Protein AF-0000000085017633 (afdb_homodimer)

Solvent-accessible surface area (backbone atoms only — not comparable to full-atom values): 39260 Å² total; per-residue (Å²): 130,52,75,50,58,73,38,46,30,72,51,22,43,39,25,53,91,34,29,35,33,37,29,42,36,69,41,77,59,49,56,48,44,28,59,41,40,38,52,44,19,19,23,19,27,44,42,40,43,37,30,37,69,65,25,47,45,35,34,9,66,56,34,47,24,55,19,36,48,38,76,70,41,53,63,70,55,96,77,41,50,50,57,54,48,52,73,64,31,59,32,42,39,29,46,28,28,65,68,53,42,46,28,54,56,66,70,44,58,87,47,48,54,40,42,32,51,69,64,48,72,92,42,59,57,42,34,35,59,38,43,45,48,69,54,50,63,70,43,42,74,35,52,70,70,47,56,61,52,84,63,50,76,53,96,64,26,32,43,81,50,54,70,59,54,49,50,52,51,40,74,71,70,31,59,82,52,87,49,28,36,36,35,36,20,9,10,16,40,29,51,44,33,85,55,39,28,37,29,35,77,36,39,29,58,55,44,50,27,35,45,45,41,40,22,50,70,51,34,36,52,39,34,41,31,28,46,50,61,84,74,61,89,92,50,52,68,42,82,37,48,30,53,66,52,43,39,54,50,45,58,61,54,52,74,76,36,51,32,38,36,41,60,38,39,60,43,53,50,34,46,63,69,50,89,57,77,78,68,75,80,51,65,66,48,77,45,48,28,32,58,37,79,57,54,67,46,54,47,33,72,73,42,76,85,48,48,33,33,39,54,43,77,42,69,78,59,57,70,69,58,46,52,50,53,40,51,51,49,30,62,73,44,66,35,48,32,31,37,29,32,46,44,68,81,35,57,83,69,52,64,49,46,56,36,34,42,37,39,64,96,54,65,76,41,79,48,69,42,41,34,56,58,49,22,45,52,51,49,56,58,58,71,72,106,130,53,74,52,58,75,39,48,30,72,50,20,45,40,26,53,92,36,30,36,32,36,29,41,37,69,41,76,56,50,56,48,44,30,60,42,40,39,52,44,18,20,23,20,27,44,42,40,43,35,31,39,68,66,25,46,44,35,34,9,66,56,34,46,26,55,18,38,48,39,77,69,41,53,62,72,55,96,76,41,50,52,57,54,47,52,73,65,32,60,33,42,39,30,43,27,28,68,69,52,42,46,28,54,55,67,71,43,59,88,46,46,54,39,43,32,52,70,63,47,72,92,41,57,57,42,33,35,59,38,42,45,48,70,56,50,64,70,42,42,74,35,52,70,70,47,58,61,52,85,63,48,76,54,96,65,26,32,42,80,52,53,70,59,53,51,49,51,50,41,73,72,70,33,59,82,53,86,49,26,35,37,33,35,19,10,9,18,39,31,52,46,31,87,54,39,30,39,29,34,75,37,39,30,61,57,42,50,26,35,46,44,41,40,23,49,70,51,34,36,51,38,34,43,32,30,46,50,62,84,74,59,88,91,50,52,67,43,81,39,48,31,55,66,53,45,40,55,50,45,59,61,54,52,72,75,36,50,33,39,33,42,60,38,37,60,44,54,50,33,46,62,67,49,89,57,76,78,67,74,81,50,63,66,46,78,46,47,28,32,58,37,77,56,55,68,47,55,47,35,72,73,42,75,86,47,48,33,35,41,54,42,77,42,69,78,60,57,68,68,58,45,50,50,53,40,50,50,48,31,61,72,44,66,36,48,32,32,38,29,30,45,45,69,81,35,56,81,70,52,64,50,45,54,37,34,43,36,37,65,97,54,66,76,43,79,50,70,42,41,36,56,58,48,22,45,52,51,50,55,57,60,71,72,106

Nearest PDB structures (foldseek):
  1u7z-assembly2_C  TM=9.027E-01  e=1.485E-19  Escherichia coli
  8ow5-assembly2_C  TM=8.606E-01  e=8.940E-15  Mycolicibacterium smegmatis MC2 155
  8ow5-assembly2_D  TM=8.128E-01  e=1.228E-15  Mycolicibacterium smegmatis MC2 155
  4qji-assembly3_A  TM=8.297E-01  e=9.462E-15  Mycolicibacterium smegmatis MC2 155
  8owp-assembly1_A  TM=8.337E-01  e=1.869E-14  Mycolicibacterium smegmatis MC2 155

Secondary structure (DSSP, 8-state):
--GGGGGTTSS-STTTT-EEEEEE-S-GGGGGHHHHHHHHHHTT-EEEEEE-GGGGGTB-HHHHHHHHSS-EE-S--TT-HHHHHHHH-SEEEEEE-HHHHHHHHTT---SHHHHHHHH-SSS-EEEEE-SBHHHHHHTHHHHTTS-BPPPEEETTEEE--HHHHHHHHHHHHPPPPSSEEEEEESB-EEESSSSEEEEE----HHHHHHHHHHHHTT-EEEEEE-BSSPPPTTSEEEE--SHHHHHHHHHHHHTT-SEEEE--B--SEEE---SSPPPTT-SEEEEEEEEPP-HHHHHHHH-TTSEEEEEEEESS--HHHHHHHHHHHHHHHT-SEEEEEETTTS-TT-SEEEEEEEETTS-EEEEEEEHHHHHHHHHHHHHT-/--GGGGGTTSS-STTTT-EEEEEE-S-GGGGGHHHHHHHHHHTT-EEEEEE-GGGGGTB-HHHHHHHHSS-EE-S--TT-HHHHHHHH-SEEEEEE-HHHHHHHHTT---SHHHHHHHH-SSS-EEEEE-SBHHHHHHTHHHHTTS-BPPPEEETTEEE--HHHHHHHHHHHHPPPPSSEEEEEESB-EEESSSSEEEEE----HHHHHHHHHHHHTT-EEEEEE-BSSPPPTTSEEEE--SHHHHHHHHHHHHTT-SEEEE--B--SEEE---SSPPPTT-SEEEEEEEEPP-HHHHHHHH-TTSEEEEEEEESS--HHHHHHHHHHHHHHHT-SEEEEEETTTS-TT-SEEEEEEEETTS-EEEEEEEHHHHHHHHHHHHHT-

Sequence (770 aa):
MHPTKLLRGSKTRYLENKKILVGLTSSIAIIEAPKLMRELIRHGAEVYCIATEETKKIIGEEALKFGCGNKVYYEITGDLEHISLYNECDLYLIIATANTISKLANKIADNIVTTTYLMFKDKPVLVVPVMHINMYESIKENLDKLKYITPKIEEGKIKIDIERIVKEVIDKIGNKFEKKVLILNGSTVEFIDDVRVITNLSSGKMGIALAEAFLREGYEVYIIMGLGEEVPYYIKSFKVLTSEEMLKKALELGEEVDIIISCAAISDFVPEKKEGKISSDVEEITIKLRRNIKVLKKLRERFKDKIIVGFKAEYNVDEKELIERAKRRLEEYGLDIIIANDLSKNYFGSDNIEAYIIKKYGEVKKCHGSKKEVAKLIVSEVKQLMHPTKLLRGSKTRYLENKKILVGLTSSIAIIEAPKLMRELIRHGAEVYCIATEETKKIIGEEALKFGCGNKVYYEITGDLEHISLYNECDLYLIIATANTISKLANKIADNIVTTTYLMFKDKPVLVVPVMHINMYESIKENLDKLKYITPKIEEGKIKIDIERIVKEVIDKIGNKFEKKVLILNGSTVEFIDDVRVITNLSSGKMGIALAEAFLREGYEVYIIMGLGEEVPYYIKSFKVLTSEEMLKKALELGEEVDIIISCAAISDFVPEKKEGKISSDVEEITIKLRRNIKVLKKLRERFKDKIIVGFKAEYNVDEKELIERAKRRLEEYGLDIIIANDLSKNYFGSDNIEAYIIKKYGEVKKCHGSKKEVAKLIVSEVKQL

Organism: Methanocaldococcus infernus (strain DSM 11812 / JCM 15783 / ME) (NCBI:txid573063)

InterPro domains:
  IPR003382 Flavoprotein [PF02441] (18-172)
  IPR005252 Coenzyme A biosynthesis bifunctional protein CoaBC [MF_02225] (18-385)
  IPR005252 Coenzyme A biosynthesis bifunctional protein CoaBC [TIGR00521] (15-382)
  IPR007085 DNA/pantothenate metabolism flavoprotein, C-terminal [PF04127] (178-384)
  IPR035929 CoaB-like superfamily [G3DSA:3.40.50.10300] (182-385)
  IPR035929 CoaB-like superfamily [SSF102645] (174-384)
  IPR036551 Flavin prenyltransferase-like [G3DSA:3.40.50.1950] (12-181)
  IPR036551 Flavin prenyltransferase-like [SSF52507] (14-150)

pLDDT: mean 92.57, std 7.65, range [58.94, 98.81]

Radius of gyration: 29.05 Å; Cα contacts (8 Å, |Δi|>4): 1764; chains: 2; bounding box: 73×78×70 Å

Structure (mmCIF, N/CA/C/O backbone):
data_AF-0000000085017633-model_v1
#
loop_
_entity.id
_entity.type
_entity.pdbx_description
1 polymer 'Coenzyme A biosynthesis bifunctional protein CoaBC'
#
loop_
_atom_site.group_PDB
_atom_site.id
_atom_site.type_symbol
_atom_site.label_atom_id
_atom_site.label_alt_id
_atom_site.label_comp_id
_atom_site.label_asym_id
_atom_site.label_entity_id
_atom_site.label_seq_id
_atom_site.pdbx_PDB_ins_code
_atom_site.Cartn_x
_atom_site.Cartn_y
_atom_site.Cartn_z
_atom_site.occupancy
_atom_site.B_iso_or_equiv
_atom_site.auth_seq_id
_atom_site.auth_comp_id
_atom_site.auth_asym_id
_atom_site.auth_atom_id
_atom_site.pdbx_PDB_model_num
ATOM 1 N N . MET A 1 1 ? 23 -4.605 -23.859 1 66 1 MET A N 1
ATOM 2 C CA . MET A 1 1 ? 22.719 -4.559 -22.422 1 66 1 MET A CA 1
ATOM 3 C C . MET A 1 1 ? 21.312 -5.07 -22.125 1 66 1 MET A C 1
ATOM 5 O O . MET A 1 1 ? 20.375 -4.77 -22.859 1 66 1 MET A O 1
ATOM 9 N N . HIS A 1 2 ? 21.281 -5.957 -21.172 1 82.38 2 HIS A N 1
ATOM 10 C CA . HIS A 1 2 ? 19.984 -6.5 -20.781 1 82.38 2 HIS A CA 1
ATOM 11 C C . HIS A 1 2 ? 19.047 -5.398 -20.297 1 82.38 2 HIS A C 1
ATOM 13 O O . HIS A 1 2 ? 19.453 -4.527 -19.531 1 82.38 2 HIS A O 1
ATOM 19 N N . PRO A 1 3 ? 17.781 -5.344 -20.719 1 79.81 3 PRO A N 1
ATOM 20 C CA . PRO A 1 3 ? 16.844 -4.273 -20.391 1 79.81 3 PRO A CA 1
ATOM 21 C C . PRO A 1 3 ? 16.672 -4.074 -18.891 1 79.81 3 PRO A C 1
ATOM 23 O O . PRO A 1 3 ? 16.312 -2.984 -18.453 1 79.81 3 PRO A O 1
ATOM 26 N N . THR A 1 4 ? 16.938 -5.094 -18.156 1 82.62 4 THR A N 1
ATOM 27 C CA . THR A 1 4 ? 16.844 -5.02 -16.703 1 82.62 4 THR A CA 1
ATOM 28 C C . THR A 1 4 ? 17.828 -3.984 -16.156 1 82.62 4 THR A C 1
ATOM 30 O O . THR A 1 4 ? 17.547 -3.348 -15.133 1 82.62 4 THR A O 1
ATOM 33 N N . LYS A 1 5 ? 18.828 -3.754 -16.859 1 83.62 5 LYS A N 1
ATOM 34 C CA . LYS A 1 5 ? 19.875 -2.875 -16.375 1 83.62 5 LYS A CA 1
ATOM 35 C C . LYS A 1 5 ? 19.484 -1.408 -16.5 1 83.62 5 LYS A C 1
ATOM 37 O O . LYS A 1 5 ? 20.078 -0.539 -15.859 1 83.62 5 LYS A O 1
ATOM 42 N N . LEU A 1 6 ? 18.422 -1.197 -17.266 1 86.25 6 LEU A N 1
ATOM 43 C CA . LEU A 1 6 ? 17.906 0.16 -17.406 1 86.25 6 LEU A CA 1
ATOM 44 C C . LEU A 1 6 ? 17.234 0.636 -16.125 1 86.25 6 LEU A C 1
ATOM 46 O O . LEU A 1 6 ? 17.047 1.838 -15.93 1 86.25 6 LEU A O 1
ATOM 50 N N . LEU A 1 7 ? 17.031 -0.284 -15.203 1 90.12 7 LEU A N 1
ATOM 51 C CA . LEU A 1 7 ? 16.375 0.005 -13.93 1 90.12 7 LEU A CA 1
ATOM 52 C C . LEU A 1 7 ? 17.375 0.553 -12.914 1 90.12 7 LEU A C 1
ATOM 54 O O . LEU A 1 7 ? 16.984 1.078 -11.875 1 90.12 7 LEU A O 1
ATOM 58 N N . ARG A 1 8 ? 18.609 0.427 -13.273 1 93.06 8 ARG A N 1
ATOM 59 C CA . ARG A 1 8 ? 19.656 0.665 -12.273 1 93.06 8 ARG A CA 1
ATOM 60 C C . ARG A 1 8 ? 19.609 2.104 -11.766 1 93.06 8 ARG A C 1
ATOM 62 O O . ARG A 1 8 ? 19.656 3.047 -12.562 1 93.06 8 ARG A O 1
ATOM 69 N N . GLY A 1 9 ? 19.375 2.209 -10.484 1 92.62 9 GLY A N 1
ATOM 70 C CA . GLY A 1 9 ? 19.422 3.518 -9.852 1 92.62 9 GLY A CA 1
ATOM 71 C C . GLY A 1 9 ? 18.141 4.316 -10.047 1 92.62 9 GLY A C 1
ATOM 72 O O . GLY A 1 9 ? 18.141 5.535 -9.875 1 92.62 9 GLY A O 1
ATOM 73 N N . SER A 1 10 ? 17.109 3.674 -10.445 1 91.81 10 SER A N 1
ATOM 74 C CA . SER A 1 10 ? 15.859 4.383 -10.727 1 91.81 10 SER A CA 1
ATOM 75 C C . SER A 1 10 ? 15.195 4.871 -9.445 1 91.81 10 SER A C 1
ATOM 77 O O . SER A 1 10 ? 14.359 5.777 -9.477 1 91.81 10 SER A O 1
ATOM 79 N N . LYS A 1 11 ? 15.562 4.297 -8.258 1 93.44 11 LYS A N 1
ATOM 80 C CA . LYS A 1 11 ? 14.992 4.723 -6.98 1 93.44 11 LYS A CA 1
ATOM 81 C C . LYS A 1 11 ? 16.016 5.504 -6.156 1 93.44 11 LYS A C 1
ATOM 83 O O . LYS A 1 11 ? 15.75 6.637 -5.746 1 93.44 11 LYS A O 1
ATOM 88 N N . THR A 1 12 ? 17.125 4.867 -5.938 1 94.88 12 THR A N 1
ATOM 89 C CA . THR A 1 12 ? 18.188 5.52 -5.176 1 94.88 12 THR A CA 1
ATOM 90 C C . THR A 1 12 ? 19.562 5.082 -5.676 1 94.88 12 THR A C 1
ATOM 92 O O . THR A 1 12 ? 19.656 4.262 -6.59 1 94.88 12 THR A O 1
ATOM 95 N N . ARG A 1 13 ? 20.578 5.617 -5.043 1 95.19 13 ARG A N 1
ATOM 96 C CA . ARG A 1 13 ? 21.953 5.262 -5.367 1 95.19 13 ARG A CA 1
ATOM 97 C C . ARG A 1 13 ? 22.641 4.605 -4.18 1 95.19 13 ARG A C 1
ATOM 99 O O . ARG A 1 13 ? 23.875 4.578 -4.109 1 95.19 13 ARG A O 1
ATOM 106 N N . TYR A 1 14 ? 21.844 4.086 -3.307 1 97.06 14 TYR A N 1
ATOM 107 C CA . TYR A 1 14 ? 22.406 3.482 -2.1 1 97.06 14 TYR A CA 1
ATOM 108 C C . TYR A 1 14 ? 23.344 2.34 -2.445 1 97.06 14 TYR A C 1
ATOM 110 O O . TYR A 1 14 ? 24.359 2.131 -1.765 1 97.06 14 TYR A O 1
ATOM 118 N N . LEU A 1 15 ? 23.062 1.627 -3.58 1 98 15 LEU A N 1
ATOM 119 C CA . LEU A 1 15 ? 23.844 0.44 -3.918 1 98 15 LEU A CA 1
ATOM 120 C C . LEU A 1 15 ? 24.594 0.642 -5.227 1 98 15 LEU A C 1
ATOM 122 O O . LEU A 1 15 ? 24.891 -0.326 -5.93 1 98 15 LEU A O 1
ATOM 126 N N . GLU A 1 16 ? 24.812 1.91 -5.527 1 96.12 16 GLU A N 1
ATOM 127 C CA . GLU A 1 16 ? 25.625 2.213 -6.707 1 96.12 16 GLU A CA 1
ATOM 128 C C . GLU A 1 16 ? 27.016 1.611 -6.594 1 96.12 16 GLU A C 1
ATOM 130 O O . GLU A 1 16 ? 27.672 1.745 -5.559 1 96.12 16 GLU A O 1
ATOM 135 N N . ASN A 1 17 ? 27.422 0.921 -7.629 1 96.56 17 ASN A N 1
ATOM 136 C CA . ASN A 1 17 ? 28.734 0.279 -7.742 1 96.56 17 ASN A CA 1
ATOM 137 C C . ASN A 1 17 ? 28.859 -0.897 -6.777 1 96.56 17 ASN A C 1
ATOM 139 O O . ASN A 1 17 ? 29.969 -1.274 -6.402 1 96.56 17 ASN A O 1
ATOM 143 N N . LYS A 1 18 ? 27.781 -1.401 -6.223 1 98.06 18 LYS A N 1
ATOM 144 C CA . LYS A 1 18 ? 27.781 -2.613 -5.406 1 98.06 18 LYS A CA 1
ATOM 145 C C . LYS A 1 18 ? 27.328 -3.822 -6.219 1 98.06 18 LYS A C 1
ATOM 147 O O . LYS A 1 18 ? 26.422 -3.717 -7.051 1 98.06 18 LYS A O 1
ATOM 152 N N . LYS A 1 19 ? 27.984 -4.898 -6.031 1 98.38 19 LYS A N 1
ATOM 153 C CA . LYS A 1 19 ? 27.625 -6.16 -6.68 1 98.38 19 LYS A CA 1
ATOM 154 C C . LYS A 1 19 ? 27.141 -7.184 -5.66 1 98.38 19 LYS A C 1
ATOM 156 O O . LYS A 1 19 ? 27.844 -7.48 -4.688 1 98.38 19 LYS A O 1
ATOM 161 N N . ILE A 1 20 ? 25.922 -7.711 -5.91 1 98.56 20 ILE A N 1
ATOM 162 C CA . ILE A 1 20 ? 25.281 -8.594 -4.941 1 98.56 20 ILE A CA 1
ATOM 163 C C . ILE A 1 20 ? 25.016 -9.953 -5.574 1 98.56 20 ILE A C 1
ATOM 165 O O . ILE A 1 20 ? 24.5 -10.039 -6.691 1 98.56 20 ILE A O 1
ATOM 169 N N . LEU A 1 21 ? 25.453 -10.984 -4.926 1 98.62 21 LEU A N 1
ATOM 170 C CA . LEU A 1 21 ? 25.141 -12.352 -5.328 1 98.62 21 LEU A CA 1
ATOM 171 C C . LEU A 1 21 ? 23.906 -12.875 -4.594 1 98.62 21 LEU A C 1
ATOM 173 O O . LEU A 1 21 ? 23.859 -12.852 -3.359 1 98.62 21 LEU A O 1
ATOM 177 N N . VAL A 1 22 ? 22.906 -13.242 -5.332 1 98.69 22 VAL A N 1
ATOM 178 C CA . VAL A 1 22 ? 21.688 -13.805 -4.746 1 98.69 22 VAL A CA 1
ATOM 179 C C . VAL A 1 22 ? 21.672 -15.32 -4.945 1 98.69 22 VAL A C 1
ATOM 181 O O . VAL A 1 22 ? 21.75 -15.805 -6.078 1 98.69 22 VAL A O 1
ATOM 184 N N . GLY A 1 23 ? 21.688 -16.047 -3.834 1 98.62 23 GLY A N 1
ATOM 185 C CA . GLY A 1 23 ? 21.547 -17.484 -3.859 1 98.62 23 GLY A CA 1
ATOM 186 C C . GLY A 1 23 ? 20.141 -17.969 -3.541 1 98.62 23 GLY A C 1
ATOM 187 O O . GLY A 1 23 ? 19.562 -17.562 -2.525 1 98.62 23 GLY A O 1
ATOM 188 N N . LEU A 1 24 ? 19.609 -18.844 -4.379 1 98.38 24 LEU A N 1
ATOM 189 C CA . LEU A 1 24 ? 18.234 -19.297 -4.23 1 98.38 24 LEU A CA 1
ATOM 190 C C . LEU A 1 24 ? 18.172 -20.797 -3.967 1 98.38 24 LEU A C 1
ATOM 192 O O . LEU A 1 24 ? 18.891 -21.562 -4.586 1 98.38 24 LEU A O 1
ATOM 196 N N . THR A 1 25 ? 17.375 -21.156 -3.02 1 97.25 25 THR A N 1
ATOM 197 C CA . THR A 1 25 ? 17.062 -22.547 -2.756 1 97.25 25 THR A CA 1
ATOM 198 C C . THR A 1 25 ? 15.57 -22.812 -2.979 1 97.25 25 THR A C 1
ATOM 200 O O . THR A 1 25 ? 14.789 -21.875 -3.176 1 97.25 25 THR A O 1
ATOM 203 N N . SER A 1 26 ? 15.219 -24.109 -2.984 1 94.94 26 SER A N 1
ATOM 204 C CA . SER A 1 26 ? 13.914 -24.516 -3.504 1 94.94 26 SER A CA 1
ATOM 205 C C . SER A 1 26 ? 12.82 -24.312 -2.463 1 94.94 26 SER A C 1
ATOM 207 O O . SER A 1 26 ? 12.555 -25.203 -1.657 1 94.94 26 SER A O 1
ATOM 209 N N . SER A 1 27 ? 12.18 -23.203 -2.455 1 93.75 27 SER A N 1
ATOM 210 C CA . SER A 1 27 ? 11 -22.828 -1.681 1 93.75 27 SER A CA 1
ATOM 211 C C . SER A 1 27 ? 10.008 -22.047 -2.531 1 93.75 27 SER A C 1
ATOM 213 O O . SER A 1 27 ? 10.406 -21.328 -3.455 1 93.75 27 SER A O 1
ATOM 215 N N . ILE A 1 28 ? 8.742 -22.156 -2.232 1 93.19 28 ILE A N 1
ATOM 216 C CA . ILE A 1 28 ? 7.707 -21.453 -2.99 1 93.19 28 ILE A CA 1
ATOM 217 C C . ILE A 1 28 ? 7.949 -19.953 -2.928 1 93.19 28 ILE A C 1
ATOM 219 O O . ILE A 1 28 ? 7.586 -19.219 -3.854 1 93.19 28 ILE A O 1
ATOM 223 N N . ALA A 1 29 ? 8.617 -19.516 -1.914 1 92.75 29 ALA A N 1
ATOM 224 C CA . ALA A 1 29 ? 8.852 -18.094 -1.664 1 92.75 29 ALA A CA 1
ATOM 225 C C . ALA A 1 29 ? 9.711 -17.469 -2.762 1 92.75 29 ALA A C 1
ATOM 227 O O . ALA A 1 29 ? 9.664 -16.266 -2.986 1 92.75 29 ALA A O 1
ATOM 228 N N . ILE A 1 30 ? 10.461 -18.266 -3.51 1 95.69 30 ILE A N 1
ATOM 229 C CA . ILE A 1 30 ? 11.445 -17.703 -4.438 1 95.69 30 ILE A CA 1
ATOM 230 C C . ILE A 1 30 ? 10.742 -17.219 -5.703 1 95.69 30 ILE A C 1
ATOM 232 O O . ILE A 1 30 ? 11.367 -16.625 -6.582 1 95.69 30 ILE A O 1
ATOM 236 N N . ILE A 1 31 ? 9.453 -17.422 -5.75 1 95.12 31 ILE A N 1
ATOM 237 C CA . ILE A 1 31 ? 8.688 -16.828 -6.832 1 95.12 31 ILE A CA 1
ATOM 238 C C . ILE A 1 31 ? 8.875 -15.312 -6.812 1 95.12 31 ILE A C 1
ATOM 240 O O . ILE A 1 31 ? 8.758 -14.648 -7.848 1 95.12 31 ILE A O 1
ATOM 244 N N . GLU A 1 32 ? 9.266 -14.75 -5.676 1 95.25 32 GLU A N 1
ATOM 245 C CA . GLU A 1 32 ? 9.453 -13.312 -5.488 1 95.25 32 GLU A CA 1
ATOM 246 C C . GLU A 1 32 ? 10.883 -12.891 -5.797 1 95.25 32 GLU A C 1
ATOM 248 O O . GLU A 1 32 ? 11.211 -11.703 -5.777 1 95.25 32 GLU A O 1
ATOM 253 N N . ALA A 1 33 ? 11.711 -13.812 -6.102 1 97.19 33 ALA A N 1
ATOM 254 C CA . ALA A 1 33 ? 13.141 -13.547 -6.25 1 97.19 33 ALA A CA 1
ATOM 255 C C . ALA A 1 33 ? 13.398 -12.547 -7.371 1 97.19 33 ALA A C 1
ATOM 257 O O . ALA A 1 33 ? 14.203 -11.625 -7.215 1 97.19 33 ALA A O 1
ATOM 258 N N . PRO A 1 34 ? 12.68 -12.719 -8.531 1 97.06 34 PRO A N 1
ATOM 259 C CA . PRO A 1 34 ? 12.922 -11.711 -9.562 1 97.06 34 PRO A CA 1
ATOM 260 C C . PRO A 1 34 ? 12.602 -10.297 -9.102 1 97.06 34 PRO A C 1
ATOM 262 O O . PRO A 1 34 ? 13.375 -9.367 -9.359 1 97.06 34 PRO A O 1
ATOM 265 N N . LYS A 1 35 ? 11.531 -10.148 -8.438 1 96.12 35 LYS A N 1
ATOM 266 C CA . LYS A 1 35 ? 11.141 -8.836 -7.914 1 96.12 35 LYS A CA 1
ATOM 267 C C . LYS A 1 35 ? 12.172 -8.32 -6.914 1 96.12 35 LYS A C 1
ATOM 269 O O . LYS A 1 35 ? 12.508 -7.133 -6.918 1 96.12 35 LYS A O 1
ATOM 274 N N . LEU A 1 36 ? 12.602 -9.188 -6.062 1 97.75 36 LEU A N 1
ATOM 275 C CA . LEU A 1 36 ? 13.617 -8.828 -5.078 1 97.75 36 LEU A CA 1
ATOM 276 C C . LEU A 1 36 ? 14.891 -8.336 -5.762 1 97.75 36 LEU A C 1
ATOM 278 O O . LEU A 1 36 ? 15.414 -7.277 -5.41 1 97.75 36 LEU A O 1
ATOM 282 N N . MET A 1 37 ? 15.352 -9.102 -6.766 1 98.25 37 MET A N 1
ATOM 283 C CA . MET A 1 37 ? 16.578 -8.742 -7.473 1 98.25 37 MET A CA 1
ATOM 284 C C . MET A 1 37 ? 16.406 -7.426 -8.219 1 98.25 37 MET A C 1
ATOM 286 O O . MET A 1 37 ? 17.312 -6.582 -8.203 1 98.25 37 MET A O 1
ATOM 290 N N . ARG A 1 38 ? 15.273 -7.25 -8.805 1 96.75 38 ARG A N 1
ATOM 291 C CA . ARG A 1 38 ? 15 -6.008 -9.523 1 96.75 38 ARG A CA 1
ATOM 292 C C . ARG A 1 38 ? 14.961 -4.82 -8.562 1 96.75 38 ARG A C 1
ATOM 294 O O . ARG A 1 38 ? 15.398 -3.721 -8.906 1 96.75 38 ARG A O 1
ATOM 301 N N . GLU A 1 39 ? 14.438 -5.031 -7.383 1 97.5 39 GLU A N 1
ATOM 302 C CA . GLU A 1 39 ? 14.422 -3.973 -6.379 1 97.5 39 GLU A CA 1
ATOM 303 C C . GLU A 1 39 ? 15.836 -3.561 -5.992 1 97.5 39 GLU A C 1
ATOM 305 O O . GLU A 1 39 ? 16.125 -2.371 -5.848 1 97.5 39 GLU A O 1
ATOM 310 N N . LEU A 1 40 ? 16.719 -4.531 -5.844 1 98.38 40 LEU A N 1
ATOM 311 C CA . LEU A 1 40 ? 18.125 -4.238 -5.559 1 98.38 40 LEU A CA 1
ATOM 312 C C . LEU A 1 40 ? 18.734 -3.387 -6.664 1 98.38 40 LEU A C 1
ATOM 314 O O . LEU A 1 40 ? 19.453 -2.43 -6.387 1 98.38 40 LEU A O 1
ATOM 318 N N . ILE A 1 41 ? 18.375 -3.732 -7.855 1 97.75 41 ILE A N 1
ATOM 319 C CA . ILE A 1 41 ? 18.906 -3.027 -9.016 1 97.75 41 ILE A CA 1
ATOM 320 C C . ILE A 1 41 ? 18.375 -1.592 -9.031 1 97.75 41 ILE A C 1
ATOM 322 O O . ILE A 1 41 ? 19.109 -0.658 -9.352 1 97.75 41 ILE A O 1
ATOM 326 N N . ARG A 1 42 ? 17.141 -1.372 -8.617 1 96.44 42 ARG A N 1
ATOM 327 C CA . ARG A 1 42 ? 16.562 -0.039 -8.578 1 96.44 42 ARG A CA 1
ATOM 328 C C . ARG A 1 42 ? 17.312 0.868 -7.609 1 96.44 42 ARG A C 1
ATOM 330 O O . ARG A 1 42 ? 17.266 2.094 -7.73 1 96.44 42 ARG A O 1
ATOM 337 N N . HIS A 1 43 ? 18.031 0.247 -6.707 1 97.56 43 HIS A N 1
ATOM 338 C CA . HIS A 1 43 ? 18.797 1.032 -5.754 1 97.56 43 HIS A CA 1
ATOM 339 C C . HIS A 1 43 ? 20.266 1.14 -6.184 1 97.56 43 HIS A C 1
ATOM 341 O O . HIS A 1 43 ? 21.094 1.655 -5.438 1 97.56 43 HIS A O 1
ATOM 347 N N . GLY A 1 44 ? 20.609 0.571 -7.355 1 97.12 44 GLY A N 1
ATOM 348 C CA . GLY A 1 44 ? 21.906 0.83 -7.977 1 97.12 44 GLY A CA 1
ATOM 349 C C . GLY A 1 44 ? 22.766 -0.413 -8.109 1 97.12 44 GLY A C 1
ATOM 350 O O . GLY A 1 44 ? 23.812 -0.381 -8.75 1 97.12 44 GLY A O 1
ATOM 351 N N . ALA A 1 45 ? 22.375 -1.551 -7.641 1 98.06 45 ALA A N 1
ATOM 352 C CA . ALA A 1 45 ? 23.234 -2.73 -7.539 1 98.06 45 ALA A CA 1
ATOM 353 C C . ALA A 1 45 ? 23.328 -3.457 -8.875 1 98.06 45 ALA A C 1
ATOM 355 O O . ALA A 1 45 ? 22.438 -3.316 -9.734 1 98.06 45 ALA A O 1
ATOM 356 N N . GLU A 1 46 ? 24.422 -4.055 -9.078 1 97.94 46 GLU A N 1
ATOM 357 C CA . GLU A 1 46 ? 24.5 -5.172 -10.016 1 97.94 46 GLU A CA 1
ATOM 358 C C . GLU A 1 46 ? 24.25 -6.5 -9.312 1 97.94 46 GLU A C 1
ATOM 360 O O . GLU A 1 46 ? 24.766 -6.742 -8.227 1 97.94 46 GLU A O 1
ATOM 365 N N . VAL A 1 47 ? 23.422 -7.336 -9.953 1 98.19 47 VAL A N 1
ATOM 366 C CA . VAL A 1 47 ? 22.984 -8.523 -9.234 1 98.19 47 VAL A CA 1
ATOM 367 C C . VAL A 1 47 ? 23.344 -9.773 -10.023 1 98.19 47 VAL A C 1
ATOM 369 O O . VAL A 1 47 ? 23.172 -9.812 -11.25 1 98.19 47 VAL A O 1
ATOM 372 N N . TYR A 1 48 ? 23.906 -10.688 -9.367 1 97.75 48 TYR A N 1
ATOM 373 C CA . TYR A 1 48 ? 24.172 -12.023 -9.875 1 97.75 48 TYR A CA 1
ATOM 374 C C . TYR A 1 48 ? 23.344 -13.062 -9.141 1 97.75 48 TYR A C 1
ATOM 376 O O . TYR A 1 48 ? 22.891 -12.828 -8.016 1 97.75 48 TYR A O 1
ATOM 384 N N . CYS A 1 49 ? 23.125 -14.195 -9.859 1 98 49 CYS A N 1
ATOM 385 C CA . CYS A 1 49 ? 22.219 -15.164 -9.258 1 98 49 CYS A CA 1
ATOM 386 C C . CYS A 1 49 ? 22.734 -16.594 -9.438 1 98 49 CYS A C 1
ATOM 388 O O . CYS A 1 49 ? 23.203 -16.953 -10.523 1 98 49 CYS A O 1
ATOM 390 N N . ILE A 1 50 ? 22.75 -17.328 -8.344 1 98 50 ILE A N 1
ATOM 391 C CA . ILE A 1 50 ? 22.984 -18.781 -8.375 1 98 50 ILE A CA 1
ATOM 392 C C . ILE A 1 50 ? 21.797 -19.484 -7.711 1 98 50 ILE A C 1
ATOM 394 O O . ILE A 1 50 ? 21.125 -18.922 -6.852 1 98 50 ILE A O 1
ATOM 398 N N . ALA A 1 51 ? 21.484 -20.672 -8.148 1 97.81 51 ALA A N 1
ATOM 399 C CA . ALA A 1 51 ? 20.312 -21.391 -7.637 1 97.81 51 ALA A CA 1
ATOM 400 C C . ALA A 1 51 ? 20.562 -22.891 -7.652 1 97.81 51 ALA A C 1
ATOM 402 O O . ALA A 1 51 ? 21.312 -23.406 -8.484 1 97.81 51 ALA A O 1
ATOM 403 N N . THR A 1 52 ? 19.969 -23.594 -6.668 1 96.75 52 THR A N 1
ATOM 404 C CA . THR A 1 52 ? 20 -25.047 -6.719 1 96.75 52 THR A CA 1
ATOM 405 C C . THR A 1 52 ? 19.125 -25.562 -7.855 1 96.75 52 THR A C 1
ATOM 407 O O . THR A 1 52 ? 18.172 -24.891 -8.273 1 96.75 52 THR A O 1
ATOM 410 N N . GLU A 1 53 ? 19.406 -26.766 -8.312 1 95.25 53 GLU A N 1
ATOM 411 C CA . GLU A 1 53 ? 18.688 -27.344 -9.445 1 95.25 53 GLU A CA 1
ATOM 412 C C . GLU A 1 53 ? 17.188 -27.469 -9.148 1 95.25 53 GLU A C 1
ATOM 414 O O . GLU A 1 53 ? 16.359 -27.297 -10.039 1 95.25 53 GLU A O 1
ATOM 419 N N . GLU A 1 54 ? 16.891 -27.719 -7.953 1 95.5 54 GLU A N 1
ATOM 420 C CA . GLU A 1 54 ? 15.516 -27.969 -7.535 1 95.5 54 GLU A CA 1
ATOM 421 C C . GLU A 1 54 ? 14.664 -26.719 -7.68 1 95.5 54 GLU A C 1
ATOM 423 O O . GLU A 1 54 ? 13.43 -26.797 -7.703 1 95.5 54 GLU A O 1
ATOM 428 N N . THR A 1 55 ? 15.32 -25.516 -7.742 1 96.56 55 THR A N 1
ATOM 429 C CA . THR A 1 55 ? 14.578 -24.266 -7.859 1 96.56 55 THR A CA 1
ATOM 430 C C . THR A 1 55 ? 13.812 -24.219 -9.18 1 96.56 55 THR A C 1
ATOM 432 O O . THR A 1 55 ? 12.812 -23.5 -9.297 1 96.56 55 THR A O 1
ATOM 435 N N . LYS A 1 56 ? 14.172 -25 -10.156 1 95.56 56 LYS A N 1
ATOM 436 C CA . LYS A 1 56 ? 13.555 -25.016 -11.484 1 95.56 56 LYS A CA 1
ATOM 437 C C . LYS A 1 56 ? 12.109 -25.484 -11.414 1 95.56 56 LYS A C 1
ATOM 439 O O . LYS A 1 56 ? 11.297 -25.172 -12.289 1 95.56 56 LYS A O 1
ATOM 444 N N . LYS A 1 57 ? 11.844 -26.219 -10.367 1 95.75 57 LYS A N 1
ATOM 445 C CA . LYS A 1 57 ? 10.477 -26.688 -10.18 1 95.75 57 LYS A CA 1
ATOM 446 C C . LYS A 1 57 ? 9.555 -25.547 -9.75 1 95.75 57 LYS A C 1
ATOM 448 O O . LYS A 1 57 ? 8.328 -25.672 -9.852 1 95.75 57 LYS A O 1
ATOM 453 N N . ILE A 1 58 ? 10.148 -24.469 -9.258 1 96.5 58 ILE A N 1
ATOM 454 C CA . ILE A 1 58 ? 9.367 -23.375 -8.68 1 96.5 58 ILE A CA 1
ATOM 455 C C . ILE A 1 58 ? 9.414 -22.172 -9.609 1 96.5 58 ILE A C 1
ATOM 457 O O . ILE A 1 58 ? 8.375 -21.547 -9.883 1 96.5 58 ILE A O 1
ATOM 461 N N . ILE A 1 59 ? 10.562 -21.844 -10.078 1 96.75 59 ILE A N 1
ATOM 462 C CA . ILE A 1 59 ? 10.734 -20.656 -10.906 1 96.75 59 ILE A CA 1
ATOM 463 C C . ILE A 1 59 ? 11.656 -20.984 -12.078 1 96.75 59 ILE A C 1
ATOM 465 O O . ILE A 1 59 ? 12.648 -21.703 -11.922 1 96.75 59 ILE A O 1
ATOM 469 N N . GLY A 1 60 ? 11.297 -20.422 -13.25 1 96 60 GLY A N 1
ATOM 470 C CA . GLY A 1 60 ? 12.062 -20.719 -14.453 1 96 60 GLY A CA 1
ATOM 471 C C . GLY A 1 60 ? 13.312 -19.875 -14.578 1 96 60 GLY A C 1
ATOM 472 O O . GLY A 1 60 ? 13.383 -18.766 -14.023 1 96 60 GLY A O 1
ATOM 473 N N . GLU A 1 61 ? 14.25 -20.328 -15.359 1 95.75 61 GLU A N 1
ATOM 474 C CA . GLU A 1 61 ? 15.547 -19.672 -15.547 1 95.75 61 GLU A CA 1
ATOM 475 C C . GLU A 1 61 ? 15.391 -18.312 -16.203 1 95.75 61 GLU A C 1
ATOM 477 O O . GLU A 1 61 ? 16.094 -17.359 -15.844 1 95.75 61 GLU A O 1
ATOM 482 N N . GLU A 1 62 ? 14.477 -18.234 -17.125 1 95.81 62 GLU A N 1
ATOM 483 C CA . GLU A 1 62 ? 14.305 -16.984 -17.844 1 95.81 62 GLU A CA 1
ATOM 484 C C . GLU A 1 62 ? 13.773 -15.883 -16.922 1 95.81 62 GLU A C 1
ATOM 486 O O . GLU A 1 62 ? 14.109 -14.711 -17.094 1 95.81 62 GLU A O 1
ATOM 491 N N . ALA A 1 63 ? 12.938 -16.266 -15.977 1 96.25 63 ALA A N 1
ATOM 492 C CA . ALA A 1 63 ? 12.438 -15.297 -15.008 1 96.25 63 ALA A CA 1
ATOM 493 C C . ALA A 1 63 ? 13.562 -14.781 -14.109 1 96.25 63 ALA A C 1
ATOM 495 O O . ALA A 1 63 ? 13.617 -13.594 -13.797 1 96.25 63 ALA A O 1
ATOM 496 N N . LEU A 1 64 ? 14.43 -15.672 -13.758 1 97.5 64 LEU A N 1
ATOM 497 C CA . LEU A 1 64 ? 15.555 -15.281 -12.922 1 97.5 64 LEU A CA 1
ATOM 498 C C . LEU A 1 64 ? 16.531 -14.398 -13.695 1 97.5 64 LEU A C 1
ATOM 500 O O . LEU A 1 64 ? 17.031 -13.414 -13.164 1 97.5 64 LEU A O 1
ATOM 504 N N . LYS A 1 65 ? 16.766 -14.773 -14.945 1 96.88 65 LYS A N 1
ATOM 505 C CA . LYS A 1 65 ? 17.594 -13.945 -15.805 1 96.88 65 LYS A CA 1
ATOM 506 C C . LYS A 1 65 ? 17 -12.555 -15.977 1 96.88 65 LYS A C 1
ATOM 508 O O . LYS A 1 65 ? 17.734 -11.555 -15.922 1 96.88 65 LYS A O 1
ATOM 513 N N . PHE A 1 66 ? 15.75 -12.508 -16.141 1 93.94 66 PHE A N 1
ATOM 514 C CA . PHE A 1 66 ? 15.039 -11.234 -16.219 1 93.94 66 PHE A CA 1
ATOM 515 C C . PHE A 1 66 ? 15.219 -10.438 -14.938 1 93.94 66 PHE A C 1
ATOM 517 O O . PHE A 1 66 ? 15.398 -9.219 -14.977 1 93.94 66 PHE A O 1
ATOM 524 N N . GLY A 1 67 ? 15.219 -11.078 -13.805 1 96.25 67 GLY A N 1
ATOM 525 C CA . GLY A 1 67 ? 15.312 -10.438 -12.5 1 96.25 67 GLY A CA 1
ATOM 526 C C . GLY A 1 67 ? 16.672 -9.812 -12.234 1 96.25 67 GLY A C 1
ATOM 527 O O . GLY A 1 67 ? 16.766 -8.695 -11.719 1 96.25 67 GLY A O 1
ATOM 528 N N . CYS A 1 68 ? 17.688 -10.516 -12.648 1 96.44 68 CYS A N 1
ATOM 529 C CA . CYS A 1 68 ? 19.016 -10.055 -12.258 1 96.44 68 CYS A CA 1
ATOM 530 C C . CYS A 1 68 ? 19.75 -9.445 -13.445 1 96.44 68 CYS A C 1
ATOM 532 O O . CYS A 1 68 ? 20.734 -8.719 -13.273 1 96.44 68 CYS A O 1
ATOM 534 N N . GLY A 1 69 ? 19.328 -9.727 -14.68 1 95.25 69 GLY A N 1
ATOM 535 C CA . GLY A 1 69 ? 19.953 -9.18 -15.867 1 95.25 69 GLY A CA 1
ATOM 536 C C . GLY A 1 69 ? 21.25 -9.883 -16.219 1 95.25 69 GLY A C 1
ATOM 537 O O . GLY A 1 69 ? 22.047 -9.367 -17.016 1 95.25 69 GLY A O 1
ATOM 538 N N . ASN A 1 70 ? 21.578 -11.016 -15.586 1 94.94 70 ASN A N 1
ATOM 539 C CA . ASN A 1 70 ? 22.781 -11.812 -15.812 1 94.94 70 ASN A CA 1
ATOM 540 C C . ASN A 1 70 ? 22.453 -13.305 -15.906 1 94.94 70 ASN A C 1
ATOM 542 O O . ASN A 1 70 ? 21.328 -13.711 -15.641 1 94.94 70 ASN A O 1
ATOM 546 N N . LYS A 1 71 ? 23.422 -14.039 -16.328 1 94.62 71 LYS A N 1
ATOM 547 C CA . LYS A 1 71 ? 23.281 -15.492 -16.406 1 94.62 71 LYS A CA 1
ATOM 548 C C . LYS A 1 71 ? 23.094 -16.094 -15.016 1 94.62 71 LYS A C 1
ATOM 550 O O . LYS A 1 71 ? 23.719 -15.656 -14.055 1 94.62 71 LYS A O 1
ATOM 555 N N . VAL A 1 72 ? 22.203 -17.156 -15.023 1 96.38 72 VAL A N 1
ATOM 556 C CA . VAL A 1 72 ? 21.969 -17.844 -13.758 1 96.38 72 VAL A CA 1
ATOM 557 C C . VAL A 1 72 ? 22.766 -19.141 -13.734 1 96.38 72 VAL A C 1
ATOM 559 O O . VAL A 1 72 ? 22.766 -19.906 -14.703 1 96.38 72 VAL A O 1
ATOM 562 N N . TYR A 1 73 ? 23.453 -19.375 -12.617 1 95.88 73 TYR A N 1
ATOM 563 C CA . TYR A 1 73 ? 24.281 -20.578 -12.508 1 95.88 73 TYR A CA 1
ATOM 564 C C . TYR A 1 73 ? 23.641 -21.594 -11.578 1 95.88 73 TYR A C 1
ATOM 566 O O . TYR A 1 73 ? 23.188 -21.25 -10.484 1 95.88 73 TYR A O 1
ATOM 574 N N . TYR A 1 74 ? 23.641 -22.875 -12.023 1 95.69 74 TYR A N 1
ATOM 575 C CA . TYR A 1 74 ? 23.016 -23.938 -11.242 1 95.69 74 TYR A CA 1
ATOM 576 C C . TYR A 1 74 ? 24.062 -24.953 -10.766 1 95.69 74 TYR A C 1
ATOM 578 O O . TYR A 1 74 ? 23.781 -25.781 -9.898 1 95.69 74 TYR A O 1
ATOM 586 N N . GLU A 1 75 ? 25.219 -24.844 -11.375 1 92.44 75 GLU A N 1
ATOM 587 C CA . GLU A 1 75 ? 26.281 -25.797 -11.062 1 92.44 75 GLU A CA 1
ATOM 588 C C . GLU A 1 75 ? 27.656 -25.141 -11.172 1 92.44 75 GLU A C 1
ATOM 590 O O . GLU A 1 75 ? 27.797 -24.094 -11.789 1 92.44 75 GLU A O 1
ATOM 595 N N . ILE A 1 76 ? 28.5 -25.734 -10.477 1 86.44 76 ILE A N 1
ATOM 596 C CA . ILE A 1 76 ? 29.906 -25.328 -10.617 1 86.44 76 ILE A CA 1
ATOM 597 C C . ILE A 1 76 ? 30.547 -26.109 -11.766 1 86.44 76 ILE A C 1
ATOM 599 O O . ILE A 1 76 ? 30.469 -27.344 -11.812 1 86.44 76 ILE A O 1
ATOM 603 N N . THR A 1 77 ? 31.109 -25.328 -12.578 1 87.62 77 THR A N 1
ATOM 604 C CA . THR A 1 77 ? 31.781 -25.953 -13.711 1 87.62 77 THR A CA 1
ATOM 605 C C . THR A 1 77 ? 33.281 -25.672 -13.68 1 87.62 77 THR A C 1
ATOM 607 O O . THR A 1 77 ? 33.812 -25.266 -12.641 1 87.62 77 THR A O 1
ATOM 610 N N . GLY A 1 78 ? 33.938 -25.969 -14.742 1 77.25 78 GLY A N 1
ATOM 611 C CA . GLY A 1 78 ? 35.375 -25.672 -14.852 1 77.25 78 GLY A CA 1
ATOM 612 C C . GLY A 1 78 ? 35.656 -24.188 -14.867 1 77.25 78 GLY A C 1
ATOM 613 O O . GLY A 1 78 ? 36.812 -23.781 -14.719 1 77.25 78 GLY A O 1
ATOM 614 N N . ASP A 1 79 ? 34.688 -23.438 -14.938 1 75.94 79 ASP A N 1
ATOM 615 C CA . ASP A 1 79 ? 34.844 -21.984 -14.961 1 75.94 79 ASP A CA 1
ATOM 616 C C . ASP A 1 79 ? 34.906 -21.422 -13.547 1 75.94 79 ASP A C 1
ATOM 618 O O . ASP A 1 79 ? 35.062 -20.203 -13.367 1 75.94 79 ASP A O 1
ATOM 622 N N . LEU A 1 80 ? 34.844 -22.219 -12.57 1 79.88 80 LEU A N 1
ATOM 623 C CA . LEU A 1 80 ? 35 -21.875 -11.156 1 79.88 80 LEU A CA 1
ATOM 624 C C . LEU A 1 80 ? 34.125 -20.703 -10.766 1 79.88 80 LEU A C 1
ATOM 626 O O . LEU A 1 80 ? 34.594 -19.719 -10.211 1 79.88 80 LEU A O 1
ATOM 630 N N . GLU A 1 81 ? 32.844 -20.812 -11.047 1 85.12 81 GLU A N 1
ATOM 631 C CA . GLU A 1 81 ? 31.875 -19.75 -10.828 1 85.12 81 GLU A CA 1
ATOM 632 C C . GLU A 1 81 ? 31.891 -19.266 -9.383 1 85.12 81 GLU A C 1
ATOM 634 O O . GLU A 1 81 ? 31.781 -18.078 -9.117 1 85.12 81 GLU A O 1
ATOM 639 N N . HIS A 1 82 ? 32.094 -20.219 -8.469 1 86.62 82 HIS A N 1
ATOM 640 C CA . HIS A 1 82 ? 32.062 -19.875 -7.051 1 86.62 82 HIS A CA 1
ATOM 641 C C . HIS A 1 82 ? 33.188 -18.938 -6.688 1 86.62 82 HIS A C 1
ATOM 643 O O . HIS A 1 82 ? 33.031 -18.047 -5.84 1 86.62 82 HIS A O 1
ATOM 649 N N . ILE A 1 83 ? 34.281 -19.047 -7.32 1 86.12 83 ILE A N 1
ATOM 650 C CA . ILE A 1 83 ? 35.438 -18.188 -7.059 1 86.12 83 ILE A CA 1
ATOM 651 C C . ILE A 1 83 ? 35.219 -16.828 -7.738 1 86.12 83 ILE A C 1
ATOM 653 O O . ILE A 1 83 ? 35.406 -15.781 -7.117 1 86.12 83 ILE A O 1
ATOM 657 N N . SER A 1 84 ? 34.875 -16.875 -8.977 1 90.25 84 SER A N 1
ATOM 658 C CA . SER A 1 84 ? 34.656 -15.656 -9.734 1 90.25 84 SER A CA 1
ATOM 659 C C . SER A 1 84 ? 33.594 -14.781 -9.086 1 90.25 84 SER A C 1
ATOM 661 O O . SER A 1 84 ? 33.75 -13.57 -8.969 1 90.25 84 SER A O 1
ATOM 663 N N . LEU A 1 85 ? 32.562 -15.391 -8.641 1 93.12 85 LEU A N 1
ATOM 664 C CA . LEU A 1 85 ? 31.453 -14.664 -8.031 1 93.12 85 LEU A CA 1
ATOM 665 C C . LEU A 1 85 ? 31.875 -14.07 -6.691 1 93.12 85 LEU A C 1
ATOM 667 O O . LEU A 1 85 ? 31.484 -12.953 -6.355 1 93.12 85 LEU A O 1
ATOM 671 N N . TYR A 1 86 ? 32.594 -14.852 -5.926 1 91.81 86 TYR A N 1
ATOM 672 C CA . TYR A 1 86 ? 33.156 -14.32 -4.68 1 91.81 86 TYR A CA 1
ATOM 673 C C . TYR A 1 86 ? 34 -13.086 -4.938 1 91.81 86 TYR A C 1
ATOM 675 O O . TYR A 1 86 ? 33.875 -12.078 -4.238 1 91.81 86 TYR A O 1
ATOM 683 N N . ASN A 1 87 ? 34.844 -13.164 -5.953 1 93.06 87 ASN A N 1
ATOM 684 C CA . ASN A 1 87 ? 35.75 -12.047 -6.258 1 93.06 87 ASN A CA 1
ATOM 685 C C . ASN A 1 87 ? 34.969 -10.82 -6.73 1 93.06 87 ASN A C 1
ATOM 687 O O . ASN A 1 87 ? 35.344 -9.688 -6.418 1 93.06 87 ASN A O 1
ATOM 691 N N . GLU A 1 88 ? 33.938 -11.039 -7.352 1 94.38 88 GLU A N 1
ATOM 692 C CA . GLU A 1 88 ? 33.219 -9.977 -8.023 1 94.38 88 GLU A CA 1
ATOM 693 C C . GLU A 1 88 ? 32.219 -9.312 -7.074 1 94.38 88 GLU A C 1
ATOM 695 O O . GLU A 1 88 ? 32.031 -8.102 -7.117 1 94.38 88 GLU A O 1
ATOM 700 N N . CYS A 1 89 ? 31.609 -10.062 -6.188 1 97.44 89 CYS A N 1
ATOM 701 C CA . CYS A 1 89 ? 30.453 -9.57 -5.441 1 97.44 89 CYS A CA 1
ATOM 702 C C . CYS A 1 89 ? 30.859 -9.078 -4.059 1 97.44 89 CYS A C 1
ATOM 704 O O . CYS A 1 89 ? 31.828 -9.578 -3.48 1 97.44 89 CYS A O 1
ATOM 706 N N . ASP A 1 90 ? 30.062 -8.117 -3.604 1 97.88 90 ASP A N 1
ATOM 707 C CA . ASP A 1 90 ? 30.359 -7.477 -2.326 1 97.88 90 ASP A CA 1
ATOM 708 C C . ASP A 1 90 ? 29.562 -8.117 -1.19 1 97.88 90 ASP A C 1
ATOM 710 O O . ASP A 1 90 ? 29.922 -7.973 -0.019 1 97.88 90 ASP A O 1
ATOM 714 N N . LEU A 1 91 ? 28.5 -8.766 -1.503 1 98.38 91 LEU A N 1
ATOM 715 C CA . LEU A 1 91 ? 27.594 -9.352 -0.52 1 98.38 91 LEU A CA 1
ATOM 716 C C . LEU A 1 91 ? 26.891 -10.578 -1.094 1 98.38 91 LEU A C 1
ATOM 718 O O . LEU A 1 91 ? 26.516 -10.594 -2.27 1 98.38 91 LEU A O 1
ATOM 722 N N . TYR A 1 92 ? 26.781 -11.609 -0.256 1 98.25 92 TYR A N 1
ATOM 723 C CA . TYR A 1 92 ? 26.062 -12.828 -0.628 1 98.25 92 TYR A CA 1
ATOM 724 C C . TYR A 1 92 ? 24.75 -12.93 0.117 1 98.25 92 TYR A C 1
ATOM 726 O O . TYR A 1 92 ? 24.719 -13.102 1.337 1 98.25 92 TYR A O 1
ATOM 734 N N . LEU A 1 93 ? 23.594 -12.703 -0.591 1 98.5 93 LEU A N 1
ATOM 735 C CA . LEU A 1 93 ? 22.234 -12.812 -0.072 1 98.5 93 LEU A CA 1
ATOM 736 C C . LEU A 1 93 ? 21.641 -14.164 -0.414 1 98.5 93 LEU A C 1
ATOM 738 O O . LEU A 1 93 ? 21.469 -14.5 -1.59 1 98.5 93 LEU A O 1
ATOM 742 N N . ILE A 1 94 ? 21.234 -14.945 0.607 1 98.38 94 ILE A N 1
ATOM 743 C CA . ILE A 1 94 ? 20.766 -16.297 0.356 1 98.38 94 ILE A CA 1
ATOM 744 C C . ILE A 1 94 ? 19.328 -16.453 0.834 1 98.38 94 ILE A C 1
ATOM 746 O O . ILE A 1 94 ? 19.031 -16.281 2.02 1 98.38 94 ILE A O 1
ATOM 750 N N . ILE A 1 95 ? 18.438 -16.734 -0.039 1 97.81 95 ILE A N 1
ATOM 751 C CA . ILE A 1 95 ? 17.094 -17.156 0.328 1 97.81 95 ILE A CA 1
ATOM 752 C C . ILE A 1 95 ? 17.094 -18.672 0.595 1 97.81 95 ILE A C 1
ATOM 754 O O . ILE A 1 95 ? 17.172 -19.469 -0.337 1 97.81 95 ILE A O 1
ATOM 758 N N . ALA A 1 96 ? 16.969 -19.016 1.832 1 97.25 96 ALA A N 1
ATOM 759 C CA . ALA A 1 96 ? 17.406 -20.359 2.207 1 97.25 96 ALA A CA 1
ATOM 760 C C . ALA A 1 96 ? 16.266 -21.125 2.881 1 97.25 96 ALA A C 1
ATOM 762 O O . ALA A 1 96 ? 15.57 -20.594 3.744 1 97.25 96 ALA A O 1
ATOM 763 N N . THR A 1 97 ? 16.141 -22.391 2.463 1 95.62 97 THR A N 1
ATOM 764 C CA . THR A 1 97 ? 15.258 -23.328 3.131 1 95.62 97 THR A CA 1
ATOM 765 C C . THR A 1 97 ? 15.867 -23.797 4.449 1 95.62 97 THR A C 1
ATOM 767 O O . THR A 1 97 ? 17.031 -23.531 4.73 1 95.62 97 THR A O 1
ATOM 770 N N . ALA A 1 98 ? 14.977 -24.516 5.219 1 95.12 98 ALA A N 1
ATOM 771 C CA . ALA A 1 98 ? 15.469 -25.078 6.473 1 95.12 98 ALA A CA 1
ATOM 772 C C . ALA A 1 98 ? 16.656 -26 6.23 1 95.12 98 ALA A C 1
ATOM 774 O O . ALA A 1 98 ? 17.641 -25.953 6.973 1 95.12 98 ALA A O 1
ATOM 775 N N . ASN A 1 99 ? 16.594 -26.766 5.199 1 95.56 99 ASN A N 1
ATOM 776 C CA . ASN A 1 99 ? 17.672 -27.672 4.828 1 95.56 99 ASN A CA 1
ATOM 777 C C . ASN A 1 99 ? 18.969 -26.906 4.562 1 95.56 99 ASN A C 1
ATOM 779 O O . ASN A 1 99 ? 20.016 -27.25 5.113 1 95.56 99 ASN A O 1
ATOM 783 N N . THR A 1 100 ? 18.906 -25.906 3.766 1 96.88 100 THR A N 1
ATOM 784 C CA . THR A 1 100 ? 20.094 -25.141 3.389 1 96.88 100 THR A CA 1
ATOM 785 C C . THR A 1 100 ? 20.672 -24.406 4.598 1 96.88 100 THR A C 1
ATOM 787 O O . THR A 1 100 ? 21.891 -24.375 4.789 1 96.88 100 THR A O 1
ATOM 790 N N . ILE A 1 101 ? 19.797 -23.859 5.422 1 96.94 101 ILE A N 1
ATOM 791 C CA . ILE A 1 101 ? 20.25 -23.156 6.613 1 96.94 101 ILE A CA 1
ATOM 792 C C . ILE A 1 101 ? 21.047 -24.109 7.508 1 96.94 101 ILE A C 1
ATOM 794 O O . ILE A 1 101 ? 22.125 -23.75 7.988 1 96.94 101 ILE A O 1
ATOM 798 N N . SER A 1 102 ? 20.5 -25.266 7.699 1 96.88 102 SER A N 1
ATOM 799 C CA . SER A 1 102 ? 21.188 -26.25 8.523 1 96.88 102 SER A CA 1
ATOM 800 C C . SER A 1 102 ? 22.531 -26.625 7.918 1 96.88 102 SER A C 1
ATOM 802 O O . SER A 1 102 ? 23.516 -26.781 8.641 1 96.88 102 SER A O 1
ATOM 804 N N . LYS A 1 103 ? 22.562 -26.75 6.633 1 97.19 103 LYS A N 1
ATOM 805 C CA . LYS A 1 103 ? 23.812 -27.078 5.957 1 97.19 103 LYS A CA 1
ATOM 806 C C . LYS A 1 103 ? 24.828 -25.938 6.102 1 97.19 103 LYS A C 1
ATOM 808 O O . LYS A 1 103 ? 26 -26.172 6.383 1 97.19 103 LYS A O 1
ATOM 813 N N . LEU A 1 104 ? 24.375 -24.703 5.887 1 96.56 104 LEU A N 1
ATOM 814 C CA . LEU A 1 104 ? 25.25 -23.547 6.051 1 96.56 104 LEU A CA 1
ATOM 815 C C . LEU A 1 104 ? 25.844 -23.516 7.453 1 96.56 104 LEU A C 1
ATOM 817 O O . LEU A 1 104 ? 27.062 -23.344 7.617 1 96.56 104 LEU A O 1
ATOM 821 N N . ALA A 1 105 ? 24.984 -23.688 8.453 1 96.25 105 ALA A N 1
ATOM 822 C CA . ALA A 1 105 ? 25.375 -23.609 9.852 1 96.25 105 ALA A CA 1
ATOM 823 C C . ALA A 1 105 ? 26.438 -24.656 10.195 1 96.25 105 ALA A C 1
ATOM 825 O O . ALA A 1 105 ? 27.281 -24.453 11.062 1 96.25 105 ALA A O 1
ATOM 826 N N . ASN A 1 106 ? 26.391 -25.766 9.453 1 95.69 106 ASN A N 1
ATOM 827 C CA . ASN A 1 106 ? 27.297 -26.875 9.75 1 95.69 106 ASN A CA 1
ATOM 828 C C . ASN A 1 106 ? 28.375 -27.031 8.68 1 95.69 106 ASN A C 1
ATOM 830 O O . ASN A 1 106 ? 29.047 -28.062 8.617 1 95.69 106 ASN A O 1
ATOM 834 N N . LYS A 1 107 ? 28.453 -26.125 7.773 1 94.38 107 LYS A N 1
ATOM 835 C CA . LYS A 1 107 ? 29.5 -26 6.766 1 94.38 107 LYS A CA 1
ATOM 836 C C . LYS A 1 107 ? 29.469 -27.188 5.801 1 94.38 107 LYS A C 1
ATOM 838 O O . LYS A 1 107 ? 30.516 -27.734 5.441 1 94.38 107 LYS A O 1
ATOM 843 N N . ILE A 1 108 ? 28.328 -27.625 5.57 1 94.88 108 ILE A N 1
ATOM 844 C CA . ILE A 1 108 ? 28.109 -28.656 4.566 1 94.88 108 ILE A CA 1
ATOM 845 C C . ILE A 1 108 ? 27.891 -28.016 3.201 1 94.88 108 ILE A C 1
ATOM 847 O O . ILE A 1 108 ? 27.016 -27.156 3.051 1 94.88 108 ILE A O 1
ATOM 851 N N . ALA A 1 109 ? 28.688 -28.391 2.209 1 94 109 ALA A N 1
ATOM 852 C CA . ALA A 1 109 ? 28.625 -27.781 0.878 1 94 109 ALA A CA 1
ATOM 853 C C . ALA A 1 109 ? 28.422 -28.859 -0.196 1 94 109 ALA A C 1
ATOM 855 O O . ALA A 1 109 ? 29.375 -29.484 -0.642 1 94 109 ALA A O 1
ATOM 856 N N . ASP A 1 110 ? 27.172 -29 -0.688 1 93.56 110 ASP A N 1
ATOM 857 C CA . ASP A 1 110 ? 26.891 -30.078 -1.636 1 93.56 110 ASP A CA 1
ATOM 858 C C . ASP A 1 110 ? 26.219 -29.531 -2.896 1 93.56 110 ASP A C 1
ATOM 860 O O . ASP A 1 110 ? 25.797 -30.297 -3.762 1 93.56 110 ASP A O 1
ATOM 864 N N . ASN A 1 111 ? 26.078 -28.266 -3.021 1 94.94 111 ASN A N 1
ATOM 865 C CA . ASN A 1 111 ? 25.609 -27.578 -4.223 1 94.94 111 ASN A CA 1
ATOM 866 C C . ASN A 1 111 ? 26.25 -26.203 -4.379 1 94.94 111 ASN A C 1
ATOM 868 O O . ASN A 1 111 ? 27.047 -25.781 -3.531 1 94.94 111 ASN A O 1
ATOM 872 N N . ILE A 1 112 ? 26 -25.531 -5.473 1 95.44 112 ILE A N 1
ATOM 873 C CA . ILE A 1 112 ? 26.688 -24.297 -5.82 1 95.44 112 ILE A CA 1
ATOM 874 C C . ILE A 1 112 ? 26.422 -23.25 -4.75 1 95.44 112 ILE A C 1
ATOM 876 O O . ILE A 1 112 ? 27.312 -22.453 -4.414 1 95.44 112 ILE A O 1
ATOM 880 N N . VAL A 1 113 ? 25.172 -23.234 -4.117 1 97.31 113 VAL A N 1
ATOM 881 C CA . VAL A 1 113 ? 24.766 -22.234 -3.137 1 97.31 113 VAL A CA 1
ATOM 882 C C . VAL A 1 113 ? 25.562 -22.422 -1.847 1 97.31 113 VAL A C 1
ATOM 884 O O . VAL A 1 113 ? 26.141 -21.469 -1.312 1 97.31 113 VAL A O 1
ATOM 887 N N . THR A 1 114 ? 25.641 -23.641 -1.378 1 96.25 114 THR A N 1
ATOM 888 C CA . THR A 1 114 ? 26.328 -23.938 -0.128 1 96.25 114 THR A CA 1
ATOM 889 C C . THR A 1 114 ? 27.844 -23.859 -0.316 1 96.25 114 THR A C 1
ATOM 891 O O . THR A 1 114 ? 28.562 -23.406 0.581 1 96.25 114 THR A O 1
ATOM 894 N N . THR A 1 115 ? 28.359 -24.234 -1.484 1 94.88 115 THR A N 1
ATOM 895 C CA . THR A 1 115 ? 29.781 -24.172 -1.76 1 94.88 115 THR A CA 1
ATOM 896 C C . THR A 1 115 ? 30.266 -22.719 -1.807 1 94.88 115 THR A C 1
ATOM 898 O O . THR A 1 115 ? 31.297 -22.391 -1.231 1 94.88 115 THR A O 1
ATOM 901 N N . THR A 1 116 ? 29.531 -21.906 -2.492 1 95.62 116 THR A N 1
ATOM 902 C CA . THR A 1 116 ? 29.875 -20.5 -2.613 1 95.62 116 THR A CA 1
ATOM 903 C C . THR A 1 116 ? 29.875 -19.828 -1.244 1 95.62 116 THR A C 1
ATOM 905 O O . THR A 1 116 ? 30.688 -18.938 -0.983 1 95.62 116 THR A O 1
ATOM 908 N N . TYR A 1 117 ? 28.984 -20.281 -0.379 1 95.56 117 TYR A N 1
ATOM 909 C CA . TYR A 1 117 ? 28.922 -19.75 0.977 1 95.56 117 TYR A CA 1
ATOM 910 C C . TYR A 1 117 ? 30.266 -19.906 1.688 1 95.56 117 TYR A C 1
ATOM 912 O O . TYR A 1 117 ? 30.719 -18.984 2.373 1 95.56 117 TYR A O 1
ATOM 920 N N . LEU A 1 118 ? 30.844 -21 1.509 1 93.12 118 LEU A N 1
ATOM 921 C CA . LEU A 1 118 ? 32.125 -21.266 2.172 1 93.12 118 LEU A CA 1
ATOM 922 C C . LEU A 1 118 ? 33.219 -20.328 1.683 1 93.12 118 LEU A C 1
ATOM 924 O O . LEU A 1 118 ? 34.188 -20.062 2.393 1 93.12 118 LEU A O 1
ATOM 928 N N . MET A 1 119 ? 33.062 -19.781 0.502 1 91.62 119 MET A N 1
ATOM 929 C CA . MET A 1 119 ? 34.031 -18.844 -0.06 1 91.62 119 MET A CA 1
ATOM 930 C C . MET A 1 119 ? 33.875 -17.453 0.556 1 91.62 119 MET A C 1
ATOM 932 O O . MET A 1 119 ? 34.844 -16.688 0.642 1 91.62 119 MET A O 1
ATOM 936 N N . PHE A 1 120 ? 32.656 -17.109 0.936 1 93.25 120 PHE A N 1
ATOM 937 C CA . PHE A 1 120 ? 32.344 -15.781 1.441 1 93.25 120 PHE A CA 1
ATOM 938 C C . PHE A 1 120 ? 32.75 -15.648 2.904 1 93.25 120 PHE A C 1
ATOM 940 O O . PHE A 1 120 ? 31.938 -15.297 3.754 1 93.25 120 PHE A O 1
ATOM 947 N N . LYS A 1 121 ? 33.969 -15.781 3.191 1 87.25 121 LYS A N 1
ATOM 948 C CA . LYS A 1 121 ? 34.5 -15.766 4.559 1 87.25 121 LYS A CA 1
ATOM 949 C C . LYS A 1 121 ? 34.688 -14.336 5.055 1 87.25 121 LYS A C 1
ATOM 951 O O . LYS A 1 121 ? 34.344 -14.023 6.199 1 87.25 121 LYS A O 1
ATOM 956 N N . ASP A 1 122 ? 35.188 -13.398 4.262 1 92.25 122 ASP A N 1
ATOM 957 C CA . ASP A 1 122 ? 35.562 -12.062 4.707 1 92.25 122 ASP A CA 1
ATOM 958 C C . ASP A 1 122 ? 34.562 -11.016 4.168 1 92.25 122 ASP A C 1
ATOM 960 O O . ASP A 1 122 ? 34.875 -9.82 4.172 1 92.25 122 ASP A O 1
ATOM 964 N N . LYS A 1 123 ? 33.5 -11.469 3.572 1 95.75 123 LYS A N 1
ATOM 965 C CA . LYS A 1 123 ? 32.469 -10.586 3.039 1 95.75 123 LYS A CA 1
ATOM 966 C C . LYS A 1 123 ? 31.125 -10.859 3.688 1 95.75 123 LYS A C 1
ATOM 968 O O . LYS A 1 123 ? 30.875 -11.969 4.16 1 95.75 123 LYS A O 1
ATOM 973 N N . PRO A 1 124 ? 30.344 -9.859 3.723 1 96.94 124 PRO A N 1
ATOM 974 C CA . PRO A 1 124 ? 29.062 -10.039 4.402 1 96.94 124 PRO A CA 1
ATOM 975 C C . PRO A 1 124 ? 28.156 -11.047 3.701 1 96.94 124 PRO A C 1
ATOM 977 O O . PRO A 1 124 ? 28.109 -11.094 2.469 1 96.94 124 PRO A O 1
ATOM 980 N N . VAL A 1 125 ? 27.531 -11.867 4.555 1 97.5 125 VAL A N 1
ATOM 981 C CA . VAL A 1 125 ? 26.516 -12.812 4.105 1 97.5 125 VAL A CA 1
ATOM 982 C C . VAL A 1 125 ? 25.203 -12.586 4.871 1 97.5 125 VAL A C 1
ATOM 984 O O . VAL A 1 125 ? 25.219 -12.422 6.094 1 97.5 125 VAL A O 1
ATOM 987 N N . LEU A 1 126 ? 24.109 -12.508 4.148 1 97.62 126 LEU A N 1
ATOM 988 C CA . LEU A 1 126 ? 22.781 -12.383 4.742 1 97.62 126 LEU A CA 1
ATOM 989 C C . LEU A 1 126 ? 21.891 -13.547 4.328 1 97.62 126 LEU A C 1
ATOM 991 O O . LEU A 1 126 ? 21.75 -13.828 3.135 1 97.62 126 LEU A O 1
ATOM 995 N N . VAL A 1 127 ? 21.328 -14.219 5.336 1 97.69 127 VAL A N 1
ATOM 996 C CA . VAL A 1 127 ? 20.469 -15.359 5.07 1 97.69 127 VAL A CA 1
ATOM 997 C C . VAL A 1 127 ? 19.016 -14.969 5.305 1 97.69 127 VAL A C 1
ATOM 999 O O . VAL A 1 127 ? 18.688 -14.352 6.32 1 97.69 127 VAL A O 1
ATOM 1002 N N . VAL A 1 128 ? 18.172 -15.258 4.402 1 97.44 128 VAL A N 1
ATOM 1003 C CA . VAL A 1 128 ? 16.734 -15.031 4.496 1 97.44 128 VAL A CA 1
ATOM 1004 C C . VAL A 1 128 ? 16 -16.375 4.602 1 97.44 128 VAL A C 1
ATOM 1006 O O . VAL A 1 128 ? 15.852 -17.078 3.607 1 97.44 128 VAL A O 1
ATOM 1009 N N . PRO A 1 129 ? 15.516 -16.656 5.773 1 96.31 129 PRO A N 1
ATOM 1010 C CA . PRO A 1 129 ? 14.812 -17.938 5.926 1 96.31 129 PRO A CA 1
ATOM 1011 C C . PRO A 1 129 ? 13.438 -17.938 5.25 1 96.31 129 PRO A C 1
ATOM 1013 O O . PRO A 1 129 ? 12.703 -16.953 5.344 1 96.31 129 PRO A O 1
ATOM 1016 N N . VAL A 1 130 ? 13.148 -18.953 4.582 1 94.31 130 VAL A N 1
ATOM 1017 C CA . VAL A 1 130 ? 11.836 -19.156 3.975 1 94.31 130 VAL A CA 1
ATOM 1018 C C . VAL A 1 130 ? 11.344 -20.578 4.25 1 94.31 130 VAL A C 1
ATOM 1020 O O . VAL A 1 130 ? 11.883 -21.531 3.699 1 94.31 130 VAL A O 1
ATOM 1023 N N . MET A 1 131 ? 10.375 -20.688 5.105 1 92.25 131 MET A N 1
ATOM 1024 C CA . MET A 1 131 ? 9.883 -21.984 5.547 1 92.25 131 MET A CA 1
ATOM 1025 C C . MET A 1 131 ? 8.617 -21.828 6.391 1 92.25 131 MET A C 1
ATOM 1027 O O . MET A 1 131 ? 8.18 -20.719 6.66 1 92.25 131 MET A O 1
ATOM 1031 N N . HIS A 1 132 ? 8.047 -22.938 6.652 1 90 132 HIS A N 1
ATOM 1032 C CA . HIS A 1 132 ? 6.949 -22.969 7.609 1 90 132 HIS A CA 1
ATOM 1033 C C . HIS A 1 132 ? 7.441 -22.656 9.023 1 90 132 HIS A C 1
ATOM 1035 O O . HIS A 1 132 ? 8.578 -23 9.375 1 90 132 HIS A O 1
ATOM 1041 N N . ILE A 1 133 ? 6.562 -22.125 9.789 1 90.56 133 ILE A N 1
ATOM 1042 C CA . ILE A 1 133 ? 6.922 -21.656 11.117 1 90.56 133 ILE A CA 1
ATOM 1043 C C . ILE A 1 133 ? 7.414 -22.828 11.969 1 90.56 133 ILE A C 1
ATOM 1045 O O . ILE A 1 133 ? 8.352 -22.672 12.758 1 90.56 133 ILE A O 1
ATOM 1049 N N . ASN A 1 134 ? 6.797 -23.953 11.789 1 91.31 134 ASN A N 1
ATOM 1050 C CA . ASN A 1 134 ? 7.219 -25.125 12.555 1 91.31 134 ASN A CA 1
ATOM 1051 C C . ASN A 1 134 ? 8.664 -25.5 12.258 1 91.31 134 ASN A C 1
ATOM 1053 O O . ASN A 1 134 ? 9.422 -25.859 13.164 1 91.31 134 ASN A O 1
ATOM 1057 N N . MET A 1 135 ? 9.023 -25.391 11.008 1 92.81 135 MET A N 1
ATOM 1058 C CA . MET A 1 135 ? 10.398 -25.688 10.617 1 92.81 135 MET A CA 1
ATOM 1059 C C . MET A 1 135 ? 11.359 -24.641 11.164 1 92.81 135 MET A C 1
ATOM 1061 O O . MET A 1 135 ? 12.453 -24.969 11.617 1 92.81 135 MET A O 1
ATOM 1065 N N . TYR A 1 136 ? 10.859 -23.453 11.117 1 92.38 136 TYR A N 1
ATOM 1066 C CA . TYR A 1 136 ? 11.641 -22.344 11.625 1 92.38 136 TYR A CA 1
ATOM 1067 C C . TYR A 1 136 ? 12 -22.547 13.086 1 92.38 136 TYR A C 1
ATOM 1069 O O . TYR A 1 136 ? 13.164 -22.375 13.477 1 92.38 136 TYR A O 1
ATOM 1077 N N . GLU A 1 137 ? 11.062 -22.953 13.812 1 92 137 GLU A N 1
ATOM 1078 C CA . GLU A 1 137 ? 11.266 -23.188 15.234 1 92 137 GLU A CA 1
ATOM 1079 C C . GLU A 1 137 ? 12.172 -24.391 15.477 1 92 137 GLU A C 1
ATOM 1081 O O . GLU A 1 137 ? 12.977 -24.391 16.406 1 92 137 GLU A O 1
ATOM 1086 N N . SER A 1 138 ? 12.102 -25.297 14.625 1 94.19 138 SER A N 1
ATOM 1087 C CA . SER A 1 138 ? 12.844 -26.547 14.773 1 94.19 138 SER A CA 1
ATOM 1088 C C . SER A 1 138 ? 14.336 -26.328 14.539 1 94.19 138 SER A C 1
ATOM 1090 O O . SER A 1 138 ? 15.172 -27.047 15.086 1 94.19 138 SER A O 1
ATOM 1092 N N . ILE A 1 139 ? 14.672 -25.391 13.68 1 93.94 139 ILE A N 1
ATOM 1093 C CA . ILE A 1 139 ? 16.078 -25.234 13.336 1 93.94 139 ILE A CA 1
ATOM 1094 C C . ILE A 1 139 ? 16.625 -23.938 13.953 1 93.94 139 ILE A C 1
ATOM 1096 O O . ILE A 1 139 ? 17.609 -23.375 13.461 1 93.94 139 ILE A O 1
ATOM 1100 N N . LYS A 1 140 ? 15.977 -23.453 14.93 1 93.69 140 LYS A N 1
ATOM 1101 C CA . LYS A 1 140 ? 16.328 -22.188 15.555 1 93.69 140 LYS A CA 1
ATOM 1102 C C . LYS A 1 140 ? 17.797 -22.172 15.984 1 93.69 140 LYS A C 1
ATOM 1104 O O . LYS A 1 140 ? 18.5 -21.188 15.797 1 93.69 140 LYS A O 1
ATOM 1109 N N . GLU A 1 141 ? 18.312 -23.219 16.469 1 94.5 141 GLU A N 1
ATOM 1110 C CA . GLU A 1 141 ? 19.703 -23.312 16.922 1 94.5 141 GLU A CA 1
ATOM 1111 C C . GLU A 1 141 ? 20.672 -23.094 15.766 1 94.5 141 GLU A C 1
ATOM 1113 O O . GLU A 1 141 ? 21.703 -22.438 15.938 1 94.5 141 GLU A O 1
ATOM 1118 N N . ASN A 1 142 ? 20.344 -23.672 14.633 1 95.06 142 ASN A N 1
ATOM 1119 C CA . ASN A 1 142 ? 21.172 -23.5 13.453 1 95.06 142 ASN A CA 1
ATOM 1120 C C . ASN A 1 142 ? 21.094 -22.078 12.906 1 95.06 142 ASN A C 1
ATOM 1122 O O . ASN A 1 142 ? 22.094 -21.516 12.477 1 95.06 142 ASN A O 1
ATOM 1126 N N . LEU A 1 143 ? 19.938 -21.547 12.938 1 94.5 143 LEU A N 1
ATOM 1127 C CA . LEU A 1 143 ? 19.719 -20.188 12.461 1 94.5 143 LEU A CA 1
ATOM 1128 C C . LEU A 1 143 ? 20.531 -19.188 13.266 1 94.5 143 LEU A C 1
ATOM 1130 O O . LEU A 1 143 ? 21.109 -18.25 12.703 1 94.5 143 LEU A O 1
ATOM 1134 N N . ASP A 1 144 ? 20.656 -19.422 14.547 1 93.56 144 ASP A N 1
ATOM 1135 C CA . ASP A 1 144 ? 21.344 -18.5 15.453 1 93.56 144 ASP A CA 1
ATOM 1136 C C . ASP A 1 144 ? 22.844 -18.469 15.188 1 93.56 144 ASP A C 1
ATOM 1138 O O . ASP A 1 144 ? 23.531 -17.547 15.625 1 93.56 144 ASP A O 1
ATOM 1142 N N . LYS A 1 145 ? 23.312 -19.422 14.445 1 94 145 LYS A N 1
ATOM 1143 C CA . LYS A 1 145 ? 24.734 -19.469 14.102 1 94 145 LYS A CA 1
ATOM 1144 C C . LYS A 1 145 ? 25.047 -18.578 12.898 1 94 145 LYS A C 1
ATOM 1146 O O . LYS A 1 145 ? 26.203 -18.344 12.578 1 94 145 LYS A O 1
ATOM 1151 N N . LEU A 1 146 ? 24.016 -18.156 12.25 1 95.19 146 LEU A N 1
ATOM 1152 C CA . LEU A 1 146 ? 24.188 -17.406 11.008 1 95.19 146 LEU A CA 1
ATOM 1153 C C . LEU A 1 146 ? 23.688 -15.977 11.156 1 95.19 146 LEU A C 1
ATOM 1155 O O . LEU A 1 146 ? 22.969 -15.656 12.109 1 95.19 146 LEU A O 1
ATOM 1159 N N . LYS A 1 147 ? 24.141 -15.117 10.328 1 93.19 147 LYS A N 1
ATOM 1160 C CA . LYS A 1 147 ? 23.547 -13.789 10.188 1 93.19 147 LYS A CA 1
ATOM 1161 C C . LYS A 1 147 ? 22.312 -13.844 9.289 1 93.19 147 LYS A C 1
ATOM 1163 O O . LYS A 1 147 ? 22.422 -14.023 8.07 1 93.19 147 LYS A O 1
ATOM 1168 N N . TYR A 1 148 ? 21.172 -13.68 9.93 1 93.81 148 TYR A N 1
ATOM 1169 C CA . TYR A 1 148 ? 19.953 -13.828 9.148 1 93.81 148 TYR A CA 1
ATOM 1170 C C . TYR A 1 148 ? 19.016 -12.648 9.359 1 93.81 148 TYR A C 1
ATOM 1172 O O . TYR A 1 148 ? 19.141 -11.914 10.336 1 93.81 148 TYR A O 1
ATOM 1180 N N . ILE A 1 149 ? 18.125 -12.445 8.406 1 93.56 149 ILE A N 1
ATOM 1181 C CA . ILE A 1 149 ? 17.094 -11.414 8.484 1 93.56 149 ILE A CA 1
ATOM 1182 C C . ILE A 1 149 ? 15.852 -11.977 9.164 1 93.56 149 ILE A C 1
ATOM 1184 O O . ILE A 1 149 ? 15.352 -13.039 8.781 1 93.56 149 ILE A O 1
ATOM 1188 N N . THR A 1 150 ? 15.398 -11.266 10.125 1 88.44 150 THR A N 1
ATOM 1189 C CA . THR A 1 150 ? 14.195 -11.695 10.828 1 88.44 150 THR A CA 1
ATOM 1190 C C . THR A 1 150 ? 13.008 -11.766 9.875 1 88.44 150 THR A C 1
ATOM 1192 O O . THR A 1 150 ? 12.688 -10.781 9.195 1 88.44 150 THR A O 1
ATOM 1195 N N . PRO A 1 151 ? 12.469 -12.914 9.875 1 86.56 151 PRO A N 1
ATOM 1196 C CA . PRO A 1 151 ? 11.43 -13.109 8.867 1 86.56 151 PRO A CA 1
ATOM 1197 C C . PRO A 1 151 ? 10.086 -12.516 9.273 1 86.56 151 PRO A C 1
ATOM 1199 O O . PRO A 1 151 ? 9.82 -12.336 10.469 1 86.56 151 PRO A O 1
ATOM 1202 N N . LYS A 1 152 ? 9.344 -12.156 8.312 1 85.31 152 LYS A N 1
ATOM 1203 C CA . LYS A 1 152 ? 7.934 -11.828 8.492 1 85.31 152 LYS A CA 1
ATOM 1204 C C . LYS A 1 152 ? 7.07 -13.086 8.445 1 85.31 152 LYS A C 1
ATOM 1206 O O . LYS A 1 152 ? 7.176 -13.883 7.512 1 85.31 152 LYS A O 1
ATOM 1211 N N . ILE A 1 153 ? 6.34 -13.234 9.445 1 85.19 153 ILE A N 1
ATOM 1212 C CA . ILE A 1 153 ? 5.492 -14.422 9.523 1 85.19 153 ILE A CA 1
ATOM 1213 C C . ILE A 1 153 ? 4.055 -14.055 9.156 1 85.19 153 ILE A C 1
ATOM 1215 O O . ILE A 1 153 ? 3.484 -13.117 9.727 1 85.19 153 ILE A O 1
ATOM 1219 N N . GLU A 1 154 ? 3.516 -14.641 8.203 1 80.62 154 GLU A N 1
ATOM 1220 C CA . GLU A 1 154 ? 2.131 -14.461 7.777 1 80.62 154 GLU A CA 1
ATOM 1221 C C . GLU A 1 154 ? 1.45 -15.797 7.52 1 80.62 154 GLU A C 1
ATOM 1223 O O . GLU A 1 154 ? 1.932 -16.594 6.715 1 80.62 154 GLU A O 1
ATOM 1228 N N . GLU A 1 155 ? 0.284 -16 8.141 1 77.31 155 GLU A N 1
ATOM 1229 C CA . GLU A 1 155 ? -0.507 -17.219 7.965 1 77.31 155 GLU A CA 1
ATOM 1230 C C . GLU A 1 155 ? 0.332 -18.469 8.227 1 77.31 155 GLU A C 1
ATOM 1232 O O . GLU A 1 155 ? 0.298 -19.422 7.441 1 77.31 155 GLU A O 1
ATOM 1237 N N . GLY A 1 156 ? 1.273 -18.438 9.234 1 78.44 156 GLY A N 1
ATOM 1238 C CA . GLY A 1 156 ? 2.061 -19.578 9.648 1 78.44 156 GLY A CA 1
ATOM 1239 C C . GLY A 1 156 ? 3.229 -19.875 8.719 1 78.44 156 GLY A C 1
ATOM 1240 O O . GLY A 1 156 ? 3.883 -20.906 8.844 1 78.44 156 GLY A O 1
ATOM 1241 N N . LYS A 1 157 ? 3.395 -18.953 7.812 1 85.31 157 LYS A N 1
ATOM 1242 C CA . LYS A 1 157 ? 4.508 -19.125 6.887 1 85.31 157 LYS A CA 1
ATOM 1243 C C . LYS A 1 157 ? 5.387 -17.875 6.855 1 85.31 157 LYS A C 1
ATOM 1245 O O . LYS A 1 157 ? 4.895 -16.766 7.051 1 85.31 157 LYS A O 1
ATOM 1250 N N . ILE A 1 158 ? 6.66 -18.141 6.578 1 88.06 158 ILE A N 1
ATOM 1251 C CA . ILE A 1 158 ? 7.602 -17.047 6.422 1 88.06 158 ILE A CA 1
ATOM 1252 C C . ILE A 1 158 ? 7.613 -16.578 4.969 1 88.06 158 ILE A C 1
ATOM 1254 O O . ILE A 1 158 ? 7.805 -17.375 4.055 1 88.06 158 ILE A O 1
ATOM 1258 N N . LYS A 1 159 ? 7.309 -15.391 4.754 1 85.56 159 LYS A N 1
ATOM 1259 C CA . LYS A 1 159 ? 7.27 -14.82 3.412 1 85.56 159 LYS A CA 1
ATOM 1260 C C . LYS A 1 159 ? 8.438 -13.859 3.191 1 85.56 159 LYS A C 1
ATOM 1262 O O . LYS A 1 159 ? 9.039 -13.367 4.152 1 85.56 159 LYS A O 1
ATOM 1267 N N . ILE A 1 160 ? 8.742 -13.719 1.991 1 91.12 160 ILE A N 1
ATOM 1268 C CA . ILE A 1 160 ? 9.789 -12.781 1.608 1 91.12 160 ILE A CA 1
ATOM 1269 C C . ILE A 1 160 ? 9.273 -11.352 1.751 1 91.12 160 ILE A C 1
ATOM 1271 O O . ILE A 1 160 ? 8.219 -11.008 1.222 1 91.12 160 ILE A O 1
ATOM 1275 N N . ASP A 1 161 ? 9.938 -10.633 2.578 1 94.31 161 ASP A N 1
ATOM 1276 C CA . ASP A 1 161 ? 9.719 -9.203 2.715 1 94.31 161 ASP A CA 1
ATOM 1277 C C . ASP A 1 161 ? 10.773 -8.406 1.956 1 94.31 161 ASP A C 1
ATOM 1279 O O . ASP A 1 161 ? 11.828 -8.078 2.508 1 94.31 161 ASP A O 1
ATOM 1283 N N . ILE A 1 162 ? 10.438 -8.086 0.731 1 96.88 162 ILE A N 1
ATOM 1284 C CA . ILE A 1 162 ? 11.398 -7.508 -0.196 1 96.88 162 ILE A CA 1
ATOM 1285 C C . ILE A 1 162 ? 11.953 -6.207 0.384 1 96.88 162 ILE A C 1
ATOM 1287 O O . ILE A 1 162 ? 13.164 -5.996 0.401 1 96.88 162 ILE A O 1
ATOM 1291 N N . GLU A 1 163 ? 11.07 -5.348 0.895 1 96.19 163 GLU A N 1
ATOM 1292 C CA . GLU A 1 163 ? 11.492 -4.055 1.424 1 96.19 163 GLU A CA 1
ATOM 1293 C C . GLU A 1 163 ? 12.438 -4.219 2.605 1 96.19 163 GLU A C 1
ATOM 1295 O O . GLU A 1 163 ? 13.461 -3.537 2.689 1 96.19 163 GLU A O 1
ATOM 1300 N N . ARG A 1 164 ? 12.117 -5.148 3.441 1 95.5 164 ARG A N 1
ATOM 1301 C CA . ARG A 1 164 ? 12.961 -5.398 4.609 1 95.5 164 ARG A CA 1
ATOM 1302 C C . ARG A 1 164 ? 14.328 -5.938 4.191 1 95.5 164 ARG A C 1
ATOM 1304 O O . ARG A 1 164 ? 15.352 -5.512 4.719 1 95.5 164 ARG A O 1
ATOM 1311 N N . ILE A 1 165 ? 14.312 -6.867 3.291 1 97.25 165 ILE A N 1
ATOM 1312 C CA . ILE A 1 165 ? 15.547 -7.492 2.832 1 97.25 165 ILE A CA 1
ATOM 1313 C C . ILE A 1 165 ? 16.453 -6.441 2.193 1 97.25 165 ILE A C 1
ATOM 1315 O O . ILE A 1 165 ? 17.641 -6.352 2.518 1 97.25 165 ILE A O 1
ATOM 1319 N N . VAL A 1 166 ? 15.875 -5.621 1.324 1 98.06 166 VAL A N 1
ATOM 1320 C CA . VAL A 1 166 ? 16.656 -4.609 0.617 1 98.06 166 VAL A CA 1
ATOM 1321 C C . VAL A 1 166 ? 17.188 -3.584 1.609 1 98.06 166 VAL A C 1
ATOM 1323 O O . VAL A 1 166 ? 18.344 -3.154 1.505 1 98.06 166 VAL A O 1
ATOM 1326 N N . LYS A 1 167 ? 16.359 -3.207 2.561 1 96.62 167 LYS A N 1
ATOM 1327 C CA . LYS A 1 167 ? 16.812 -2.279 3.594 1 96.62 167 LYS A CA 1
ATOM 1328 C C . LYS A 1 167 ? 18.016 -2.832 4.344 1 96.62 167 LYS A C 1
ATOM 1330 O O . LYS A 1 167 ? 18.969 -2.105 4.609 1 96.62 167 LYS A O 1
ATOM 1335 N N . GLU A 1 168 ? 18.016 -4.109 4.684 1 96.88 168 GLU A N 1
ATOM 1336 C CA . GLU A 1 168 ? 19.125 -4.742 5.391 1 96.88 168 GLU A CA 1
ATOM 1337 C C . GLU A 1 168 ? 20.391 -4.746 4.539 1 96.88 168 GLU A C 1
ATOM 1339 O O . GLU A 1 168 ? 21.5 -4.535 5.055 1 96.88 168 GLU A O 1
ATOM 1344 N N . VAL A 1 169 ? 20.219 -5.016 3.277 1 98.06 169 VAL A N 1
ATOM 1345 C CA . VAL A 1 169 ? 21.359 -5.008 2.367 1 98.06 169 VAL A CA 1
ATOM 1346 C C . VAL A 1 169 ? 21.969 -3.607 2.305 1 98.06 169 VAL A C 1
ATOM 1348 O O . VAL A 1 169 ? 23.188 -3.447 2.402 1 98.06 169 VAL A O 1
ATOM 1351 N N . ILE A 1 170 ? 21.109 -2.594 2.172 1 97.25 170 ILE A N 1
ATOM 1352 C CA . ILE A 1 170 ? 21.562 -1.207 2.115 1 97.25 170 ILE A CA 1
ATOM 1353 C C . ILE A 1 170 ? 22.281 -0.846 3.406 1 97.25 170 ILE A C 1
ATOM 1355 O O . ILE A 1 170 ? 23.328 -0.2 3.373 1 97.25 170 ILE A O 1
ATOM 1359 N N . ASP A 1 171 ? 21.75 -1.265 4.551 1 95.5 171 ASP A N 1
ATOM 1360 C CA . ASP A 1 171 ? 22.359 -0.97 5.84 1 95.5 171 ASP A CA 1
ATOM 1361 C C . ASP A 1 171 ? 23.75 -1.599 5.945 1 95.5 171 ASP A C 1
ATOM 1363 O O . ASP A 1 171 ? 24.641 -1.035 6.578 1 95.5 171 ASP A O 1
ATOM 1367 N N . LYS A 1 172 ? 23.938 -2.711 5.262 1 96.38 172 LYS A N 1
ATOM 1368 C CA . LYS A 1 172 ? 25.172 -3.477 5.406 1 96.38 172 LYS A CA 1
ATOM 1369 C C . LYS A 1 172 ? 26.25 -2.947 4.473 1 96.38 172 LYS A C 1
ATOM 1371 O O . LYS A 1 172 ? 27.422 -2.811 4.875 1 96.38 172 LYS A O 1
ATOM 1376 N N . ILE A 1 173 ? 25.859 -2.639 3.201 1 97.25 173 ILE A N 1
ATOM 1377 C CA . ILE A 1 173 ? 26.938 -2.332 2.266 1 97.25 173 ILE A CA 1
ATOM 1378 C C . ILE A 1 173 ? 26.609 -1.05 1.504 1 97.25 173 ILE A C 1
ATOM 1380 O O . ILE A 1 173 ? 27.312 -0.688 0.556 1 97.25 173 ILE A O 1
ATOM 1384 N N . GLY A 1 174 ? 25.562 -0.427 1.816 1 96.56 174 GLY A N 1
ATOM 1385 C CA . GLY A 1 174 ? 25.109 0.749 1.086 1 96.56 174 GLY A CA 1
ATOM 1386 C C . GLY A 1 174 ? 26.078 1.911 1.172 1 96.56 174 GLY A C 1
ATOM 1387 O O . GLY A 1 174 ? 26.828 2.025 2.141 1 96.56 174 GLY A O 1
ATOM 1388 N N . ASN A 1 175 ? 26.031 2.76 0.194 1 95.44 175 ASN A N 1
ATOM 1389 C CA . ASN A 1 175 ? 26.844 3.965 0.148 1 95.44 175 ASN A CA 1
ATOM 1390 C C . ASN A 1 175 ? 26.344 5.023 1.13 1 95.44 175 ASN A C 1
ATOM 1392 O O . ASN A 1 175 ? 25.141 5.102 1.404 1 95.44 175 ASN A O 1
ATOM 1396 N N . LYS A 1 176 ? 27.312 5.738 1.642 1 92.12 176 LYS A N 1
ATOM 1397 C CA . LYS A 1 176 ? 26.969 6.93 2.416 1 92.12 176 LYS A CA 1
ATOM 1398 C C . LYS A 1 176 ? 27.078 8.188 1.561 1 92.12 176 LYS A C 1
ATOM 1400 O O . LYS A 1 176 ? 27.984 8.312 0.738 1 92.12 176 LYS A O 1
ATOM 1405 N N . PHE A 1 177 ? 26.094 9 1.696 1 93.31 177 PHE A N 1
ATOM 1406 C CA . PHE A 1 177 ? 26.078 10.227 0.907 1 93.31 177 PHE A CA 1
ATOM 1407 C C . PHE A 1 177 ? 26.656 11.391 1.708 1 93.31 177 PHE A C 1
ATOM 1409 O O . PHE A 1 177 ? 26.453 11.469 2.924 1 93.31 177 PHE A O 1
ATOM 1416 N N . GLU A 1 178 ? 27.359 12.211 1.048 1 92.25 178 GLU A N 1
ATOM 1417 C CA . GLU A 1 178 ? 28.031 13.328 1.7 1 92.25 178 GLU A CA 1
ATOM 1418 C C . GLU A 1 178 ? 27.062 14.477 1.966 1 92.25 178 GLU A C 1
ATOM 1420 O O . GLU A 1 178 ? 27.078 15.07 3.045 1 92.25 178 GLU A O 1
ATOM 1425 N N . LYS A 1 179 ? 26.234 14.82 1.013 1 95.94 179 LYS A N 1
ATOM 1426 C CA . LYS A 1 179 ? 25.266 15.898 1.158 1 95.94 179 LYS A CA 1
ATOM 1427 C C . LYS A 1 179 ? 23.953 15.375 1.725 1 95.94 179 LYS A C 1
ATOM 1429 O O . LYS A 1 179 ? 23.5 14.281 1.371 1 95.94 179 LYS A O 1
ATOM 1434 N N . LYS A 1 180 ? 23.406 16.172 2.607 1 97.62 180 LYS A N 1
ATOM 1435 C CA . LYS A 1 180 ? 22.188 15.734 3.314 1 97.62 180 LYS A CA 1
ATOM 1436 C C . LYS A 1 180 ? 21.094 16.797 3.217 1 97.62 180 LYS A C 1
ATOM 1438 O O . LYS A 1 180 ? 21.375 18 3.258 1 97.62 180 LYS A O 1
ATOM 1443 N N . VAL A 1 181 ? 19.891 16.297 3.082 1 98.5 181 VAL A N 1
ATOM 1444 C CA . VAL A 1 181 ? 18.719 17.156 2.953 1 98.5 181 VAL A CA 1
ATOM 1445 C C . VAL A 1 181 ? 17.672 16.766 3.984 1 98.5 181 VAL A C 1
ATOM 1447 O O . VAL A 1 181 ? 17.438 15.578 4.227 1 98.5 181 VAL A O 1
ATOM 1450 N N . LEU A 1 182 ? 17.078 17.719 4.66 1 98.81 182 LEU A N 1
ATOM 1451 C CA . LEU A 1 182 ? 15.945 17.547 5.555 1 98.81 182 LEU A CA 1
ATOM 1452 C C . LEU A 1 182 ? 14.68 18.125 4.941 1 98.81 182 LEU A C 1
ATOM 1454 O O . LEU A 1 182 ? 14.664 19.281 4.52 1 98.81 182 LEU A O 1
ATOM 1458 N N . ILE A 1 183 ? 13.664 17.328 4.844 1 98.81 183 ILE A N 1
ATOM 1459 C CA . ILE A 1 183 ? 12.398 17.766 4.262 1 98.81 183 ILE A CA 1
ATOM 1460 C C . ILE A 1 183 ? 11.297 17.703 5.309 1 98.81 183 ILE A C 1
ATOM 1462 O O . ILE A 1 183 ? 11.062 16.656 5.91 1 98.81 183 ILE A O 1
ATOM 1466 N N . LEU A 1 184 ? 10.688 18.812 5.641 1 98.69 184 LEU A N 1
ATOM 1467 C CA . LEU A 1 184 ? 9.461 18.859 6.43 1 98.69 184 LEU A CA 1
ATOM 1468 C C . LEU A 1 184 ? 8.234 18.672 5.535 1 98.69 184 LEU A C 1
ATOM 1470 O O . LEU A 1 184 ? 8.062 19.406 4.555 1 98.69 184 LEU A O 1
ATOM 1474 N N . ASN A 1 185 ? 7.441 17.734 5.863 1 97.81 185 ASN A N 1
ATOM 1475 C CA . ASN A 1 185 ? 6.379 17.344 4.945 1 97.81 185 ASN A CA 1
ATOM 1476 C C . ASN A 1 185 ? 5.109 16.953 5.695 1 97.81 185 ASN A C 1
ATOM 1478 O O . ASN A 1 185 ? 5.117 16.828 6.922 1 97.81 185 ASN A O 1
ATOM 1482 N N . GLY A 1 186 ? 3.996 16.922 4.926 1 95.56 186 GLY A N 1
ATOM 1483 C CA . GLY A 1 186 ? 2.719 16.594 5.535 1 95.56 186 GLY A CA 1
ATOM 1484 C C . GLY A 1 186 ? 2.072 17.766 6.246 1 95.56 186 GLY A C 1
ATOM 1485 O O . GLY A 1 186 ? 2.426 18.922 5.996 1 95.56 186 GLY A O 1
ATOM 1486 N N . SER A 1 187 ? 1.031 17.438 7.102 1 95.12 187 SER A N 1
ATOM 1487 C CA . SER A 1 187 ? 0.336 18.484 7.855 1 95.12 187 SER A CA 1
ATOM 1488 C C . SER A 1 187 ? 0.491 18.266 9.359 1 95.12 187 SER A C 1
ATOM 1490 O O . SER A 1 187 ? 0.477 17.141 9.836 1 95.12 187 SER A O 1
ATOM 1492 N N . THR A 1 188 ? 0.668 19.344 10.039 1 95.88 188 THR A N 1
ATOM 1493 C CA . THR A 1 188 ? 0.677 19.25 11.492 1 95.88 188 THR A CA 1
ATOM 1494 C C . THR A 1 188 ? -0.731 19.438 12.055 1 95.88 188 THR A C 1
ATOM 1496 O O . THR A 1 188 ? -1.634 19.891 11.352 1 95.88 188 THR A O 1
ATOM 1499 N N . VAL A 1 189 ? -0.863 19.031 13.234 1 93.62 189 VAL A N 1
ATOM 1500 C CA . VAL A 1 189 ? -2.158 19.172 13.891 1 93.62 189 VAL A CA 1
ATOM 1501 C C . VAL A 1 189 ? -1.984 19.922 15.211 1 93.62 189 VAL A C 1
ATOM 1503 O O . VAL A 1 189 ? -0.921 19.859 15.828 1 93.62 189 VAL A O 1
ATOM 1506 N N . GLU A 1 190 ? -2.936 20.688 15.5 1 93.94 190 GLU A N 1
ATOM 1507 C CA . GLU A 1 190 ? -3.02 21.344 16.797 1 93.94 190 GLU A CA 1
ATOM 1508 C C . GLU A 1 190 ? -4.281 20.922 17.547 1 93.94 190 GLU A C 1
ATOM 1510 O O . GLU A 1 190 ? -5.391 21.062 17.031 1 93.94 190 GLU A O 1
ATOM 1515 N N . PHE A 1 191 ? -4.086 20.484 18.703 1 89.56 191 PHE A N 1
ATOM 1516 C CA . PHE A 1 191 ? -5.168 19.875 19.469 1 89.56 191 PHE A CA 1
ATOM 1517 C C . PHE A 1 191 ? -6.066 20.938 20.094 1 89.56 191 PHE A C 1
ATOM 1519 O O . PHE A 1 191 ? -5.578 21.859 20.734 1 89.56 191 PHE A O 1
ATOM 1526 N N . ILE A 1 192 ? -7.332 20.828 19.797 1 86.12 192 ILE A N 1
ATOM 1527 C CA . ILE A 1 192 ? -8.336 21.594 20.5 1 86.12 192 ILE A CA 1
ATOM 1528 C C . ILE A 1 192 ? -8.664 20.922 21.828 1 86.12 192 ILE A C 1
ATOM 1530 O O . ILE A 1 192 ? -8.758 21.594 22.875 1 86.12 192 ILE A O 1
ATOM 1534 N N . ASP A 1 193 ? -8.812 19.672 21.734 1 82.44 193 ASP A N 1
ATOM 1535 C CA . ASP A 1 193 ? -8.953 18.781 22.875 1 82.44 193 ASP A CA 1
ATOM 1536 C C . ASP A 1 193 ? -8.336 17.406 22.578 1 82.44 193 ASP A C 1
ATOM 1538 O O . ASP A 1 193 ? -7.441 17.297 21.75 1 82.44 193 ASP A O 1
ATOM 1542 N N . ASP A 1 194 ? -8.789 16.469 23.312 1 77.31 194 ASP A N 1
ATOM 1543 C CA . ASP A 1 194 ? -8.086 15.195 23.219 1 77.31 194 ASP A CA 1
ATOM 1544 C C . ASP A 1 194 ? -8.445 14.469 21.938 1 77.31 194 ASP A C 1
ATOM 1546 O O . ASP A 1 194 ? -7.758 13.523 21.547 1 77.31 194 ASP A O 1
ATOM 1550 N N . VAL A 1 195 ? -9.492 14.93 21.234 1 76.75 195 VAL A N 1
ATOM 1551 C CA . VAL A 1 195 ? -9.953 14.18 20.078 1 76.75 195 VAL A CA 1
ATOM 1552 C C . VAL A 1 195 ? -10.07 15.109 18.875 1 76.75 195 VAL A C 1
ATOM 1554 O O . VAL A 1 195 ? -9.922 14.672 17.719 1 76.75 195 VAL A O 1
ATOM 1557 N N . ARG A 1 196 ? -10.336 16.422 19.156 1 85.56 196 ARG A N 1
ATOM 1558 C CA . ARG A 1 196 ? -10.539 17.406 18.109 1 85.56 196 ARG A CA 1
ATOM 1559 C C . ARG A 1 196 ? -9.242 18.172 17.812 1 85.56 196 ARG A C 1
ATOM 1561 O O . ARG A 1 196 ? -8.508 18.531 18.734 1 85.56 196 ARG A O 1
ATOM 1568 N N . VAL A 1 197 ? -9.086 18.281 16.5 1 90.44 197 VAL A N 1
ATOM 1569 C CA . VAL A 1 197 ? -7.852 18.969 16.125 1 90.44 197 VAL A CA 1
ATOM 1570 C C . VAL A 1 197 ? -8.148 19.984 15.016 1 90.44 197 VAL A C 1
ATOM 1572 O O . VAL A 1 197 ? -9.164 19.875 14.32 1 90.44 197 VAL A O 1
ATOM 1575 N N . ILE A 1 198 ? -7.285 20.969 14.961 1 90.5 198 ILE A N 1
ATOM 1576 C CA . ILE A 1 198 ? -7.211 21.844 13.797 1 90.5 198 ILE A CA 1
ATOM 1577 C C . ILE A 1 198 ? -6.004 21.469 12.938 1 90.5 198 ILE A C 1
ATOM 1579 O O . ILE A 1 198 ? -4.922 21.188 13.469 1 90.5 198 ILE A O 1
ATOM 1583 N N . THR A 1 199 ? -6.25 21.359 11.711 1 91.44 199 THR A N 1
ATOM 1584 C CA . THR A 1 199 ? -5.168 20.984 10.812 1 91.44 199 THR A CA 1
ATOM 1585 C C . THR A 1 199 ? -5.406 21.531 9.414 1 91.44 199 THR A C 1
ATOM 1587 O O . THR A 1 199 ? -6.438 22.156 9.156 1 91.44 199 THR A O 1
ATOM 1590 N N . ASN A 1 200 ? -4.379 21.438 8.633 1 88.81 200 ASN A N 1
ATOM 1591 C CA . ASN A 1 200 ? -4.488 21.734 7.211 1 88.81 200 ASN A CA 1
ATOM 1592 C C . ASN A 1 200 ? -4.555 20.469 6.371 1 88.81 200 ASN A C 1
ATOM 1594 O O . ASN A 1 200 ? -4.051 19.422 6.785 1 88.81 200 ASN A O 1
ATOM 1598 N N . LEU A 1 201 ? -5.191 20.594 5.285 1 86.94 201 LEU A N 1
ATOM 1599 C CA . LEU A 1 201 ? -5.234 19.438 4.398 1 86.94 201 LEU A CA 1
ATOM 1600 C C . LEU A 1 201 ? -3.988 19.391 3.523 1 86.94 201 LEU A C 1
ATOM 1602 O O . LEU A 1 201 ? -3.709 20.312 2.768 1 86.94 201 LEU A O 1
ATOM 1606 N N . SER A 1 202 ? -3.248 18.328 3.688 1 88.75 202 SER A N 1
ATOM 1607 C CA . SER A 1 202 ? -2.072 18.078 2.863 1 88.75 202 SER A CA 1
ATOM 1608 C C . SER A 1 202 ? -1.843 16.578 2.68 1 88.75 202 SER A C 1
ATOM 1610 O O . SER A 1 202 ? -1.928 15.812 3.641 1 88.75 202 SER A O 1
ATOM 1612 N N . SER A 1 203 ? -1.496 16.188 1.478 1 88.62 203 SER A N 1
ATOM 1613 C CA . SER A 1 203 ? -1.239 14.781 1.21 1 88.62 203 SER A CA 1
ATOM 1614 C C . SER A 1 203 ? 0.222 14.422 1.465 1 88.62 203 SER A C 1
ATOM 1616 O O . SER A 1 203 ? 0.559 13.25 1.645 1 88.62 203 SER A O 1
ATOM 1618 N N . GLY A 1 204 ? 1.078 15.406 1.419 1 93.56 204 GLY A N 1
ATOM 1619 C CA . GLY A 1 204 ? 2.502 15.172 1.588 1 93.56 204 GLY A CA 1
ATOM 1620 C C . GLY A 1 204 ? 3.164 14.609 0.342 1 93.56 204 GLY A C 1
ATOM 1621 O O . GLY A 1 204 ? 4.355 14.289 0.358 1 93.56 204 GLY A O 1
ATOM 1622 N N . LYS A 1 205 ? 2.473 14.531 -0.783 1 95.62 205 LYS A N 1
ATOM 1623 C CA . LYS A 1 205 ? 2.982 13.945 -2.018 1 95.62 205 LYS A CA 1
ATOM 1624 C C . LYS A 1 205 ? 4.176 14.734 -2.551 1 95.62 205 LYS A C 1
ATOM 1626 O O . LYS A 1 205 ? 5.145 14.148 -3.041 1 95.62 205 LYS A O 1
ATOM 1631 N N . MET A 1 206 ? 4.082 16 -2.432 1 95.62 206 MET A N 1
ATOM 1632 C CA . MET A 1 206 ? 5.152 16.844 -2.951 1 95.62 206 MET A CA 1
ATOM 1633 C C . MET A 1 206 ? 6.461 16.594 -2.215 1 95.62 206 MET A C 1
ATOM 1635 O O . MET A 1 206 ? 7.512 16.438 -2.84 1 95.62 206 MET A O 1
ATOM 1639 N N . GLY A 1 207 ? 6.387 16.531 -0.889 1 97.19 207 GLY A N 1
ATOM 1640 C CA . GLY A 1 207 ? 7.578 16.25 -0.106 1 97.19 207 GLY A CA 1
ATOM 1641 C C . GLY A 1 207 ? 8.195 14.906 -0.409 1 97.19 207 GLY A C 1
ATOM 1642 O O . GLY A 1 207 ? 9.422 14.766 -0.435 1 97.19 207 GLY A O 1
ATOM 1643 N N . ILE A 1 208 ? 7.41 13.961 -0.654 1 97.56 208 ILE A N 1
ATOM 1644 C CA . ILE A 1 208 ? 7.891 12.625 -0.99 1 97.56 208 ILE A CA 1
ATOM 1645 C C . ILE A 1 208 ? 8.578 12.648 -2.354 1 97.56 208 ILE A C 1
ATOM 1647 O O . ILE A 1 208 ? 9.656 12.078 -2.521 1 97.56 208 ILE A O 1
ATOM 1651 N N . ALA A 1 209 ? 7.926 13.328 -3.295 1 97.5 209 ALA A N 1
ATOM 1652 C CA . ALA A 1 209 ? 8.516 13.461 -4.625 1 97.5 209 ALA A CA 1
ATOM 1653 C C . ALA A 1 209 ? 9.883 14.141 -4.551 1 97.5 209 ALA A C 1
ATOM 1655 O O . ALA A 1 209 ? 10.828 13.719 -5.23 1 97.5 209 ALA A O 1
ATOM 1656 N N . LEU A 1 210 ? 9.984 15.133 -3.73 1 98.31 210 LEU A N 1
ATOM 1657 C CA . LEU A 1 210 ? 11.258 15.82 -3.545 1 98.31 210 LEU A CA 1
ATOM 1658 C C . LEU A 1 210 ? 12.305 14.891 -2.947 1 98.31 210 LEU A C 1
ATOM 1660 O O . LEU A 1 210 ? 13.445 14.852 -3.412 1 98.31 210 LEU A O 1
ATOM 1664 N N . ALA A 1 211 ? 11.867 14.133 -1.938 1 98.19 211 ALA A N 1
ATOM 1665 C CA . ALA A 1 211 ? 12.773 13.188 -1.291 1 98.19 211 ALA A CA 1
ATOM 1666 C C . ALA A 1 211 ? 13.328 12.18 -2.297 1 98.19 211 ALA A C 1
ATOM 1668 O O . ALA A 1 211 ? 14.539 11.945 -2.348 1 98.19 211 ALA A O 1
ATOM 1669 N N . GLU A 1 212 ? 12.461 11.664 -3.08 1 97.44 212 GLU A N 1
ATOM 1670 C CA . GLU A 1 212 ? 12.867 10.688 -4.086 1 97.44 212 GLU A CA 1
ATOM 1671 C C . GLU A 1 212 ? 13.82 11.305 -5.105 1 97.44 212 GLU A C 1
ATOM 1673 O O . GLU A 1 212 ? 14.805 10.68 -5.5 1 97.44 212 GLU A O 1
ATOM 1678 N N . ALA A 1 213 ? 13.516 12.492 -5.52 1 97.44 213 ALA A N 1
ATOM 1679 C CA . ALA A 1 213 ? 14.359 13.18 -6.496 1 97.44 213 ALA A CA 1
ATOM 1680 C C . ALA A 1 213 ? 15.758 13.414 -5.941 1 97.44 213 ALA A C 1
ATOM 1682 O O . ALA A 1 213 ? 16.75 13.203 -6.641 1 97.44 213 ALA A O 1
ATOM 1683 N N . PHE A 1 214 ? 15.867 13.844 -4.688 1 97.69 214 PHE A N 1
ATOM 1684 C CA . PHE A 1 214 ? 17.172 14.07 -4.07 1 97.69 214 PHE A CA 1
ATOM 1685 C C . PHE A 1 214 ? 17.938 12.758 -3.945 1 97.69 214 PHE A C 1
ATOM 1687 O O . PHE A 1 214 ? 19.141 12.719 -4.191 1 97.69 214 PHE A O 1
ATOM 1694 N N . LEU A 1 215 ? 17.25 11.695 -3.576 1 96.38 215 LEU A N 1
ATOM 1695 C CA . LEU A 1 215 ? 17.891 10.391 -3.428 1 96.38 215 LEU A CA 1
ATOM 1696 C C . LEU A 1 215 ? 18.5 9.93 -4.75 1 96.38 215 LEU A C 1
ATOM 1698 O O . LEU A 1 215 ? 19.609 9.406 -4.777 1 96.38 215 LEU A O 1
ATOM 1702 N N . ARG A 1 216 ? 17.766 10.156 -5.789 1 94.25 216 ARG A N 1
ATOM 1703 C CA . ARG A 1 216 ? 18.25 9.781 -7.113 1 94.25 216 ARG A CA 1
ATOM 1704 C C . ARG A 1 216 ? 19.516 10.539 -7.477 1 94.25 216 ARG A C 1
ATOM 1706 O O . ARG A 1 216 ? 20.328 10.062 -8.281 1 94.25 216 ARG A O 1
ATOM 1713 N N . GLU A 1 217 ? 19.656 11.711 -6.871 1 94.06 217 GLU A N 1
ATOM 1714 C CA . GLU A 1 217 ? 20.812 12.539 -7.152 1 94.06 217 GLU A CA 1
ATOM 1715 C C . GLU A 1 217 ? 21.938 12.266 -6.16 1 94.06 217 GLU A C 1
ATOM 1717 O O . GLU A 1 217 ? 22.953 12.961 -6.164 1 94.06 217 GLU A O 1
ATOM 1722 N N . GLY A 1 218 ? 21.797 11.352 -5.344 1 93.5 218 GLY A N 1
ATOM 1723 C CA . GLY A 1 218 ? 22.875 10.945 -4.449 1 93.5 218 GLY A CA 1
ATOM 1724 C C . GLY A 1 218 ? 22.922 11.773 -3.176 1 93.5 218 GLY A C 1
ATOM 1725 O O . GLY A 1 218 ? 24.016 12.148 -2.721 1 93.5 218 GLY A O 1
ATOM 1726 N N . TYR A 1 219 ? 21.828 12.227 -2.604 1 96.12 219 TYR A N 1
ATOM 1727 C CA . TYR A 1 219 ? 21.734 12.891 -1.306 1 96.12 219 TYR A CA 1
ATOM 1728 C C . TYR A 1 219 ? 21.188 11.938 -0.247 1 96.12 219 TYR A C 1
ATOM 1730 O O . TYR A 1 219 ? 20.422 11.023 -0.56 1 96.12 219 TYR A O 1
ATOM 1738 N N . GLU A 1 220 ? 21.672 12.125 0.933 1 96.44 220 GLU A N 1
ATOM 1739 C CA . GLU A 1 220 ? 20.953 11.523 2.055 1 96.44 220 GLU A CA 1
ATOM 1740 C C . GLU A 1 220 ? 19.734 12.359 2.438 1 96.44 220 GLU A C 1
ATOM 1742 O O . GLU A 1 220 ? 19.812 13.586 2.516 1 96.44 220 GLU A O 1
ATOM 1747 N N . VAL A 1 221 ? 18.609 11.695 2.607 1 98.06 221 VAL A N 1
ATOM 1748 C CA . VAL A 1 221 ? 17.375 12.453 2.816 1 98.06 221 VAL A CA 1
ATOM 1749 C C . VAL A 1 221 ? 16.734 12.039 4.133 1 98.06 221 VAL A C 1
ATOM 1751 O O . VAL A 1 221 ? 16.578 10.844 4.406 1 98.06 221 VAL A O 1
ATOM 1754 N N . TYR A 1 222 ? 16.406 13 4.934 1 98.19 222 TYR A N 1
ATOM 1755 C CA . TYR A 1 222 ? 15.539 12.844 6.09 1 98.19 222 TYR A CA 1
ATOM 1756 C C . TYR A 1 222 ? 14.195 13.516 5.852 1 98.19 222 TYR A C 1
ATOM 1758 O O . TYR A 1 222 ? 14.133 14.625 5.316 1 98.19 222 TYR A O 1
ATOM 1766 N N . ILE A 1 223 ? 13.148 12.828 6.176 1 98.5 223 ILE A N 1
ATOM 1767 C CA . ILE A 1 223 ? 11.828 13.445 6.074 1 98.5 223 ILE A CA 1
ATOM 1768 C C . ILE A 1 223 ? 11.156 13.461 7.445 1 98.5 223 ILE A C 1
ATOM 1770 O O . ILE A 1 223 ? 11.102 12.43 8.125 1 98.5 223 ILE A O 1
ATOM 1774 N N . ILE A 1 224 ? 10.812 14.602 7.941 1 98.56 224 ILE A N 1
ATOM 1775 C CA . ILE A 1 224 ? 9.883 14.719 9.055 1 98.56 224 ILE A CA 1
ATOM 1776 C C . ILE A 1 224 ? 8.453 14.812 8.523 1 98.56 224 ILE A C 1
ATOM 1778 O O . ILE A 1 224 ? 8.102 15.773 7.824 1 98.56 224 ILE A O 1
ATOM 1782 N N . MET A 1 225 ? 7.652 13.844 8.852 1 97.5 225 MET A N 1
ATOM 1783 C CA . MET A 1 225 ? 6.332 13.703 8.25 1 97.5 225 MET A CA 1
ATOM 1784 C C . MET A 1 225 ? 5.23 13.938 9.273 1 97.5 225 MET A C 1
ATOM 1786 O O . MET A 1 225 ? 5.18 13.266 10.305 1 97.5 225 MET A O 1
ATOM 1790 N N . GLY A 1 226 ? 4.352 14.945 9.023 1 95.81 226 GLY A N 1
ATOM 1791 C CA . GLY A 1 226 ? 3.086 15.039 9.727 1 95.81 226 GLY A CA 1
ATOM 1792 C C . GLY A 1 226 ? 2.037 14.078 9.195 1 95.81 226 GLY A C 1
ATOM 1793 O O . GLY A 1 226 ? 2.352 12.945 8.828 1 95.81 226 GLY A O 1
ATOM 1794 N N . LEU A 1 227 ? 0.791 14.516 9.234 1 91.88 227 LEU A N 1
ATOM 1795 C CA . LEU A 1 227 ? -0.256 13.711 8.617 1 91.88 227 LEU A CA 1
ATOM 1796 C C . LEU A 1 227 ? -0.109 13.703 7.102 1 91.88 227 LEU A C 1
ATOM 1798 O O . LEU A 1 227 ? 0.162 14.742 6.492 1 91.88 227 LEU A O 1
ATOM 1802 N N . GLY A 1 228 ? -0.248 12.57 6.531 1 90.06 228 GLY A N 1
ATOM 1803 C CA . GLY A 1 228 ? -0.118 12.445 5.086 1 90.06 228 GLY A CA 1
ATOM 1804 C C . GLY A 1 228 ? 0.133 11.023 4.629 1 90.06 228 GLY A C 1
ATOM 1805 O O . GLY A 1 228 ? -0.144 10.07 5.363 1 90.06 228 GLY A O 1
ATOM 1806 N N . GLU A 1 229 ? 0.652 10.93 3.457 1 90.38 229 GLU A N 1
ATOM 1807 C CA . GLU A 1 229 ? 0.889 9.617 2.854 1 90.38 229 GLU A CA 1
ATOM 1808 C C . GLU A 1 229 ? 2.053 8.898 3.531 1 90.38 229 GLU A C 1
ATOM 1810 O O . GLU A 1 229 ? 2.873 9.531 4.199 1 90.38 229 GLU A O 1
ATOM 1815 N N . GLU A 1 230 ? 2.016 7.645 3.336 1 91.88 230 GLU A N 1
ATOM 1816 C CA . GLU A 1 230 ? 3.117 6.848 3.867 1 91.88 230 GLU A CA 1
ATOM 1817 C C . GLU A 1 230 ? 4.414 7.121 3.107 1 91.88 230 GLU A C 1
ATOM 1819 O O . GLU A 1 230 ? 4.41 7.223 1.88 1 91.88 230 GLU A O 1
ATOM 1824 N N . VAL A 1 231 ? 5.441 7.25 3.832 1 96.44 231 VAL A N 1
ATOM 1825 C CA . VAL A 1 231 ? 6.758 7.492 3.248 1 96.44 231 VAL A CA 1
ATOM 1826 C C . VAL A 1 231 ? 7.383 6.168 2.82 1 96.44 231 VAL A C 1
ATOM 1828 O O . VAL A 1 231 ? 7.316 5.176 3.553 1 96.44 231 VAL A O 1
ATOM 1831 N N . PRO A 1 232 ? 7.941 6.113 1.643 1 96.44 232 PRO A N 1
ATOM 1832 C CA . PRO A 1 232 ? 8.602 4.879 1.217 1 96.44 232 PRO A CA 1
ATOM 1833 C C . PRO A 1 232 ? 9.656 4.398 2.215 1 96.44 232 PRO A C 1
ATOM 1835 O O . PRO A 1 232 ? 10.32 5.215 2.855 1 96.44 232 PRO A O 1
ATOM 1838 N N . TYR A 1 233 ? 9.914 3.041 2.232 1 95.25 233 TYR A N 1
ATOM 1839 C CA . TYR A 1 233 ? 10.719 2.389 3.26 1 95.25 233 TYR A CA 1
ATOM 1840 C C . TYR A 1 233 ? 12.172 2.844 3.188 1 95.25 233 TYR A C 1
ATOM 1842 O O . TYR A 1 233 ? 12.891 2.807 4.188 1 95.25 233 TYR A O 1
ATOM 1850 N N . TYR A 1 234 ? 12.609 3.234 1.988 1 95.75 234 TYR A N 1
ATOM 1851 C CA . TYR A 1 234 ? 14.023 3.516 1.782 1 95.75 234 TYR A CA 1
ATOM 1852 C C . TYR A 1 234 ? 14.344 4.969 2.104 1 95.75 234 TYR A C 1
ATOM 1854 O O . TYR A 1 234 ? 15.492 5.402 1.98 1 95.75 234 TYR A O 1
ATOM 1862 N N . ILE A 1 235 ? 13.344 5.781 2.572 1 96.62 235 ILE A N 1
ATOM 1863 C CA . ILE A 1 235 ? 13.547 7.148 3.031 1 96.62 235 ILE A CA 1
ATOM 1864 C C . ILE A 1 235 ? 13.508 7.195 4.559 1 96.62 235 ILE A C 1
ATOM 1866 O O . ILE A 1 235 ? 12.547 6.727 5.172 1 96.62 235 ILE A O 1
ATOM 1870 N N . LYS A 1 236 ? 14.539 7.695 5.168 1 95.88 236 LYS A N 1
ATOM 1871 C CA . LYS A 1 236 ? 14.547 7.863 6.617 1 95.88 236 LYS A CA 1
ATOM 1872 C C . LYS A 1 236 ? 13.516 8.891 7.059 1 95.88 236 LYS A C 1
ATOM 1874 O O . LYS A 1 236 ? 13.641 10.078 6.75 1 95.88 236 LYS A O 1
ATOM 1879 N N . SER A 1 237 ? 12.508 8.453 7.754 1 97.81 237 SER A N 1
ATOM 1880 C CA . SER A 1 237 ? 11.398 9.352 8.078 1 97.81 237 SER A CA 1
ATOM 1881 C C . SER A 1 237 ? 11.102 9.352 9.57 1 97.81 237 SER A C 1
ATOM 1883 O O . SER A 1 237 ? 11.391 8.375 10.266 1 97.81 237 SER A O 1
ATOM 1885 N N . PHE A 1 238 ? 10.625 10.438 10.055 1 97.94 238 PHE A N 1
ATOM 1886 C CA . PHE A 1 238 ? 1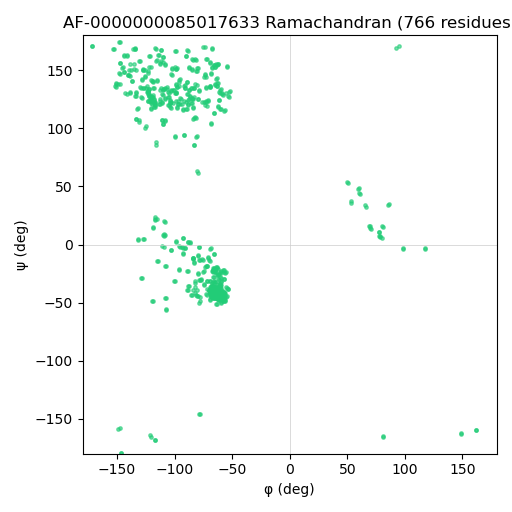0.203 10.664 11.43 1 97.94 238 PHE A CA 1
ATOM 1887 C C . PHE A 1 238 ? 8.797 11.242 11.484 1 97.94 238 PHE A C 1
ATOM 1889 O O . PHE A 1 238 ? 8.531 12.273 10.867 1 97.94 238 PHE A O 1
ATOM 1896 N N . LYS A 1 239 ? 7.945 10.609 12.227 1 96.31 239 LYS A N 1
ATOM 1897 C CA . LYS A 1 239 ? 6.566 11.086 12.312 1 96.31 239 LYS A CA 1
ATOM 1898 C C . LYS A 1 239 ? 6.395 12.062 13.477 1 96.31 239 LYS A C 1
ATOM 1900 O O . LYS A 1 239 ? 6.934 11.844 14.562 1 96.31 239 LYS A O 1
ATOM 1905 N N . VAL A 1 240 ? 5.707 13.094 13.195 1 96.5 240 VAL A N 1
ATOM 1906 C CA . VAL A 1 240 ? 5.328 14.07 14.211 1 96.5 240 VAL A CA 1
ATOM 1907 C C . VAL A 1 240 ? 3.857 14.438 14.047 1 96.5 240 VAL A C 1
ATOM 1909 O O . VAL A 1 240 ? 3.244 14.141 13.016 1 96.5 240 VAL A O 1
ATOM 1912 N N . LEU A 1 241 ? 3.336 15.109 15.031 1 93.38 241 LEU A N 1
ATOM 1913 C CA . LEU A 1 241 ? 1.933 15.492 14.938 1 93.38 241 LEU A CA 1
ATOM 1914 C C . LEU A 1 241 ? 1.785 17.016 14.969 1 93.38 241 LEU A C 1
ATOM 1916 O O . LEU A 1 241 ? 1.199 17.609 14.062 1 93.38 241 LEU A O 1
ATOM 1920 N N . THR A 1 242 ? 2.432 17.625 15.922 1 95.44 242 THR A N 1
ATOM 1921 C CA . THR A 1 242 ? 2.225 19.047 16.125 1 95.44 242 THR A CA 1
ATOM 1922 C C . THR A 1 242 ? 3.348 19.859 15.492 1 95.44 242 THR A C 1
ATOM 1924 O O . THR A 1 242 ? 4.406 19.312 15.172 1 95.44 242 THR A O 1
ATOM 1927 N N . SER A 1 243 ? 3.084 21.141 15.391 1 96.75 243 SER A N 1
ATOM 1928 C CA . SER A 1 243 ? 4.102 22.062 14.875 1 96.75 243 SER A CA 1
ATOM 1929 C C . SER A 1 243 ? 5.316 22.109 15.797 1 96.75 243 SER A C 1
ATOM 1931 O O . SER A 1 243 ? 6.453 22.172 15.32 1 96.75 243 SER A O 1
ATOM 1933 N N . GLU A 1 244 ? 5.059 22.031 17.062 1 96.88 244 GLU A N 1
ATOM 1934 C CA . GLU A 1 244 ? 6.141 22.062 18.047 1 96.88 244 GLU A CA 1
ATOM 1935 C C . GLU A 1 244 ? 7.031 20.828 17.922 1 96.88 244 GLU A C 1
ATOM 1937 O O . GLU A 1 244 ? 8.258 20.938 17.953 1 96.88 244 GLU A O 1
ATOM 1942 N N . GLU A 1 245 ? 6.391 19.703 17.766 1 97.75 245 GLU A N 1
ATOM 1943 C CA . GLU A 1 245 ? 7.145 18.469 17.578 1 97.75 245 GLU A CA 1
ATOM 1944 C C . GLU A 1 245 ? 7.98 18.516 16.297 1 97.75 245 GLU A C 1
ATOM 1946 O O . GLU A 1 245 ? 9.125 18.062 16.281 1 97.75 245 GLU A O 1
ATOM 1951 N N . MET A 1 246 ? 7.402 19.094 15.281 1 98.12 246 MET A N 1
ATOM 1952 C CA . MET A 1 246 ? 8.102 19.203 14.008 1 98.12 246 MET A CA 1
ATOM 1953 C C . MET A 1 246 ? 9.312 20.125 14.141 1 98.12 246 MET A C 1
ATOM 1955 O O . MET A 1 246 ? 10.398 19.797 13.656 1 98.12 246 MET A O 1
ATOM 1959 N N . LEU A 1 247 ? 9.117 21.25 14.812 1 98.25 247 LEU A N 1
ATOM 1960 C CA . LEU A 1 247 ? 10.219 22.188 15.008 1 98.25 247 LEU A CA 1
ATOM 1961 C C . LEU A 1 247 ? 11.344 21.531 15.805 1 98.25 247 LEU A C 1
ATOM 1963 O O . LEU A 1 247 ? 12.516 21.625 15.422 1 98.25 247 LEU A O 1
ATOM 1967 N N . LYS A 1 248 ? 10.992 20.859 16.875 1 98.44 248 LYS A N 1
ATOM 1968 C CA . LYS A 1 248 ? 11.992 20.234 17.734 1 98.44 248 LYS A CA 1
ATOM 1969 C C . LYS A 1 248 ? 12.82 19.219 16.938 1 98.44 248 LYS A C 1
ATOM 1971 O O . LYS A 1 248 ? 14.055 19.25 16.984 1 98.44 248 LYS A O 1
ATOM 1976 N N . LYS A 1 249 ? 12.156 18.422 16.203 1 98.56 249 LYS A N 1
ATOM 1977 C CA . LYS A 1 249 ? 12.859 17.406 15.43 1 98.56 249 LYS A CA 1
ATOM 1978 C C . LYS A 1 249 ? 13.672 18.031 14.305 1 98.56 249 LYS A C 1
ATOM 1980 O O . LYS A 1 249 ? 14.773 17.562 13.992 1 98.56 249 LYS A O 1
ATOM 1985 N N . ALA A 1 250 ? 13.141 19.062 13.711 1 98.69 250 ALA A N 1
ATOM 1986 C CA . ALA A 1 250 ? 13.836 19.75 12.625 1 98.69 250 ALA A CA 1
ATOM 1987 C C . ALA A 1 250 ? 15.109 20.422 13.125 1 98.69 250 ALA A C 1
ATOM 1989 O O . ALA A 1 250 ? 16.125 20.438 12.43 1 98.69 250 ALA A O 1
ATOM 1990 N N . LEU A 1 251 ? 15.031 21 14.297 1 98.56 251 LEU A N 1
ATOM 1991 C CA . LEU A 1 251 ? 16.219 21.609 14.875 1 98.56 251 LEU A CA 1
ATOM 1992 C C . LEU A 1 251 ? 17.281 20.562 15.172 1 98.56 251 LEU A C 1
ATOM 1994 O O . LEU A 1 251 ? 18.484 20.812 14.953 1 98.56 251 LEU A O 1
ATOM 1998 N N . GLU A 1 252 ? 16.844 19.438 15.641 1 98.38 252 GLU A N 1
ATOM 1999 C CA . GLU A 1 252 ? 17.766 18.344 15.93 1 98.38 252 GLU A CA 1
ATOM 2000 C C . GLU A 1 252 ? 18.453 17.844 14.656 1 98.38 252 GLU A C 1
ATOM 2002 O O . GLU A 1 252 ? 19.672 17.859 14.57 1 98.38 252 GLU A O 1
ATOM 2007 N N . LEU A 1 253 ? 17.703 17.547 13.633 1 98.19 253 LEU A N 1
ATOM 2008 C CA . LEU A 1 253 ? 18.234 16.969 12.406 1 98.19 253 LEU A CA 1
ATOM 2009 C C . LEU A 1 253 ? 18.922 18.031 11.555 1 98.19 253 LEU A C 1
ATOM 2011 O O . LEU A 1 253 ? 19.844 17.719 10.797 1 98.19 253 LEU A O 1
ATOM 2015 N N . GLY A 1 254 ? 18.422 19.266 11.703 1 98 254 GLY A N 1
ATOM 2016 C CA . GLY A 1 254 ? 18.953 20.359 10.922 1 98 254 GLY A CA 1
ATOM 2017 C C . GLY A 1 254 ? 20.438 20.594 11.148 1 98 254 GLY A C 1
ATOM 2018 O O . GLY A 1 254 ? 21.125 21.125 10.281 1 98 254 GLY A O 1
ATOM 2019 N N . GLU A 1 255 ? 20.938 20.141 12.289 1 97.44 255 GLU A N 1
ATOM 2020 C CA . GLU A 1 255 ? 22.359 20.297 12.609 1 97.44 255 GLU A CA 1
ATOM 2021 C C . GLU A 1 255 ? 23.234 19.469 11.672 1 97.44 255 GLU A C 1
ATOM 2023 O O . GLU A 1 255 ? 24.375 19.828 11.398 1 97.44 255 GLU A O 1
ATOM 2028 N N . GLU A 1 256 ? 22.719 18.5 11.094 1 95.62 256 GLU A N 1
ATOM 2029 C CA . GLU A 1 256 ? 23.547 17.516 10.391 1 95.62 256 GLU A CA 1
ATOM 2030 C C . GLU A 1 256 ? 23.344 17.609 8.883 1 95.62 256 GLU A C 1
ATOM 2032 O O . GLU A 1 256 ? 23.984 16.875 8.117 1 95.62 256 GLU A O 1
ATOM 2037 N N . VAL A 1 257 ? 22.469 18.5 8.477 1 98 257 VAL A N 1
ATOM 2038 C CA . VAL A 1 257 ? 22.141 18.484 7.055 1 98 257 VAL A CA 1
ATOM 2039 C C . VAL A 1 257 ? 22.672 19.75 6.391 1 98 257 VAL A C 1
ATOM 2041 O O . VAL A 1 257 ? 23.062 20.688 7.074 1 98 257 VAL A O 1
ATOM 2044 N N . ASP A 1 258 ? 22.672 19.734 5.035 1 97.88 258 ASP A N 1
ATOM 2045 C CA . ASP A 1 258 ? 23.156 20.859 4.242 1 97.88 258 ASP A CA 1
ATOM 2046 C C . ASP A 1 258 ? 21.984 21.703 3.717 1 97.88 258 ASP A C 1
ATOM 2048 O O . ASP A 1 258 ? 22.125 22.906 3.51 1 97.88 258 ASP A O 1
ATOM 2052 N N . ILE A 1 259 ? 20.891 21.078 3.475 1 98.56 259 ILE A N 1
ATOM 2053 C CA . ILE A 1 259 ? 19.719 21.688 2.855 1 98.56 259 ILE A CA 1
ATOM 2054 C C . ILE A 1 259 ? 18.469 21.391 3.688 1 98.56 259 ILE A C 1
ATOM 2056 O O . ILE A 1 259 ? 18.297 20.25 4.156 1 98.56 259 ILE A O 1
ATOM 2060 N N . ILE A 1 260 ? 17.641 22.359 3.924 1 98.75 260 ILE A N 1
ATOM 2061 C CA . ILE A 1 260 ? 16.359 22.188 4.59 1 98.75 260 ILE A CA 1
ATOM 2062 C C . ILE A 1 260 ? 15.234 22.672 3.678 1 98.75 260 ILE A C 1
ATOM 2064 O O . ILE A 1 260 ? 15.281 23.797 3.174 1 98.75 260 ILE A O 1
ATOM 2068 N N . ILE A 1 261 ? 14.297 21.797 3.412 1 98.69 261 ILE A N 1
ATOM 2069 C CA . ILE A 1 261 ? 13.141 22.141 2.6 1 98.69 261 ILE A CA 1
ATOM 2070 C C . ILE A 1 261 ? 11.867 22 3.432 1 98.69 261 ILE A C 1
ATOM 2072 O O . ILE A 1 261 ? 11.617 20.938 4.02 1 98.69 261 ILE A O 1
ATOM 2076 N N . SER A 1 262 ? 11.102 23 3.512 1 98 262 SER A N 1
ATOM 2077 C CA . SER A 1 262 ? 9.828 22.938 4.227 1 98 262 SER A CA 1
ATOM 2078 C C . SER A 1 262 ? 8.648 23 3.264 1 98 262 SER A C 1
ATOM 2080 O O . SER A 1 262 ? 8.297 24.094 2.785 1 98 262 SER A O 1
ATOM 2082 N N . CYS A 1 263 ? 8.07 21.922 3.049 1 95.75 263 CYS A N 1
ATOM 2083 C CA . CYS A 1 263 ? 6.859 21.906 2.232 1 95.75 263 CYS A CA 1
ATOM 2084 C C . CYS A 1 263 ? 5.668 21.391 3.031 1 95.75 263 CYS A C 1
ATOM 2086 O O . CYS A 1 263 ? 4.664 20.969 2.455 1 95.75 263 CYS A O 1
ATOM 2088 N N . ALA A 1 264 ? 5.797 21.328 4.281 1 95.88 264 ALA A N 1
ATOM 2089 C CA . ALA A 1 264 ? 4.73 20.891 5.176 1 95.88 264 ALA A CA 1
ATOM 2090 C C . ALA A 1 264 ? 3.641 21.953 5.293 1 95.88 264 ALA A C 1
ATOM 2092 O O . ALA A 1 264 ? 3.926 23.156 5.25 1 95.88 264 ALA A O 1
ATOM 2093 N N . ALA A 1 265 ? 2.453 21.484 5.402 1 93.69 265 ALA A N 1
ATOM 2094 C CA . ALA A 1 265 ? 1.349 22.359 5.797 1 93.69 265 ALA A CA 1
ATOM 2095 C C . ALA A 1 265 ? 1.283 22.516 7.312 1 93.69 265 ALA A C 1
ATOM 2097 O O . ALA A 1 265 ? 0.536 21.797 7.984 1 93.69 265 ALA A O 1
ATOM 2098 N N . ILE A 1 266 ? 2.037 23.438 7.797 1 94 266 ILE A N 1
ATOM 2099 C CA . ILE A 1 266 ? 2.156 23.656 9.234 1 94 266 ILE A CA 1
ATOM 2100 C C . ILE A 1 266 ? 1.058 24.609 9.711 1 94 266 ILE A C 1
ATOM 2102 O O . ILE A 1 266 ? 0.85 25.672 9.117 1 94 266 ILE A O 1
ATOM 2106 N N . SER A 1 267 ? 0.436 24.234 10.742 1 90.62 267 SER A N 1
ATOM 2107 C CA . SER A 1 267 ? -0.662 25.031 11.273 1 90.62 267 SER A CA 1
ATOM 2108 C C . SER A 1 267 ? -0.185 26.422 11.68 1 90.62 267 SER A C 1
ATOM 2110 O O . SER A 1 267 ? 0.78 26.562 12.43 1 90.62 267 SER A O 1
ATOM 2112 N N . ASP A 1 268 ? -0.877 27.422 11.242 1 86.31 268 ASP A N 1
ATOM 2113 C CA . ASP A 1 268 ? -0.503 28.797 11.516 1 86.31 268 ASP A CA 1
ATOM 2114 C C . ASP A 1 268 ? -0.993 29.25 12.891 1 86.31 268 ASP A C 1
ATOM 2116 O O . ASP A 1 268 ? -0.523 30.25 13.43 1 86.31 268 ASP A O 1
ATOM 2120 N N . PHE A 1 269 ? -1.921 28.438 13.422 1 86.81 269 PHE A N 1
ATOM 2121 C CA . PHE A 1 269 ? -2.531 28.844 14.688 1 86.81 269 PHE A CA 1
ATOM 2122 C C . PHE A 1 269 ? -2.594 27.656 15.648 1 86.81 269 PHE A C 1
ATOM 2124 O O . PHE A 1 269 ? -2.629 26.5 15.219 1 86.81 269 PHE A O 1
ATOM 2131 N N . VAL A 1 270 ? -2.543 27.922 16.891 1 89.31 270 VAL A N 1
ATOM 2132 C CA . VAL A 1 270 ? -2.707 26.938 17.953 1 89.31 270 VAL A CA 1
ATOM 2133 C C . VAL A 1 270 ? -3.873 27.344 18.859 1 89.31 270 VAL A C 1
ATOM 2135 O O . VAL A 1 270 ? -3.986 28.5 19.25 1 89.31 270 VAL A O 1
ATOM 2138 N N . PRO A 1 271 ? -4.777 26.422 19.062 1 87.69 271 PRO A N 1
ATOM 2139 C CA . PRO A 1 271 ? -5.895 26.734 19.953 1 87.69 271 PRO A CA 1
ATOM 2140 C C . PRO A 1 271 ? -5.457 26.875 21.422 1 87.69 271 PRO A C 1
ATOM 2142 O O . PRO A 1 271 ? -4.484 26.25 21.844 1 87.69 271 PRO A O 1
ATOM 2145 N N . GLU A 1 272 ? -6.199 27.781 22.078 1 79.94 272 GLU A N 1
ATOM 2146 C CA . GLU A 1 272 ? -6.02 27.797 23.516 1 79.94 272 GLU A CA 1
ATOM 2147 C C . GLU A 1 272 ? -6.578 26.531 24.172 1 79.94 272 GLU A C 1
ATOM 2149 O O . GLU A 1 272 ? -7.758 26.219 24 1 79.94 272 GLU A O 1
ATOM 2154 N N . LYS A 1 273 ? -5.617 25.719 24.516 1 67.81 273 LYS A N 1
ATOM 2155 C CA . LYS A 1 273 ? -5.977 24.359 24.953 1 67.81 273 LYS A CA 1
ATOM 2156 C C . LYS A 1 273 ? -6.934 24.406 26.141 1 67.81 273 LYS A C 1
ATOM 2158 O O . LYS A 1 273 ? -6.727 25.188 27.078 1 67.81 273 LYS A O 1
ATOM 2163 N N . LYS A 1 274 ? -8.156 23.938 25.938 1 62.62 274 LYS A N 1
ATOM 2164 C CA . LYS A 1 274 ? -9.039 23.703 27.078 1 62.62 274 LYS A CA 1
ATOM 2165 C C . LYS A 1 274 ? -8.883 22.281 27.609 1 62.62 274 LYS A C 1
ATOM 2167 O O . LYS A 1 274 ? -8.648 21.344 26.844 1 62.62 274 LYS A O 1
ATOM 2172 N N . GLU A 1 275 ? -8.562 22.094 28.844 1 61.28 275 GLU A N 1
ATOM 2173 C CA . GLU A 1 275 ? -8.391 20.781 29.469 1 61.28 275 GLU A CA 1
ATOM 2174 C C . GLU A 1 275 ? -9.664 19.938 29.359 1 61.28 275 GLU A C 1
ATOM 2176 O O . GLU A 1 275 ? -10.773 20.453 29.547 1 61.28 275 GLU A O 1
ATOM 2181 N N . GLY A 1 276 ? -9.625 18.75 28.906 1 59.5 276 GLY A N 1
ATOM 2182 C CA . GLY A 1 276 ? -10.727 17.797 28.844 1 59.5 276 GLY A CA 1
ATOM 2183 C C . GLY A 1 276 ? -11.453 17.797 27.516 1 59.5 276 GLY A C 1
ATOM 2184 O O . GLY A 1 276 ? -11.078 18.531 26.609 1 59.5 276 GLY A O 1
ATOM 2185 N N . LYS A 1 277 ? -12.367 16.812 27.312 1 59.53 277 LYS A N 1
ATOM 2186 C CA . LYS A 1 277 ? -13.25 16.812 26.156 1 59.53 277 LYS A CA 1
ATOM 2187 C C . LYS A 1 277 ? -14.383 17.828 26.312 1 59.53 277 LYS A C 1
ATOM 2189 O O . LYS A 1 277 ? -15.07 17.828 27.344 1 59.53 277 LYS A O 1
ATOM 2194 N N . ILE A 1 278 ? -14.484 18.766 25.344 1 62.09 278 ILE A N 1
ATOM 2195 C CA . ILE A 1 278 ? -15.641 19.656 25.375 1 62.09 278 ILE A CA 1
ATOM 2196 C C . ILE A 1 278 ? -16.906 18.875 25 1 62.09 278 ILE A C 1
ATOM 2198 O O . ILE A 1 278 ? -16.922 18.141 24.016 1 62.09 278 ILE A O 1
ATOM 2202 N N . SER A 1 279 ? -17.875 18.906 25.875 1 59.59 279 SER A N 1
ATOM 2203 C CA . SER A 1 279 ? -19.141 18.188 25.656 1 59.59 279 SER A CA 1
ATOM 2204 C C . SER A 1 279 ? -19.734 18.547 24.297 1 59.59 279 SER A C 1
ATOM 2206 O O . SER A 1 279 ? -19.719 19.703 23.891 1 59.59 279 SER A O 1
ATOM 2208 N N . SER A 1 280 ? -20.156 17.531 23.516 1 59.25 280 SER A N 1
ATOM 2209 C CA . SER A 1 280 ? -20.812 17.734 22.234 1 59.25 280 SER A CA 1
ATOM 2210 C C . SER A 1 280 ? -22.203 18.328 22.406 1 59.25 280 SER A C 1
ATOM 2212 O O . SER A 1 280 ? -22.859 18.688 21.438 1 59.25 280 SER A O 1
ATOM 2214 N N . ASP A 1 281 ? -22.594 18.469 23.609 1 59.5 281 ASP A N 1
ATOM 2215 C CA . ASP A 1 281 ? -23.969 18.891 23.844 1 59.5 281 ASP A CA 1
ATOM 2216 C C . ASP A 1 281 ? -24.062 20.406 23.969 1 59.5 281 ASP A C 1
ATOM 2218 O O . ASP A 1 281 ? -25.156 20.969 24.078 1 59.5 281 ASP A O 1
ATOM 2222 N N . VAL A 1 282 ? -22.953 21.094 23.922 1 64.5 282 VAL A N 1
ATOM 2223 C CA . VAL A 1 282 ? -23 22.547 24.016 1 64.5 282 VAL A CA 1
ATOM 2224 C C . VAL A 1 282 ? -23.359 23.141 22.656 1 64.5 282 VAL A C 1
ATOM 2226 O O . VAL A 1 282 ? -22.953 22.641 21.625 1 64.5 282 VAL A O 1
ATOM 2229 N N . GLU A 1 283 ? -24.188 24.094 22.656 1 71.12 283 GLU A N 1
ATOM 2230 C CA . GLU A 1 283 ? -24.734 24.672 21.438 1 71.12 283 GLU A CA 1
ATOM 2231 C C . GLU A 1 283 ? -23.688 25.453 20.672 1 71.12 283 GLU A C 1
ATOM 2233 O O . GLU A 1 283 ? -23.672 25.453 19.438 1 71.12 283 GLU A O 1
ATOM 2238 N N . GLU A 1 284 ? -22.859 26.156 21.391 1 76.75 284 GLU A N 1
ATOM 2239 C CA . GLU A 1 284 ? -21.859 27 20.75 1 76.75 284 GLU A CA 1
ATOM 2240 C C . GLU A 1 284 ? -20.547 26.984 21.531 1 76.75 284 GLU A C 1
ATOM 2242 O O . GLU A 1 284 ? -20.547 26.984 22.766 1 76.75 284 GLU A O 1
ATOM 2247 N N . ILE A 1 285 ? -19.5 26.75 20.766 1 79 285 ILE A N 1
ATOM 2248 C CA . ILE A 1 285 ? -18.188 26.812 21.391 1 79 285 ILE A CA 1
ATOM 2249 C C . ILE A 1 285 ? -17.328 27.859 20.672 1 79 285 ILE A C 1
ATOM 2251 O O . ILE A 1 285 ? -17.391 27.984 19.453 1 79 285 ILE A O 1
ATOM 2255 N N . THR A 1 286 ? -16.703 28.656 21.453 1 82.44 286 THR A N 1
ATOM 2256 C CA . THR A 1 286 ? -15.766 29.609 20.891 1 82.44 286 THR A CA 1
ATOM 2257 C C . THR A 1 286 ? -14.328 29.188 21.172 1 82.44 286 THR A C 1
ATOM 2259 O O . THR A 1 286 ? -13.953 28.938 22.312 1 82.44 286 THR A O 1
ATOM 2262 N N . ILE A 1 287 ? -13.641 29 20.109 1 85.06 287 ILE A N 1
ATOM 2263 C CA . ILE A 1 287 ? -12.242 28.609 20.234 1 85.06 287 ILE A CA 1
ATOM 2264 C C . ILE A 1 287 ? -11.344 29.797 19.906 1 85.06 287 ILE A C 1
ATOM 2266 O O . ILE A 1 287 ? -11.508 30.438 18.859 1 85.06 287 ILE A O 1
ATOM 2270 N N . LYS A 1 288 ? -10.484 30.047 20.828 1 85.94 288 LYS A N 1
ATOM 2271 C CA . LYS A 1 288 ? -9.5 31.109 20.594 1 85.94 288 LYS A CA 1
ATOM 2272 C C . LYS A 1 288 ? -8.195 30.531 20.047 1 85.94 288 LYS A C 1
ATOM 2274 O O . LYS A 1 288 ? -7.641 29.594 20.625 1 85.94 288 LYS A O 1
ATOM 2279 N N . LEU A 1 289 ? -7.824 31.125 18.922 1 86.88 289 LEU A N 1
ATOM 2280 C CA . LEU A 1 289 ? -6.594 30.688 18.266 1 86.88 289 LEU A CA 1
ATOM 2281 C C . LEU A 1 289 ? -5.52 31.766 18.375 1 86.88 289 LEU A C 1
ATOM 2283 O O . LEU A 1 289 ? -5.809 32.938 18.219 1 86.88 289 LEU A O 1
ATOM 2287 N N . ARG A 1 290 ? -4.375 31.297 18.75 1 87.69 290 ARG A N 1
ATOM 2288 C CA . ARG A 1 290 ? -3.219 32.188 18.75 1 87.69 290 ARG A CA 1
ATOM 2289 C C . ARG A 1 290 ? -2.229 31.812 17.656 1 87.69 290 ARG A C 1
ATOM 2291 O O . ARG A 1 290 ? -2.242 30.672 17.156 1 87.69 290 ARG A O 1
ATOM 2298 N N . ARG A 1 291 ? -1.395 32.781 17.359 1 88.69 291 ARG A N 1
ATOM 2299 C CA . ARG A 1 291 ? -0.39 32.531 16.328 1 88.69 291 ARG A CA 1
ATOM 2300 C C . ARG A 1 291 ? 0.56 31.422 16.734 1 88.69 291 ARG A C 1
ATOM 2302 O O . ARG A 1 291 ? 0.979 31.344 17.906 1 88.69 291 ARG A O 1
ATOM 2309 N N . ASN A 1 292 ? 0.809 30.625 15.852 1 90.56 292 ASN A N 1
ATOM 2310 C CA . ASN A 1 292 ? 1.695 29.484 16.078 1 90.56 292 ASN A CA 1
ATOM 2311 C C . ASN A 1 292 ? 3.152 29.844 15.805 1 90.56 292 ASN A C 1
ATOM 2313 O O . ASN A 1 292 ? 3.441 30.938 15.289 1 90.56 292 ASN A O 1
ATOM 2317 N N . ILE A 1 293 ? 4.004 29.031 16.219 1 90 293 ILE A N 1
ATOM 2318 C CA . ILE A 1 293 ? 5.422 29.188 15.922 1 90 293 ILE A CA 1
ATOM 2319 C C . ILE A 1 293 ? 5.648 29.109 14.414 1 90 293 ILE A C 1
ATOM 2321 O O . ILE A 1 293 ? 4.953 28.375 13.711 1 90 293 ILE A O 1
ATOM 2325 N N . LYS A 1 294 ? 6.492 29.953 13.953 1 93.06 294 LYS A N 1
ATOM 2326 C CA . LYS A 1 294 ? 6.898 29.891 12.555 1 93.06 294 LYS A CA 1
ATOM 2327 C C . LYS A 1 294 ? 8.148 29.031 12.375 1 93.06 294 LYS A C 1
ATOM 2329 O O . LYS A 1 294 ? 9.273 29.531 12.453 1 93.06 294 LYS A O 1
ATOM 2334 N N . VAL A 1 295 ? 7.902 27.797 12.078 1 95.44 295 VAL A N 1
ATOM 2335 C CA . VAL A 1 295 ? 8.93 26.766 12.086 1 95.44 295 VAL A CA 1
ATOM 2336 C C . VAL A 1 295 ? 10.07 27.156 11.148 1 95.44 295 VAL A C 1
ATOM 2338 O O . VAL A 1 295 ? 11.242 27.125 11.539 1 95.44 295 VAL A O 1
ATOM 2341 N N . LEU A 1 296 ? 9.711 27.625 9.93 1 96.25 296 LEU A N 1
ATOM 2342 C CA . LEU A 1 296 ? 10.719 27.953 8.922 1 96.25 296 LEU A CA 1
ATOM 2343 C C . LEU A 1 296 ? 11.57 29.141 9.359 1 96.25 296 LEU A C 1
ATOM 2345 O O . LEU A 1 296 ? 12.789 29.141 9.164 1 96.25 296 LEU A O 1
ATOM 2349 N N . LYS A 1 297 ? 10.945 30.109 9.922 1 95.19 297 LYS A N 1
ATOM 2350 C CA . LYS A 1 297 ? 11.664 31.266 10.422 1 95.19 297 LYS A CA 1
ATOM 2351 C C . LYS A 1 297 ? 12.641 30.875 11.523 1 95.19 297 LYS A C 1
ATOM 2353 O O . LYS A 1 297 ? 13.789 31.344 11.531 1 95.19 297 LYS A O 1
ATOM 2358 N N . LYS A 1 298 ? 12.18 30.031 12.422 1 96.75 298 LYS A N 1
ATOM 2359 C CA . LYS A 1 298 ? 13.031 29.578 13.508 1 96.75 298 LYS A CA 1
ATOM 2360 C C . LYS A 1 298 ? 14.219 28.781 12.984 1 96.75 298 LYS A C 1
ATOM 2362 O O . LYS A 1 298 ? 15.328 28.891 13.5 1 96.75 298 LYS A O 1
ATOM 2367 N N . LEU A 1 299 ? 13.992 28 11.984 1 97.94 299 LEU A N 1
ATOM 2368 C CA . LEU A 1 299 ? 15.07 27.234 11.391 1 97.94 299 LEU A CA 1
ATOM 2369 C C . LEU A 1 299 ? 16.109 28.141 10.758 1 97.94 299 LEU A C 1
ATOM 2371 O O . LEU A 1 299 ? 17.312 27.922 10.898 1 97.94 299 LEU A O 1
ATOM 2375 N N . ARG A 1 300 ? 15.648 29.172 10.078 1 97.81 300 ARG A N 1
ATOM 2376 C CA . ARG A 1 300 ? 16.578 30.125 9.469 1 97.81 300 ARG A CA 1
ATOM 2377 C C . ARG A 1 300 ? 17.406 30.828 10.539 1 97.81 300 ARG A C 1
ATOM 2379 O O . ARG A 1 300 ? 18.625 31.016 10.367 1 97.81 300 ARG A O 1
ATOM 2386 N N . GLU A 1 301 ? 16.766 31.188 11.594 1 97.25 301 GLU A N 1
ATOM 2387 C CA . GLU A 1 301 ? 17.469 31.859 12.688 1 97.25 301 GLU A CA 1
ATOM 2388 C C . GLU A 1 301 ? 18.578 30.984 13.258 1 97.25 301 GLU A C 1
ATOM 2390 O O . GLU A 1 301 ? 19.641 31.484 13.602 1 97.25 301 GLU A O 1
ATOM 2395 N N . ARG A 1 302 ? 18.297 29.75 13.305 1 97.81 302 ARG A N 1
ATOM 2396 C CA . ARG A 1 302 ? 19.25 28.812 13.883 1 97.81 302 ARG A CA 1
ATOM 2397 C C . ARG A 1 302 ? 20.344 28.453 12.875 1 97.81 302 ARG A C 1
ATOM 2399 O O . ARG A 1 302 ? 21.516 28.297 13.234 1 97.81 302 ARG A O 1
ATOM 2406 N N . PHE A 1 303 ? 19.922 28.297 11.633 1 97.88 303 PHE A N 1
ATOM 2407 C CA . PHE A 1 303 ? 20.844 27.797 10.602 1 97.88 303 PHE A CA 1
ATOM 2408 C C . PHE A 1 303 ? 21.062 28.859 9.531 1 97.88 303 PHE A C 1
ATOM 2410 O O . PHE A 1 303 ? 20.531 28.766 8.43 1 97.88 303 PHE A O 1
ATOM 2417 N N . LYS A 1 304 ? 21.969 29.703 9.688 1 95.56 304 LYS A N 1
ATOM 2418 C CA . LYS A 1 304 ? 22.188 30.875 8.852 1 95.56 304 LYS A CA 1
ATOM 2419 C C . LYS A 1 304 ? 22.906 30.516 7.559 1 95.56 304 LYS A C 1
ATOM 2421 O O . LYS A 1 304 ? 22.719 31.156 6.527 1 95.56 304 LYS A O 1
ATOM 2426 N N . ASP A 1 305 ? 23.656 29.422 7.629 1 94.44 305 ASP A N 1
ATOM 2427 C CA . ASP A 1 305 ? 24.531 29.109 6.512 1 94.44 305 ASP A CA 1
ATOM 2428 C C . ASP A 1 305 ? 23.953 28 5.645 1 94.44 305 ASP A C 1
ATOM 2430 O O . ASP A 1 305 ? 24.531 27.641 4.609 1 94.44 305 ASP A O 1
ATOM 2434 N N . LYS A 1 306 ? 22.859 27.438 6.039 1 97.06 306 LYS A N 1
ATOM 2435 C CA . LYS A 1 306 ? 22.297 26.328 5.289 1 97.06 306 LYS A CA 1
ATOM 2436 C C . LYS A 1 306 ? 21.375 26.812 4.172 1 97.06 306 LYS A C 1
ATOM 2438 O O . LYS A 1 306 ? 20.859 27.938 4.242 1 97.06 306 LYS A O 1
ATOM 2443 N N . ILE A 1 307 ? 21.297 26 3.15 1 97.75 307 ILE A N 1
ATOM 2444 C CA . ILE A 1 307 ? 20.312 26.281 2.113 1 97.75 307 ILE A CA 1
ATOM 2445 C C . ILE A 1 307 ? 18.906 25.969 2.633 1 97.75 307 ILE A C 1
ATOM 2447 O O . ILE A 1 307 ? 18.641 24.859 3.094 1 97.75 307 ILE A O 1
ATOM 2451 N N . ILE A 1 308 ? 18.031 26.922 2.619 1 98.19 308 ILE A N 1
ATOM 2452 C CA . ILE A 1 308 ? 16.672 26.703 3.082 1 98.19 308 ILE A CA 1
ATOM 2453 C C . ILE A 1 308 ? 15.688 27.047 1.968 1 98.19 308 ILE A C 1
ATOM 2455 O O . ILE A 1 308 ? 15.742 28.125 1.387 1 98.19 308 ILE A O 1
ATOM 2459 N N . VAL A 1 309 ? 14.859 26.062 1.63 1 98.12 309 VAL A N 1
ATOM 2460 C CA . VAL A 1 309 ? 13.828 26.188 0.61 1 98.12 309 VAL A CA 1
ATOM 2461 C C . VAL A 1 309 ? 12.445 26.172 1.269 1 98.12 309 VAL A C 1
ATOM 2463 O O . VAL A 1 309 ? 12.156 25.281 2.08 1 98.12 309 VAL A O 1
ATOM 2466 N N . GLY A 1 310 ? 11.625 27.125 0.957 1 97.69 310 GLY A N 1
ATOM 2467 C CA . GLY A 1 310 ? 10.273 27.172 1.481 1 97.69 310 GLY A CA 1
ATOM 2468 C C . GLY A 1 310 ? 9.211 26.984 0.413 1 97.69 310 GLY A C 1
ATOM 2469 O O . GLY A 1 310 ? 9.508 27.047 -0.782 1 97.69 310 GLY A O 1
ATOM 2470 N N . PHE A 1 311 ? 8.07 26.688 0.866 1 96.12 311 PHE A N 1
ATOM 2471 C CA . PHE A 1 311 ? 6.891 26.609 0.013 1 96.12 311 PHE A CA 1
ATOM 2472 C C . PHE A 1 311 ? 5.832 27.609 0.473 1 96.12 311 PHE A C 1
ATOM 2474 O O . PHE A 1 311 ? 5.656 27.828 1.674 1 96.12 311 PHE A O 1
ATOM 2481 N N . LYS A 1 312 ? 5.191 28.203 -0.42 1 91.81 312 LYS A N 1
ATOM 2482 C CA . LYS A 1 312 ? 4.066 29.078 -0.143 1 91.81 312 LYS A CA 1
ATOM 2483 C C . LYS A 1 312 ? 2.865 28.734 -1.021 1 91.81 312 LYS A C 1
ATOM 2485 O O . LYS A 1 312 ? 2.906 28.922 -2.238 1 91.81 312 LYS A O 1
ATOM 2490 N N . ALA A 1 313 ? 1.927 28.156 -0.374 1 88.56 313 ALA A N 1
ATOM 2491 C CA . ALA A 1 313 ? 0.687 27.828 -1.077 1 88.56 313 ALA A CA 1
ATOM 2492 C C . ALA A 1 313 ? -0.396 28.875 -0.775 1 88.56 313 ALA A C 1
ATOM 2494 O O . ALA A 1 313 ? -0.557 29.297 0.373 1 88.56 313 ALA A O 1
ATOM 2495 N N . GLU A 1 314 ? -0.994 29.344 -1.782 1 85.56 314 GLU A N 1
ATOM 2496 C CA . GLU A 1 314 ? -2.119 30.266 -1.674 1 85.56 314 GLU A CA 1
ATOM 2497 C C . GLU A 1 314 ? -3.361 29.703 -2.361 1 85.56 314 GLU A C 1
ATOM 2499 O O . GLU A 1 314 ? -3.295 28.672 -3.029 1 85.56 314 GLU A O 1
ATOM 2504 N N . TYR A 1 315 ? -4.449 30.297 -1.978 1 83.31 315 TYR A N 1
ATOM 2505 C CA . TYR A 1 315 ? -5.695 29.859 -2.592 1 83.31 315 TYR A CA 1
ATOM 2506 C C . TYR A 1 315 ? -6.348 30.984 -3.377 1 83.31 315 TYR A C 1
ATOM 2508 O O . TYR A 1 315 ? -6.691 32.031 -2.811 1 83.31 315 TYR A O 1
ATOM 2516 N N . ASN A 1 316 ? -6.547 30.766 -4.547 1 85.75 316 ASN A N 1
ATOM 2517 C CA . ASN A 1 316 ? -7.316 31.641 -5.426 1 85.75 316 ASN A CA 1
ATOM 2518 C C . ASN A 1 316 ? -6.695 33.031 -5.5 1 85.75 316 ASN A C 1
ATOM 2520 O O . ASN A 1 316 ? -7.387 34.031 -5.305 1 85.75 316 ASN A O 1
ATOM 2524 N N . VAL A 1 317 ? -5.449 33.125 -5.715 1 87.31 317 VAL A N 1
ATOM 2525 C CA . VAL A 1 317 ? -4.727 34.375 -5.918 1 87.31 317 VAL A CA 1
ATOM 2526 C C . VAL A 1 317 ? -4.16 34.438 -7.332 1 87.31 317 VAL A C 1
ATOM 2528 O O . VAL A 1 317 ? -3.795 33.375 -7.895 1 87.31 317 VAL A O 1
ATOM 2531 N N . ASP A 1 318 ? -4.219 35.562 -7.891 1 91.56 318 ASP A N 1
ATOM 2532 C CA . ASP A 1 318 ? -3.666 35.656 -9.234 1 91.56 318 ASP A CA 1
ATOM 2533 C C . ASP A 1 318 ? -2.15 35.469 -9.227 1 91.56 318 ASP A C 1
ATOM 2535 O O . ASP A 1 318 ? -1.52 35.562 -8.172 1 91.56 318 ASP A O 1
ATOM 2539 N N . GLU A 1 319 ? -1.644 35.312 -10.383 1 92.94 319 GLU A N 1
ATOM 2540 C CA . GLU A 1 319 ? -0.237 34.969 -10.539 1 92.94 319 GLU A CA 1
ATOM 2541 C C . GLU A 1 319 ? 0.673 36.062 -9.969 1 92.94 319 GLU A C 1
ATOM 2543 O O . GLU A 1 319 ? 1.597 35.75 -9.211 1 92.94 319 GLU A O 1
ATOM 2548 N N . LYS A 1 320 ? 0.435 37.281 -10.281 1 94.94 320 LYS A N 1
ATOM 2549 C CA . LYS A 1 320 ? 1.289 38.375 -9.844 1 94.94 320 LYS A CA 1
ATOM 2550 C C . LYS A 1 320 ? 1.301 38.5 -8.32 1 94.94 320 LYS A C 1
ATOM 2552 O O . LYS A 1 320 ? 2.361 38.656 -7.715 1 94.94 320 LYS A O 1
ATOM 2557 N N . GLU A 1 321 ? 0.168 38.406 -7.785 1 94.38 321 GLU A N 1
ATOM 2558 C CA . GLU A 1 321 ? 0.044 38.469 -6.332 1 94.38 321 GLU A CA 1
ATOM 2559 C C . GLU A 1 321 ? 0.722 37.312 -5.648 1 94.38 321 GLU A C 1
ATOM 2561 O O . GLU A 1 321 ? 1.365 37.469 -4.609 1 94.38 321 GLU A O 1
ATOM 2566 N N . LEU A 1 322 ? 0.522 36.188 -6.227 1 94.12 322 LEU A N 1
ATOM 2567 C CA . LEU A 1 322 ? 1.149 34.969 -5.688 1 94.12 322 LEU A CA 1
ATOM 2568 C C . LEU A 1 322 ? 2.666 35.125 -5.637 1 94.12 322 LEU A C 1
ATOM 2570 O O . LEU A 1 322 ? 3.285 34.875 -4.602 1 94.12 322 LEU A O 1
ATOM 2574 N N . ILE A 1 323 ? 3.232 35.625 -6.695 1 95.19 323 ILE A N 1
ATOM 2575 C CA . ILE A 1 323 ? 4.68 35.781 -6.801 1 95.19 323 ILE A CA 1
ATOM 2576 C C . ILE A 1 323 ? 5.156 36.875 -5.82 1 95.19 323 ILE A C 1
ATOM 2578 O O . ILE A 1 323 ? 6.168 36.688 -5.141 1 95.19 323 ILE A O 1
ATOM 2582 N N . GLU A 1 324 ? 4.426 37.875 -5.695 1 94.62 324 GLU A N 1
ATOM 2583 C CA . GLU A 1 324 ? 4.797 38.969 -4.801 1 94.62 324 GLU A CA 1
ATOM 2584 C C . GLU A 1 324 ? 4.789 38.531 -3.344 1 94.62 324 GLU A C 1
ATOM 2586 O O . GLU A 1 324 ? 5.723 38.812 -2.592 1 94.62 324 GLU A O 1
ATOM 2591 N N . ARG A 1 325 ? 3.768 37.812 -2.998 1 93.44 325 ARG A N 1
ATOM 2592 C CA . ARG A 1 325 ? 3.672 37.312 -1.633 1 93.44 325 ARG A CA 1
ATOM 2593 C C . ARG A 1 325 ? 4.809 36.344 -1.327 1 93.44 325 ARG A C 1
ATOM 2595 O O . ARG A 1 325 ? 5.355 36.344 -0.222 1 93.44 325 ARG A O 1
ATOM 2602 N N . ALA A 1 326 ? 5.078 35.594 -2.295 1 95.06 326 ALA A N 1
ATOM 2603 C CA . ALA A 1 326 ? 6.168 34.625 -2.131 1 95.06 326 ALA A CA 1
ATOM 2604 C C . ALA A 1 326 ? 7.508 35.344 -1.968 1 95.06 326 ALA A C 1
ATOM 2606 O O . ALA A 1 326 ? 8.312 34.969 -1.111 1 95.06 326 ALA A O 1
ATOM 2607 N N . LYS A 1 327 ? 7.738 36.375 -2.742 1 95.44 327 LYS A N 1
ATOM 2608 C CA . LYS A 1 327 ? 8.969 37.156 -2.645 1 95.44 327 LYS A CA 1
ATOM 2609 C C . LYS A 1 327 ? 9.094 37.812 -1.276 1 95.44 327 LYS A C 1
ATOM 2611 O O . LYS A 1 327 ? 10.172 37.844 -0.685 1 95.44 327 LYS A O 1
ATOM 2616 N N . ARG A 1 328 ? 8.008 38.281 -0.845 1 94.19 328 ARG A N 1
ATOM 2617 C CA . ARG A 1 328 ? 8 38.906 0.473 1 94.19 328 ARG A CA 1
ATOM 2618 C C . ARG A 1 328 ? 8.398 37.906 1.556 1 94.19 328 ARG A C 1
ATOM 2620 O O . ARG A 1 328 ? 9.211 38.219 2.43 1 94.19 328 ARG A O 1
ATOM 2627 N N . ARG A 1 329 ? 7.836 36.781 1.475 1 93.69 329 ARG A N 1
ATOM 2628 C CA . ARG A 1 329 ? 8.156 35.75 2.441 1 93.69 329 ARG A CA 1
ATOM 2629 C C . ARG A 1 329 ? 9.617 35.312 2.326 1 93.69 329 ARG A C 1
ATOM 2631 O O . ARG A 1 329 ? 10.273 35.062 3.336 1 93.69 329 ARG A O 1
ATOM 2638 N N . LEU A 1 330 ? 10.094 35.188 1.097 1 96.38 330 LEU A N 1
ATOM 2639 C CA . LEU A 1 330 ? 11.477 34.812 0.837 1 96.38 330 LEU A CA 1
ATOM 2640 C C . LEU A 1 330 ? 12.43 35.781 1.528 1 96.38 330 LEU A C 1
ATOM 2642 O O . LEU A 1 330 ? 13.375 35.375 2.197 1 96.38 330 LEU A O 1
ATOM 2646 N N . GLU A 1 331 ? 12.117 37.031 1.421 1 94.88 331 GLU A N 1
ATOM 2647 C CA . GLU A 1 331 ? 12.945 38.062 2.023 1 94.88 331 GLU A CA 1
ATOM 2648 C C . GLU A 1 331 ? 12.805 38.094 3.541 1 94.88 331 GLU A C 1
ATOM 2650 O O . GLU A 1 331 ? 13.797 38.125 4.266 1 94.88 331 GLU A O 1
ATOM 2655 N N . GLU A 1 332 ? 11.594 37.969 3.932 1 94.12 332 GLU A N 1
ATOM 2656 C CA . GLU A 1 332 ? 11.305 38.031 5.359 1 94.12 332 GLU A CA 1
ATOM 2657 C C . GLU A 1 332 ? 11.992 36.906 6.109 1 94.12 332 GLU A C 1
ATOM 2659 O O . GLU A 1 332 ? 12.516 37.094 7.207 1 94.12 332 GLU A O 1
ATOM 2664 N N . TYR A 1 333 ? 11.977 35.719 5.527 1 94.94 333 TYR A N 1
ATOM 2665 C CA . TYR A 1 333 ? 12.508 34.562 6.211 1 94.94 333 TYR A CA 1
ATOM 2666 C C . TYR A 1 333 ? 13.953 34.281 5.809 1 94.94 333 TYR A C 1
ATOM 2668 O O . TYR A 1 333 ? 14.609 33.406 6.367 1 94.94 333 TYR A O 1
ATOM 2676 N N . GLY A 1 334 ? 14.492 35.094 4.91 1 95.12 334 GLY A N 1
ATOM 2677 C CA . GLY A 1 334 ? 15.859 34.906 4.449 1 95.12 334 GLY A CA 1
ATOM 2678 C C . GLY A 1 334 ? 16.062 33.562 3.781 1 95.12 334 GLY A C 1
ATOM 2679 O O . GLY A 1 334 ? 17.031 32.844 4.082 1 95.12 334 GLY A O 1
ATOM 2680 N N . LEU A 1 335 ? 15.133 33.156 2.932 1 96.81 335 LEU A N 1
ATOM 2681 C CA . LEU A 1 335 ? 15.211 31.859 2.264 1 96.81 335 LEU A CA 1
ATOM 2682 C C . LEU A 1 335 ? 16.078 31.953 1.01 1 96.81 335 LEU A C 1
ATOM 2684 O O . LEU A 1 335 ? 16.297 33.031 0.483 1 96.81 335 LEU A O 1
ATOM 2688 N N . ASP A 1 336 ? 16.547 30.859 0.571 1 96.81 336 ASP A N 1
ATOM 2689 C CA . ASP A 1 336 ? 17.344 30.812 -0.654 1 96.81 336 ASP A CA 1
ATOM 2690 C C . ASP A 1 336 ? 16.453 30.609 -1.876 1 96.81 336 ASP A C 1
ATOM 2692 O O . ASP A 1 336 ? 16.734 31.141 -2.953 1 96.81 336 ASP A O 1
ATOM 2696 N N . ILE A 1 337 ? 15.445 29.797 -1.747 1 97.19 337 ILE A N 1
ATOM 2697 C CA . ILE A 1 337 ? 14.438 29.531 -2.77 1 97.19 337 ILE A CA 1
ATOM 2698 C C . ILE A 1 337 ? 13.062 29.422 -2.119 1 97.19 337 ILE A C 1
ATOM 2700 O O . ILE A 1 337 ? 12.938 28.969 -0.981 1 97.19 337 ILE A O 1
ATOM 2704 N N . ILE A 1 338 ? 12.047 29.859 -2.799 1 97.69 338 ILE A N 1
ATOM 2705 C CA . ILE A 1 338 ? 10.68 29.625 -2.367 1 97.69 338 ILE A CA 1
ATOM 2706 C C . ILE A 1 338 ? 9.844 29.141 -3.551 1 97.69 338 ILE A C 1
ATOM 2708 O O . ILE A 1 338 ? 9.992 29.641 -4.668 1 97.69 338 ILE A O 1
ATOM 2712 N N . ILE A 1 339 ? 9.133 28.094 -3.35 1 97.69 339 ILE A N 1
ATOM 2713 C CA . ILE A 1 339 ? 8.211 27.562 -4.348 1 97.69 339 ILE A CA 1
ATOM 2714 C C . ILE A 1 339 ? 6.797 28.047 -4.051 1 97.69 339 ILE A C 1
ATOM 2716 O O . ILE A 1 339 ? 6.277 27.828 -2.949 1 97.69 339 ILE A O 1
ATOM 2720 N N . ALA A 1 340 ? 6.16 28.703 -4.992 1 95.94 340 ALA A N 1
ATOM 2721 C CA . ALA A 1 340 ? 4.812 29.234 -4.816 1 95.94 340 ALA A CA 1
ATOM 2722 C C . ALA A 1 340 ? 3.812 28.5 -5.703 1 95.94 340 ALA A C 1
ATOM 2724 O O . ALA A 1 340 ? 4.109 28.188 -6.859 1 95.94 340 ALA A O 1
ATOM 2725 N N . ASN A 1 341 ? 2.703 28.125 -5.121 1 92.31 341 ASN A N 1
ATOM 2726 C CA . ASN A 1 341 ? 1.669 27.469 -5.922 1 92.31 341 ASN A CA 1
ATOM 2727 C C . ASN A 1 341 ? 0.271 27.859 -5.445 1 92.31 341 ASN A C 1
ATOM 2729 O O . ASN A 1 341 ? 0.086 28.234 -4.289 1 92.31 341 ASN A O 1
ATOM 2733 N N . ASP A 1 342 ? -0.646 27.812 -6.359 1 89.06 342 ASP A N 1
ATOM 2734 C CA . ASP A 1 342 ? -2.057 28.047 -6.082 1 89.06 342 ASP A CA 1
ATOM 2735 C C . ASP A 1 342 ? -2.822 26.734 -5.922 1 89.06 342 ASP A C 1
ATOM 2737 O O . ASP A 1 342 ? -3.012 26 -6.895 1 89.06 342 ASP A O 1
ATOM 2741 N N . LEU A 1 343 ? -3.365 26.547 -4.781 1 84.06 343 LEU A N 1
ATOM 2742 C CA . LEU A 1 343 ? -4.004 25.281 -4.426 1 84.06 343 LEU A CA 1
ATOM 2743 C C . LEU A 1 343 ? -5.355 25.141 -5.121 1 84.06 343 LEU A C 1
ATOM 2745 O O . LEU A 1 343 ? -5.902 24.031 -5.199 1 84.06 343 LEU A O 1
ATOM 2749 N N . SER A 1 344 ? -5.934 26.281 -5.48 1 80.38 344 SER A N 1
ATOM 2750 C CA . SER A 1 344 ? -7.238 26.25 -6.133 1 80.38 344 SER A CA 1
ATOM 2751 C C . SER A 1 344 ? -7.16 25.562 -7.492 1 80.38 344 SER A C 1
ATOM 2753 O O . SER A 1 344 ? -8.172 25.078 -8.008 1 80.38 344 SER A O 1
ATOM 2755 N N . LYS A 1 345 ? -6.078 25.531 -8.008 1 76.62 345 LYS A N 1
ATOM 2756 C CA . LYS A 1 345 ? -5.895 24.953 -9.344 1 76.62 345 LYS A CA 1
ATOM 2757 C C . LYS A 1 345 ? -5.781 23.438 -9.273 1 76.62 345 LYS A C 1
ATOM 2759 O O . LYS A 1 345 ? -6.16 22.734 -10.211 1 76.62 345 LYS A O 1
ATOM 2764 N N . ASN A 1 346 ? -5.23 23.016 -8.156 1 73.56 346 ASN A N 1
ATOM 2765 C CA . ASN A 1 346 ? -5.07 21.594 -7.91 1 73.56 346 ASN A CA 1
ATOM 2766 C C . ASN A 1 346 ? -5.543 21.203 -6.512 1 73.56 346 ASN A C 1
ATOM 2768 O O . ASN A 1 346 ? -5.098 21.797 -5.523 1 73.56 346 ASN A O 1
ATOM 2772 N N . TYR A 1 347 ? -6.508 20.422 -6.508 1 64.56 347 TYR A N 1
ATOM 2773 C CA . TYR A 1 347 ? -7.09 20.016 -5.234 1 64.56 347 TYR A CA 1
ATOM 2774 C C . TYR A 1 347 ? -6.07 19.266 -4.387 1 64.56 347 TYR A C 1
ATOM 2776 O O . TYR A 1 347 ? -5.098 18.719 -4.91 1 64.56 347 TYR A O 1
ATOM 2784 N N . PHE A 1 348 ? -6.309 19.312 -3.119 1 71.38 348 PHE A N 1
ATOM 2785 C CA . PHE A 1 348 ? -5.492 18.547 -2.193 1 71.38 348 PHE A CA 1
ATOM 2786 C C . PHE A 1 348 ? -5.461 17.078 -2.605 1 71.38 348 PHE A C 1
ATOM 2788 O O . PHE A 1 348 ? -6.496 16.5 -2.945 1 71.38 348 PHE A O 1
ATOM 2795 N N . GLY A 1 349 ? -4.254 16.562 -2.725 1 75 349 GLY A N 1
ATOM 2796 C CA . GLY A 1 349 ? -4.098 15.156 -3.078 1 75 349 GLY A CA 1
ATOM 2797 C C . GLY A 1 349 ? -3.824 14.945 -4.555 1 75 349 GLY A C 1
ATOM 2798 O O . GLY A 1 349 ? -3.545 13.82 -4.98 1 75 349 GLY A O 1
ATOM 2799 N N . SER A 1 350 ? -3.842 16.062 -5.277 1 83.88 350 SER A N 1
ATOM 2800 C CA . SER A 1 350 ? -3.59 15.945 -6.711 1 83.88 350 SER A CA 1
ATOM 2801 C C . SER A 1 350 ? -2.164 15.477 -6.984 1 83.88 350 SER A C 1
ATOM 2803 O O . SER A 1 350 ? -1.258 15.734 -6.188 1 83.88 350 SER A O 1
ATOM 2805 N N . ASP A 1 351 ? -2.008 14.859 -8.133 1 90.12 351 ASP A N 1
ATOM 2806 C CA . ASP A 1 351 ? -0.68 14.398 -8.531 1 90.12 351 ASP A CA 1
ATOM 2807 C C . ASP A 1 351 ? 0.029 15.453 -9.383 1 90.12 351 ASP A C 1
ATOM 2809 O O . ASP A 1 351 ? 1.226 15.328 -9.656 1 90.12 351 ASP A O 1
ATOM 2813 N N . ASN A 1 352 ? -0.684 16.438 -9.734 1 91.94 352 ASN A N 1
ATOM 2814 C CA . ASN A 1 352 ? -0.125 17.516 -10.555 1 91.94 352 ASN A CA 1
ATOM 2815 C C . ASN A 1 352 ? 0.012 18.812 -9.773 1 91.94 352 ASN A C 1
ATOM 2817 O O . ASN A 1 352 ? -0.597 18.969 -8.711 1 91.94 352 ASN A O 1
ATOM 2821 N N . ILE A 1 353 ? 0.888 19.656 -10.234 1 92.44 353 ILE A N 1
ATOM 2822 C CA . ILE A 1 353 ? 1.104 20.922 -9.562 1 92.44 353 ILE A CA 1
ATOM 2823 C C . ILE A 1 353 ? 1.565 21.969 -10.578 1 92.44 353 ILE A C 1
ATOM 2825 O O . ILE A 1 353 ? 2.273 21.641 -11.539 1 92.44 353 ILE A O 1
ATOM 2829 N N . GLU A 1 354 ? 1.021 23.109 -10.492 1 93.69 354 GLU A N 1
ATOM 2830 C CA . GLU A 1 354 ? 1.573 24.312 -11.109 1 93.69 354 GLU A CA 1
ATOM 2831 C C . GLU A 1 354 ? 2.24 25.219 -10.07 1 93.69 354 GLU A C 1
ATOM 2833 O O . GLU A 1 354 ? 1.617 25.594 -9.07 1 93.69 354 GLU A O 1
ATOM 2838 N N . ALA A 1 355 ? 3.535 25.5 -10.273 1 95.5 355 ALA A N 1
ATOM 2839 C CA . ALA A 1 355 ? 4.273 26.219 -9.234 1 95.5 355 ALA A CA 1
ATOM 2840 C C . ALA A 1 355 ? 5.246 27.219 -9.844 1 95.5 355 ALA A C 1
ATOM 2842 O O . ALA A 1 355 ? 5.48 27.203 -11.055 1 95.5 355 ALA A O 1
ATOM 2843 N N . TYR A 1 356 ? 5.684 28.141 -9.086 1 96.75 356 TYR A N 1
ATOM 2844 C CA . TYR A 1 356 ? 6.707 29.125 -9.414 1 96.75 356 TYR A CA 1
ATOM 2845 C C . TYR A 1 356 ? 7.926 28.969 -8.508 1 96.75 356 TYR A C 1
ATOM 2847 O O . TYR A 1 356 ? 7.801 29 -7.281 1 96.75 356 TYR A O 1
ATOM 2855 N N . ILE A 1 357 ? 9.055 28.766 -9.125 1 97.38 357 ILE A N 1
ATOM 2856 C CA . ILE A 1 357 ? 10.32 28.703 -8.398 1 97.38 357 ILE A CA 1
ATOM 2857 C C . ILE A 1 357 ? 10.961 30.078 -8.352 1 97.38 357 ILE A C 1
ATOM 2859 O O . ILE A 1 357 ? 11.336 30.641 -9.383 1 97.38 357 ILE A O 1
ATOM 2863 N N . ILE A 1 358 ? 11.078 30.578 -7.16 1 97 358 ILE A N 1
ATOM 2864 C CA . ILE A 1 358 ? 11.609 31.922 -6.977 1 97 358 ILE A CA 1
ATOM 2865 C C . ILE A 1 358 ? 12.914 31.859 -6.188 1 97 358 ILE A C 1
ATOM 2867 O O . ILE A 1 358 ? 12.93 31.438 -5.031 1 97 358 ILE A O 1
ATOM 2871 N N . LYS A 1 359 ? 14.078 32.344 -6.762 1 94.25 359 LYS A N 1
ATOM 2872 C CA . LYS A 1 359 ? 15.383 32.375 -6.117 1 94.25 359 LYS A CA 1
ATOM 2873 C C . LYS A 1 359 ? 15.695 33.75 -5.527 1 94.25 359 LYS A C 1
ATOM 2875 O O . LYS A 1 359 ? 15.227 34.75 -6.035 1 94.25 359 LYS A O 1
ATOM 2880 N N . LYS A 1 360 ? 16.484 33.469 -4.504 1 88.75 360 LYS A N 1
ATOM 2881 C CA . LYS A 1 360 ? 16.969 34.719 -3.92 1 88.75 360 LYS A CA 1
ATOM 2882 C C . LYS A 1 360 ? 17.75 35.531 -4.949 1 88.75 360 LYS A C 1
ATOM 2884 O O . LYS A 1 360 ? 18.672 35.031 -5.582 1 88.75 360 LYS A O 1
ATOM 2889 N N . TYR A 1 361 ? 17.328 36.75 -5.355 1 78.5 361 TYR A N 1
ATOM 2890 C CA . TYR A 1 361 ? 17.953 37.688 -6.277 1 78.5 361 TYR A CA 1
ATOM 2891 C C . TYR A 1 361 ? 17.906 37.188 -7.707 1 78.5 361 TYR A C 1
ATOM 2893 O O . TYR A 1 361 ? 18.719 37.562 -8.547 1 78.5 361 TYR A O 1
ATOM 2901 N N . GLY A 1 362 ? 17.094 36.156 -7.938 1 78.56 362 GLY A N 1
ATOM 2902 C CA . GLY A 1 362 ? 17.125 35.562 -9.266 1 78.56 362 GLY A CA 1
ATOM 2903 C C . GLY A 1 362 ? 15.766 35.594 -9.953 1 78.56 362 GLY A C 1
ATOM 2904 O O . GLY A 1 362 ? 14.906 36.406 -9.609 1 78.56 362 GLY A O 1
ATOM 2905 N N . GLU A 1 363 ? 15.703 34.781 -10.977 1 85.25 363 GLU A N 1
ATOM 2906 C CA . GLU A 1 363 ? 14.547 34.75 -11.867 1 85.25 363 GLU A CA 1
ATOM 2907 C C . GLU A 1 363 ? 13.445 33.844 -11.32 1 85.25 363 GLU A C 1
ATOM 2909 O O . GLU A 1 363 ? 13.711 32.969 -10.484 1 85.25 363 GLU A O 1
ATOM 2914 N N . VAL A 1 364 ? 12.234 34.188 -11.648 1 94.44 364 VAL A N 1
ATOM 2915 C CA . VAL A 1 364 ? 11.047 33.375 -11.391 1 94.44 364 VAL A CA 1
ATOM 2916 C C . VAL A 1 364 ? 10.844 32.375 -12.523 1 94.44 364 VAL A C 1
ATOM 2918 O O . VAL A 1 364 ? 10.828 32.75 -13.695 1 94.44 364 VAL A O 1
ATOM 2921 N N . LYS A 1 365 ? 10.836 31.141 -12.164 1 95.69 365 LYS A N 1
ATOM 2922 C CA . LYS A 1 365 ? 10.609 30.094 -13.156 1 95.69 365 LYS A CA 1
ATOM 2923 C C . LYS A 1 365 ? 9.258 29.422 -12.945 1 95.69 365 LYS A C 1
ATOM 2925 O O . LYS A 1 365 ? 8.977 28.906 -11.859 1 95.69 365 LYS A O 1
ATOM 2930 N N . LYS A 1 366 ? 8.484 29.469 -13.969 1 95.56 366 LYS A N 1
ATOM 2931 C CA . LYS A 1 366 ? 7.199 28.781 -13.922 1 95.56 366 LYS A CA 1
ATOM 2932 C C . LYS A 1 366 ? 7.344 27.328 -14.32 1 95.56 366 LYS A C 1
ATOM 2934 O O . LYS A 1 366 ? 8.07 27 -15.266 1 95.56 366 LYS A O 1
ATOM 2939 N N . CYS A 1 367 ? 6.719 26.438 -13.547 1 94.56 367 CYS A N 1
ATOM 2940 C CA . CYS A 1 367 ? 6.758 25.016 -13.867 1 94.56 367 CYS A CA 1
ATOM 2941 C C . CYS A 1 367 ? 5.398 24.375 -13.641 1 94.56 367 CYS A C 1
ATOM 2943 O O . CYS A 1 367 ? 4.617 24.844 -12.805 1 94.56 367 CYS A O 1
ATOM 2945 N N . HIS A 1 368 ? 5.121 23.422 -14.5 1 93.75 368 HIS A N 1
ATOM 2946 C CA . HIS A 1 368 ? 3.879 22.656 -14.383 1 93.75 368 HIS A CA 1
ATOM 2947 C C . HIS A 1 368 ? 4.086 21.203 -14.781 1 93.75 368 HIS A C 1
ATOM 2949 O O . HI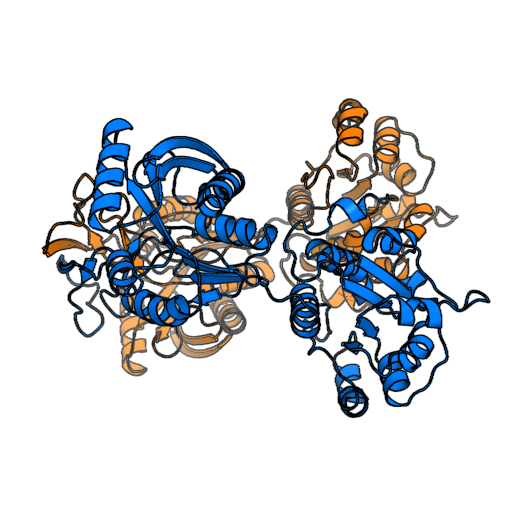S A 1 368 ? 4.953 20.891 -15.602 1 93.75 368 HIS A O 1
ATOM 2955 N N . GLY A 1 369 ? 3.385 20.281 -14.203 1 94.19 369 GLY A N 1
ATOM 2956 C CA . GLY A 1 369 ? 3.461 18.859 -14.469 1 94.19 369 GLY A CA 1
ATOM 2957 C C . GLY A 1 369 ? 3.154 18 -13.25 1 94.19 369 GLY A C 1
ATOM 2958 O O . GLY A 1 369 ? 2.529 18.469 -12.297 1 94.19 369 GLY A O 1
ATOM 2959 N N . SER A 1 370 ? 3.527 16.766 -13.305 1 95.06 370 SER A N 1
ATOM 2960 C CA . SER A 1 370 ? 3.402 15.922 -12.125 1 95.06 370 SER A CA 1
ATOM 2961 C C . SER A 1 370 ? 4.312 16.406 -11 1 95.06 370 SER A C 1
ATOM 2963 O O . SER A 1 370 ? 5.352 17.016 -11.258 1 95.06 370 SER A O 1
ATOM 2965 N N . LYS A 1 371 ? 3.93 16.125 -9.812 1 95.38 371 LYS A N 1
ATOM 2966 C CA . LYS A 1 371 ? 4.75 16.484 -8.664 1 95.38 371 LYS A CA 1
ATOM 2967 C C . LYS A 1 371 ? 6.148 15.883 -8.773 1 95.38 371 LYS A C 1
ATOM 2969 O O . LYS A 1 371 ? 7.133 16.5 -8.359 1 95.38 371 LYS A O 1
ATOM 2974 N N . LYS A 1 372 ? 6.254 14.742 -9.422 1 95.44 372 LYS A N 1
ATOM 2975 C CA . LYS A 1 372 ? 7.555 14.117 -9.633 1 95.44 372 LYS A CA 1
ATOM 2976 C C . LYS A 1 372 ? 8.406 14.945 -10.594 1 95.44 372 LYS A C 1
ATOM 2978 O O . LYS A 1 372 ? 9.594 15.164 -10.336 1 95.44 372 LYS A O 1
ATOM 2983 N N . GLU A 1 373 ? 7.773 15.391 -11.656 1 96.06 373 GLU A N 1
ATOM 2984 C CA . GLU A 1 373 ? 8.492 16.188 -12.641 1 96.06 373 GLU A CA 1
ATOM 2985 C C . GLU A 1 373 ? 8.93 17.531 -12.055 1 96.06 373 GLU A C 1
ATOM 2987 O O . GLU A 1 373 ? 10.07 17.953 -12.25 1 96.06 373 GLU A O 1
ATOM 2992 N N . VAL A 1 374 ? 8.039 18.141 -11.359 1 96.69 374 VAL A N 1
ATOM 2993 C CA . VAL A 1 374 ? 8.328 19.438 -10.773 1 96.69 374 VAL A CA 1
ATOM 2994 C C . VAL A 1 374 ? 9.391 19.297 -9.688 1 96.69 374 VAL A C 1
ATOM 2996 O O . VAL A 1 374 ? 10.25 20.156 -9.523 1 96.69 374 VAL A O 1
ATOM 2999 N N . ALA A 1 375 ? 9.328 18.156 -8.945 1 97.81 375 ALA A N 1
ATOM 3000 C CA . ALA A 1 375 ? 10.336 17.891 -7.918 1 97.81 375 ALA A CA 1
ATOM 3001 C C . ALA A 1 375 ? 11.734 17.828 -8.531 1 97.81 375 ALA A C 1
ATOM 3003 O O . ALA A 1 375 ? 12.688 18.375 -7.965 1 97.81 375 ALA A O 1
ATOM 3004 N N . LYS A 1 376 ? 11.867 17.234 -9.695 1 97.12 376 LYS A N 1
ATOM 3005 C CA . LYS A 1 376 ? 13.156 17.156 -10.383 1 97.12 376 LYS A CA 1
ATOM 3006 C C . LYS A 1 376 ? 13.688 18.547 -10.719 1 97.12 376 LYS A C 1
ATOM 3008 O O . LYS A 1 376 ? 14.883 18.812 -10.57 1 97.12 376 LYS A O 1
ATOM 3013 N N . LEU A 1 377 ? 12.812 19.391 -11.133 1 96.88 377 LEU A N 1
ATOM 3014 C CA . LEU A 1 377 ? 13.195 20.75 -11.484 1 96.88 377 LEU A CA 1
ATOM 3015 C C . LEU A 1 377 ? 13.664 21.516 -10.258 1 96.88 377 LEU A C 1
ATOM 3017 O O . LEU A 1 377 ? 14.68 22.203 -10.297 1 96.88 377 LEU A O 1
ATOM 3021 N N . ILE A 1 378 ? 12.922 21.375 -9.18 1 97.44 378 ILE A N 1
ATOM 3022 C CA . ILE A 1 378 ? 13.281 22.047 -7.938 1 97.44 378 ILE A CA 1
ATOM 3023 C C . ILE A 1 378 ? 14.656 21.578 -7.465 1 97.44 378 ILE A C 1
ATOM 3025 O O . ILE A 1 378 ? 15.508 22.391 -7.105 1 97.44 378 ILE A O 1
ATOM 3029 N N . VAL A 1 379 ? 14.883 20.281 -7.52 1 97.75 379 VAL A N 1
ATOM 3030 C CA . VAL A 1 379 ? 16.141 19.703 -7.07 1 97.75 379 VAL A CA 1
ATOM 3031 C C . VAL A 1 379 ? 17.297 20.234 -7.934 1 97.75 379 VAL A C 1
ATOM 3033 O O . VAL A 1 379 ? 18.359 20.562 -7.422 1 97.75 379 VAL A O 1
ATOM 3036 N N . SER A 1 380 ? 17.047 20.328 -9.25 1 96.56 380 SER A N 1
ATOM 3037 C CA . SER A 1 380 ? 18.047 20.875 -10.156 1 96.56 380 SER A CA 1
ATOM 3038 C C . SER A 1 380 ? 18.422 22.312 -9.789 1 96.56 380 SER A C 1
ATOM 3040 O O . SER A 1 380 ? 19.594 22.672 -9.812 1 96.56 380 SER A O 1
ATOM 3042 N N . GLU A 1 381 ? 17.469 23.109 -9.438 1 95.56 381 GLU A N 1
ATOM 3043 C CA . GLU A 1 381 ? 17.703 24.5 -9.047 1 95.56 381 GLU A CA 1
ATOM 3044 C C . GLU A 1 381 ? 18.453 24.578 -7.719 1 95.56 381 GLU A C 1
ATOM 3046 O O . GLU A 1 381 ? 19.344 25.406 -7.551 1 95.56 381 GLU A O 1
ATOM 3051 N N . VAL A 1 382 ? 18.062 23.703 -6.777 1 96.44 382 VAL A N 1
ATOM 3052 C CA . VAL A 1 382 ? 18.688 23.688 -5.457 1 96.44 382 VAL A CA 1
ATOM 3053 C C . VAL A 1 382 ? 20.156 23.281 -5.586 1 96.44 382 VAL A C 1
ATOM 3055 O O . VAL A 1 382 ? 21.031 23.859 -4.918 1 96.44 382 VAL A O 1
ATOM 3058 N N . LYS A 1 383 ? 20.453 22.375 -6.469 1 94.69 383 LYS A N 1
ATOM 3059 C CA . LYS A 1 383 ? 21.812 21.859 -6.652 1 94.69 383 LYS A CA 1
ATOM 3060 C C . LYS A 1 383 ? 22.734 22.938 -7.215 1 94.69 383 LYS A C 1
ATOM 3062 O O . LYS A 1 383 ? 23.953 22.828 -7.098 1 94.69 383 LYS A O 1
ATOM 3067 N N . GLN A 1 384 ? 22.156 23.922 -7.871 1 92.06 384 GLN A N 1
ATOM 3068 C CA . GLN A 1 384 ? 22.938 24.984 -8.484 1 92.06 384 GLN A CA 1
ATOM 3069 C C . GLN A 1 384 ? 23.375 26.016 -7.449 1 92.06 384 GLN A C 1
ATOM 3071 O O . GLN A 1 384 ? 24.172 26.922 -7.746 1 92.06 384 GLN A O 1
ATOM 3076 N N . LEU A 1 385 ? 22.859 25.953 -6.258 1 90 385 LEU A N 1
ATOM 3077 C CA . LEU A 1 385 ? 23.219 26.891 -5.199 1 90 385 LEU A CA 1
ATOM 3078 C C . LEU A 1 385 ? 24.516 26.484 -4.531 1 90 385 LEU A C 1
ATOM 3080 O O . LEU A 1 385 ? 25.312 27.344 -4.141 1 90 385 LEU A O 1
ATOM 3084 N N . MET B 1 1 ? -6.555 -32.719 1.409 1 65 1 MET B N 1
ATOM 3085 C CA . MET B 1 1 ? -6.844 -31.438 0.767 1 65 1 MET B CA 1
ATOM 3086 C C . MET B 1 1 ? -5.59 -30.578 0.687 1 65 1 MET B C 1
ATOM 3088 O O . MET B 1 1 ? -4.797 -30.531 1.63 1 65 1 MET B O 1
ATOM 3092 N N . HIS B 1 2 ? -5.383 -30.062 -0.493 1 82.38 2 HIS B N 1
ATOM 3093 C CA . HIS B 1 2 ? -4.219 -29.188 -0.674 1 82.38 2 HIS B CA 1
ATOM 3094 C C . HIS B 1 2 ? -4.293 -27.969 0.237 1 82.38 2 HIS B C 1
ATOM 3096 O O . HIS B 1 2 ? -5.348 -27.344 0.368 1 82.38 2 HIS B O 1
ATOM 3102 N N . PRO B 1 3 ? -3.229 -27.578 0.966 1 79.12 3 PRO B N 1
ATOM 3103 C CA . PRO B 1 3 ? -3.219 -26.5 1.94 1 79.12 3 PRO B CA 1
ATOM 3104 C C . PRO B 1 3 ? -3.705 -25.172 1.349 1 79.12 3 PRO B C 1
ATOM 3106 O O . PRO B 1 3 ? -4.18 -24.297 2.082 1 79.12 3 PRO B O 1
ATOM 3109 N N . THR B 1 4 ? -3.602 -25.047 0.071 1 82.75 4 THR B N 1
ATOM 3110 C CA . THR B 1 4 ? -4.062 -23.844 -0.617 1 82.75 4 THR B CA 1
ATOM 3111 C C . THR B 1 4 ? -5.566 -23.656 -0.441 1 82.75 4 THR B C 1
ATOM 3113 O O . THR B 1 4 ? -6.062 -22.531 -0.403 1 82.75 4 THR B O 1
ATOM 3116 N N . LYS B 1 5 ? -6.211 -24.703 -0.213 1 83.56 5 LYS B N 1
ATOM 3117 C CA . LYS B 1 5 ? -7.668 -24.672 -0.154 1 83.56 5 LYS B CA 1
ATOM 3118 C C . LYS B 1 5 ? -8.148 -24.125 1.185 1 83.56 5 LYS B C 1
ATOM 3120 O O . LYS B 1 5 ? -9.305 -23.703 1.312 1 83.56 5 LYS B O 1
ATOM 3125 N N . LEU B 1 6 ? -7.199 -24.062 2.117 1 86.19 6 LEU B N 1
ATOM 3126 C CA . LEU B 1 6 ? -7.527 -23.5 3.424 1 86.19 6 LEU B CA 1
ATOM 3127 C C . LEU B 1 6 ? -7.734 -21.984 3.334 1 86.19 6 LEU B C 1
ATOM 3129 O O . LEU B 1 6 ? -8.336 -21.391 4.227 1 86.19 6 LEU B O 1
ATOM 3133 N N . LEU B 1 7 ? -7.363 -21.422 2.199 1 90.25 7 LEU B N 1
ATOM 3134 C CA . LEU B 1 7 ? -7.465 -20 1.967 1 90.25 7 LEU B CA 1
ATOM 3135 C C . LEU B 1 7 ? -8.867 -19.625 1.498 1 90.25 7 LEU B C 1
ATOM 3137 O O . LEU B 1 7 ? -9.219 -18.438 1.47 1 90.25 7 LEU B O 1
ATOM 3141 N N . ARG B 1 8 ? -9.609 -20.625 1.177 1 93.06 8 ARG B N 1
ATOM 3142 C CA . ARG B 1 8 ? -10.859 -20.375 0.473 1 93.06 8 ARG B CA 1
ATOM 3143 C C . ARG B 1 8 ? -11.812 -19.547 1.33 1 93.06 8 ARG B C 1
ATOM 3145 O O . ARG B 1 8 ? -12.109 -19.906 2.469 1 93.06 8 ARG B O 1
ATOM 3152 N N . GLY B 1 9 ? -12.141 -18.391 0.798 1 92.75 9 GLY B N 1
ATOM 3153 C CA . GLY B 1 9 ? -13.125 -17.547 1.458 1 92.75 9 GLY B CA 1
ATOM 3154 C C . GLY B 1 9 ? -12.547 -16.75 2.611 1 92.75 9 GLY B C 1
ATOM 3155 O O . GLY B 1 9 ? -13.289 -16.266 3.465 1 92.75 9 GLY B O 1
ATOM 3156 N N . SER B 1 10 ? -11.258 -16.656 2.678 1 92 10 SER B N 1
ATOM 3157 C CA . SER B 1 10 ? -10.633 -15.969 3.801 1 92 10 SER B CA 1
ATOM 3158 C C . SER B 1 10 ? -10.844 -14.461 3.719 1 92 10 SER B C 1
ATOM 3160 O O . SER B 1 10 ? -10.719 -13.758 4.723 1 92 10 SER B O 1
ATOM 3162 N N . LYS B 1 11 ? -11.203 -13.914 2.514 1 93.62 11 LYS B N 1
ATOM 3163 C CA . LYS B 1 11 ? -11.453 -12.484 2.359 1 93.62 11 LYS B CA 1
ATOM 3164 C C . LYS B 1 11 ? -12.938 -12.203 2.182 1 93.62 11 LYS B C 1
ATOM 3166 O O . LYS B 1 11 ? -13.516 -11.414 2.93 1 93.62 11 LYS B O 1
ATOM 3171 N N . THR B 1 12 ? -13.5 -12.836 1.196 1 95.19 12 THR B N 1
ATOM 3172 C CA . THR B 1 12 ? -14.922 -12.656 0.939 1 95.19 12 THR B CA 1
ATOM 3173 C C . THR B 1 12 ? -15.547 -13.945 0.406 1 95.19 12 THR B C 1
ATOM 3175 O O . THR B 1 12 ? -14.852 -14.945 0.229 1 95.19 12 THR B O 1
ATOM 3178 N N . ARG B 1 13 ? -16.828 -13.875 0.129 1 95.38 13 ARG B N 1
ATOM 3179 C CA . ARG B 1 13 ? -17.562 -15.008 -0.438 1 95.38 13 ARG B CA 1
ATOM 3180 C C . ARG B 1 13 ? -18.109 -14.664 -1.814 1 95.38 13 ARG B C 1
ATOM 3182 O O . ARG B 1 13 ? -19.047 -15.312 -2.287 1 95.38 13 ARG B O 1
ATOM 3189 N N . TYR B 1 14 ? -17.516 -13.688 -2.41 1 97.06 14 TYR B N 1
ATOM 3190 C CA . TYR B 1 14 ? -18.016 -13.234 -3.707 1 97.06 14 TYR B CA 1
ATOM 3191 C C . TYR B 1 14 ? -17.969 -14.367 -4.73 1 97.06 14 TYR B C 1
ATOM 3193 O O . TYR B 1 14 ? -18.844 -14.469 -5.59 1 97.06 14 TYR B O 1
ATOM 3201 N N . LEU B 1 15 ? -16.953 -15.281 -4.586 1 98 15 LEU B N 1
ATOM 3202 C CA . LEU B 1 15 ? -16.75 -16.328 -5.594 1 98 15 LEU B CA 1
ATOM 3203 C C . LEU B 1 15 ? -17 -17.703 -5 1 98 15 LEU B C 1
ATOM 3205 O O . LEU B 1 15 ? -16.438 -18.703 -5.48 1 98 15 LEU B O 1
ATOM 3209 N N . GLU B 1 16 ? -17.766 -17.703 -3.922 1 96.19 16 GLU B N 1
ATOM 3210 C CA . GLU B 1 16 ? -18.141 -18.984 -3.334 1 96.19 16 GLU B CA 1
ATOM 3211 C C . GLU B 1 16 ? -18.891 -19.859 -4.34 1 96.19 16 GLU B C 1
ATOM 3213 O O . GLU B 1 16 ? -19.812 -19.375 -5.008 1 96.19 16 GLU B O 1
ATOM 3218 N N . ASN B 1 17 ? -18.453 -21.078 -4.473 1 96.62 17 ASN B N 1
ATOM 3219 C CA . ASN B 1 17 ? -19.047 -22.094 -5.355 1 96.62 17 ASN B CA 1
ATOM 3220 C C . ASN B 1 17 ? -18.812 -21.75 -6.824 1 96.62 17 ASN B C 1
ATOM 3222 O O . ASN B 1 17 ? -19.562 -22.188 -7.695 1 96.62 17 ASN B O 1
ATOM 3226 N N . LYS B 1 18 ? -17.906 -20.859 -7.145 1 98.06 18 LYS B N 1
ATOM 3227 C CA . LYS B 1 18 ? -17.5 -20.562 -8.516 1 98.06 18 LYS B CA 1
ATOM 3228 C C . LYS B 1 18 ? -16.203 -21.281 -8.867 1 98.06 18 LYS B C 1
ATOM 3230 O O . LYS B 1 18 ? -15.289 -21.391 -8.039 1 98.06 18 LYS B O 1
ATOM 3235 N N . LYS B 1 19 ? -16.141 -21.828 -10.023 1 98.38 19 LYS B N 1
ATOM 3236 C CA . LYS B 1 19 ? -14.953 -22.484 -10.539 1 98.38 19 LYS B CA 1
ATOM 3237 C C . LYS B 1 19 ? -14.352 -21.719 -11.711 1 98.38 19 LYS B C 1
ATOM 3239 O O . LYS B 1 19 ? -15.039 -21.438 -12.695 1 98.38 19 LYS B O 1
ATOM 3244 N N . ILE B 1 20 ? -13.055 -21.359 -11.57 1 98.56 20 ILE B N 1
ATOM 3245 C CA . ILE B 1 20 ? -12.406 -20.5 -12.547 1 98.56 20 ILE B CA 1
ATOM 3246 C C . ILE B 1 20 ? -11.234 -21.234 -13.188 1 98.56 20 ILE B C 1
ATOM 3248 O O . ILE B 1 20 ? -10.414 -21.828 -12.484 1 98.56 20 ILE B O 1
ATOM 3252 N N . LEU B 1 21 ? -11.188 -21.25 -14.461 1 98.62 21 LEU B N 1
ATOM 3253 C CA . LEU B 1 21 ? -10.055 -21.781 -15.203 1 98.62 21 LEU B CA 1
ATOM 3254 C C . LEU B 1 21 ? -9.086 -20.672 -15.586 1 98.62 21 LEU B C 1
ATOM 3256 O O . LEU B 1 21 ? -9.477 -19.688 -16.203 1 98.62 21 LEU B O 1
ATOM 3260 N N . VAL B 1 22 ? -7.867 -20.797 -15.141 1 98.62 22 VAL B N 1
ATOM 3261 C CA . VAL B 1 22 ? -6.836 -19.812 -15.484 1 98.62 22 VAL B CA 1
ATOM 3262 C C . VAL B 1 22 ? -5.906 -20.391 -16.547 1 98.62 22 VAL B C 1
ATOM 3264 O O . VAL B 1 22 ? -5.316 -21.453 -16.344 1 98.62 22 VAL B O 1
ATOM 3267 N N . GLY B 1 23 ? -5.883 -19.75 -17.688 1 98.56 23 GLY B N 1
ATOM 3268 C CA . GLY B 1 23 ? -4.957 -20.094 -18.766 1 98.56 23 GLY B CA 1
ATOM 3269 C C . GLY B 1 23 ? -3.738 -19.203 -18.812 1 98.56 23 GLY B C 1
ATOM 3270 O O . GLY B 1 23 ? -3.869 -17.969 -18.859 1 98.56 23 GLY B O 1
ATOM 3271 N N . LEU B 1 24 ? -2.555 -19.797 -18.875 1 98.38 24 LEU B N 1
ATOM 3272 C CA . LEU B 1 24 ? -1.317 -19.031 -18.828 1 98.38 24 LEU B CA 1
ATOM 3273 C C . LEU B 1 24 ? -0.514 -19.219 -20.109 1 98.38 24 LEU B C 1
ATOM 3275 O O . LEU B 1 24 ? -0.419 -20.328 -20.625 1 98.38 24 LEU B O 1
ATOM 3279 N N . THR B 1 25 ? -0.038 -18.141 -20.625 1 97.25 25 THR B N 1
ATOM 3280 C CA . THR B 1 25 ? 0.901 -18.156 -21.734 1 97.25 25 THR B CA 1
ATOM 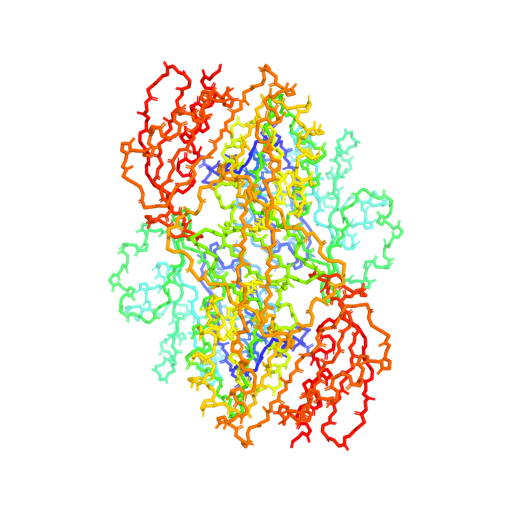3281 C C . THR B 1 25 ? 2.246 -17.562 -21.328 1 97.25 25 THR B C 1
ATOM 3283 O O . THR B 1 25 ? 2.373 -17.016 -20.234 1 97.25 25 THR B O 1
ATOM 3286 N N . SER B 1 26 ? 3.244 -17.75 -22.203 1 94.94 26 SER B N 1
ATOM 3287 C CA . SER B 1 26 ? 4.629 -17.531 -21.797 1 94.94 26 SER B CA 1
ATOM 3288 C C . SER B 1 26 ? 4.984 -16.047 -21.828 1 94.94 26 SER B C 1
ATOM 3290 O O . SER B 1 26 ? 5.395 -15.523 -22.859 1 94.94 26 SER B O 1
ATOM 3292 N N . SER B 1 27 ? 4.859 -15.375 -20.75 1 93.81 27 SER B N 1
ATOM 3293 C CA . SER B 1 27 ? 5.27 -14 -20.469 1 93.81 27 SER B CA 1
ATOM 3294 C C . SER B 1 27 ? 5.863 -13.875 -19.078 1 93.81 27 SER B C 1
ATOM 3296 O O . SER B 1 27 ? 5.477 -14.602 -18.156 1 93.81 27 SER B O 1
ATOM 3298 N N . ILE B 1 28 ? 6.773 -12.945 -18.891 1 93.19 28 ILE B N 1
ATOM 3299 C CA . ILE B 1 28 ? 7.418 -12.75 -17.594 1 93.19 28 ILE B CA 1
ATOM 3300 C C . ILE B 1 28 ? 6.367 -12.406 -16.547 1 93.19 28 ILE B C 1
ATOM 3302 O O . ILE B 1 28 ? 6.539 -12.719 -15.359 1 93.19 28 ILE B O 1
ATOM 3306 N N . ALA B 1 29 ? 5.266 -11.883 -16.969 1 92.75 29 ALA B N 1
ATOM 3307 C CA . ALA B 1 29 ? 4.207 -11.414 -16.078 1 92.75 29 ALA B CA 1
ATOM 3308 C C . ALA B 1 29 ? 3.584 -12.578 -15.305 1 92.75 29 ALA B C 1
ATOM 3310 O O . ALA B 1 29 ? 3.006 -12.375 -14.234 1 92.75 29 ALA B O 1
ATOM 3311 N N . ILE B 1 30 ? 3.713 -13.805 -15.781 1 95.69 30 ILE B N 1
ATOM 3312 C CA . ILE B 1 30 ? 2.977 -14.914 -15.188 1 95.69 30 IL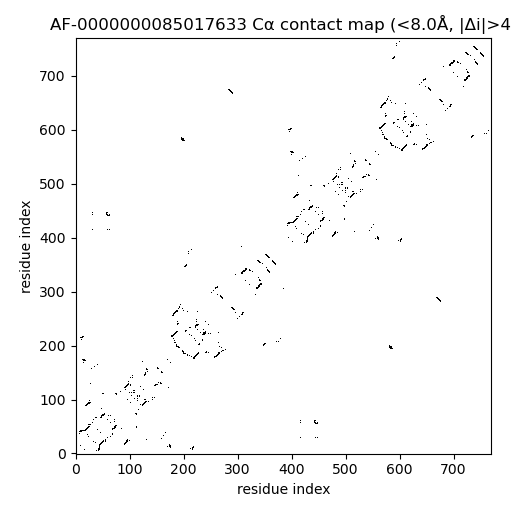E B CA 1
ATOM 3313 C C . ILE B 1 30 ? 3.67 -15.367 -13.898 1 95.69 30 ILE B C 1
ATOM 3315 O O . ILE B 1 30 ? 3.164 -16.234 -13.188 1 95.69 30 ILE B O 1
ATOM 3319 N N . ILE B 1 31 ? 4.77 -14.742 -13.602 1 95.06 31 ILE B N 1
ATOM 3320 C CA . ILE B 1 31 ? 5.379 -14.969 -12.297 1 95.06 31 ILE B CA 1
ATOM 3321 C C . ILE B 1 31 ? 4.379 -14.625 -11.195 1 95.06 31 ILE B C 1
ATOM 3323 O O . ILE B 1 31 ? 4.449 -15.172 -10.094 1 95.06 31 ILE B O 1
ATOM 3327 N N . GLU B 1 32 ? 3.391 -13.805 -11.5 1 95.25 32 GLU B N 1
ATOM 3328 C CA . GLU B 1 32 ? 2.381 -13.352 -10.547 1 95.25 32 GLU B CA 1
ATOM 3329 C C . GLU B 1 32 ? 1.169 -14.281 -10.547 1 95.25 32 GLU B C 1
ATOM 3331 O O . GLU B 1 32 ? 0.25 -14.109 -9.742 1 95.25 32 GLU B O 1
ATOM 3336 N N . ALA B 1 33 ? 1.162 -15.242 -11.375 1 97.19 33 ALA B N 1
ATOM 3337 C CA . ALA B 1 33 ? -0.014 -16.094 -11.578 1 97.19 33 ALA B CA 1
ATOM 3338 C C . ALA B 1 33 ? -0.392 -16.812 -10.289 1 97.19 33 ALA B C 1
ATOM 3340 O O . ALA B 1 33 ? -1.57 -16.875 -9.93 1 97.19 33 ALA B O 1
ATOM 3341 N N . PRO B 1 34 ? 0.64 -17.359 -9.57 1 97.06 34 PRO B N 1
ATOM 3342 C CA . PRO B 1 34 ? 0.244 -18.016 -8.32 1 97.06 34 PRO B CA 1
ATOM 3343 C C . PRO B 1 34 ? -0.466 -17.078 -7.355 1 97.06 34 PRO B C 1
ATOM 3345 O O . PRO B 1 34 ? -1.48 -17.438 -6.758 1 97.06 34 PRO B O 1
ATOM 3348 N N . LYS B 1 35 ? 0.026 -15.906 -7.234 1 96.12 35 LYS B N 1
ATOM 3349 C CA . LYS B 1 35 ? -0.596 -14.914 -6.367 1 96.12 35 LYS B CA 1
ATOM 3350 C C . LYS B 1 35 ? -2.004 -14.57 -6.844 1 96.12 35 LYS B C 1
ATOM 3352 O O . LYS B 1 35 ? -2.922 -14.422 -6.031 1 96.12 35 LYS B O 1
ATOM 3357 N N . LEU B 1 36 ? -2.129 -14.391 -8.109 1 97.69 36 LEU B N 1
ATOM 3358 C CA . LEU B 1 36 ? -3.432 -14.102 -8.703 1 97.69 36 LEU B CA 1
ATOM 3359 C C . LEU B 1 36 ? -4.434 -15.203 -8.383 1 97.69 36 LEU B C 1
ATOM 3361 O O . LEU B 1 36 ? -5.547 -14.922 -7.926 1 97.69 36 LEU B O 1
ATOM 3365 N N . MET B 1 37 ? -4.016 -16.469 -8.602 1 98.19 37 MET B N 1
ATOM 3366 C CA . MET B 1 37 ? -4.898 -17.609 -8.367 1 98.19 37 MET B CA 1
ATOM 3367 C C . MET B 1 37 ? -5.262 -17.719 -6.887 1 98.19 37 MET B C 1
ATOM 3369 O O . MET B 1 37 ? -6.418 -17.969 -6.543 1 98.19 37 MET B O 1
ATOM 3373 N N . ARG B 1 38 ? -4.301 -17.469 -6.055 1 96.75 38 ARG B N 1
ATOM 3374 C CA . ARG B 1 38 ? -4.555 -17.516 -4.617 1 96.75 38 ARG B CA 1
ATOM 3375 C C . ARG B 1 38 ? -5.516 -16.406 -4.195 1 96.75 38 ARG B C 1
ATOM 3377 O O . ARG B 1 38 ? -6.348 -16.609 -3.307 1 96.75 38 ARG B O 1
ATOM 3384 N N . GLU B 1 39 ? -5.398 -15.266 -4.801 1 97.44 39 GLU B N 1
ATOM 3385 C CA . GLU B 1 39 ? -6.324 -14.172 -4.508 1 97.44 39 GLU B CA 1
ATOM 3386 C C . GLU B 1 39 ? -7.758 -14.555 -4.879 1 97.44 39 GLU B C 1
ATOM 3388 O O . GLU B 1 39 ? -8.695 -14.266 -4.129 1 97.44 39 GLU B O 1
ATOM 3393 N N . LEU B 1 40 ? -7.926 -15.219 -6.012 1 98.38 40 LEU B N 1
ATOM 3394 C CA . LEU B 1 40 ? -9.242 -15.703 -6.41 1 98.38 40 LEU B CA 1
ATOM 3395 C C . LEU B 1 40 ? -9.805 -16.656 -5.367 1 98.38 40 LEU B C 1
ATOM 3397 O O . LEU B 1 40 ? -10.984 -16.578 -5.016 1 98.38 40 LEU B O 1
ATOM 3401 N N . ILE B 1 41 ? -8.938 -17.484 -4.879 1 97.69 41 ILE B N 1
ATOM 3402 C CA . ILE B 1 41 ? -9.336 -18.484 -3.887 1 97.69 41 ILE B CA 1
ATOM 3403 C C . ILE B 1 41 ? -9.742 -17.781 -2.592 1 97.69 41 ILE B C 1
ATOM 3405 O O . ILE B 1 41 ? -10.719 -18.188 -1.945 1 97.69 41 ILE B O 1
ATOM 3409 N N . ARG B 1 42 ? -9.086 -16.703 -2.221 1 96.5 42 ARG B N 1
ATOM 3410 C CA . ARG B 1 42 ? -9.398 -15.953 -1.008 1 96.5 42 ARG B CA 1
ATOM 3411 C C . ARG B 1 42 ? -10.812 -15.375 -1.074 1 96.5 42 ARG B C 1
ATOM 3413 O O . ARG B 1 42 ? -11.414 -15.094 -0.041 1 96.5 42 ARG B O 1
ATOM 3420 N N . HIS B 1 43 ? -11.305 -15.258 -2.283 1 97.56 43 HIS B N 1
ATOM 3421 C CA . HIS B 1 43 ? -12.656 -14.727 -2.443 1 97.56 43 HIS B CA 1
ATOM 3422 C C . HIS B 1 43 ? -13.672 -15.852 -2.623 1 97.56 43 HIS B C 1
ATOM 3424 O O . HIS B 1 43 ? -14.844 -15.594 -2.898 1 97.56 43 HIS B O 1
ATOM 3430 N N . GLY B 1 44 ? -13.219 -17.125 -2.568 1 97.12 44 GLY B N 1
ATOM 3431 C CA . GLY B 1 44 ? -14.125 -18.266 -2.471 1 97.12 44 GLY B CA 1
ATOM 3432 C C . GLY B 1 44 ? -14.031 -19.203 -3.656 1 97.12 44 GLY B C 1
ATOM 3433 O O . GLY B 1 44 ? -14.625 -20.281 -3.645 1 97.12 44 GLY B O 1
ATOM 3434 N N . ALA B 1 45 ? -13.266 -18.938 -4.66 1 98.06 45 ALA B N 1
ATOM 3435 C CA . ALA B 1 45 ? -13.281 -19.688 -5.918 1 98.06 45 ALA B CA 1
ATOM 3436 C C . ALA B 1 45 ? -12.484 -20.984 -5.805 1 98.06 45 ALA B C 1
ATOM 3438 O O . ALA B 1 45 ? -11.602 -21.094 -4.945 1 98.06 45 ALA B O 1
ATOM 3439 N N . GLU B 1 46 ? -12.898 -21.922 -6.535 1 97.88 46 GLU B N 1
ATOM 3440 C CA . GLU B 1 46 ? -12.008 -23.016 -6.93 1 97.88 46 GLU B CA 1
ATOM 3441 C C . GLU B 1 46 ? -11.312 -22.719 -8.25 1 97.88 46 GLU B C 1
ATOM 3443 O O . GLU B 1 46 ? -11.945 -22.234 -9.195 1 97.88 46 GLU B O 1
ATOM 3448 N N . VAL B 1 47 ? -10.016 -22.984 -8.281 1 98.12 47 VAL B N 1
ATOM 3449 C CA . VAL B 1 47 ? -9.258 -22.516 -9.43 1 98.12 47 VAL B CA 1
ATOM 3450 C C . VAL B 1 47 ? -8.555 -23.688 -10.109 1 98.12 47 VAL B C 1
ATOM 3452 O O . VAL B 1 47 ? -7.988 -24.547 -9.43 1 98.12 47 VAL B O 1
ATOM 3455 N N . TYR B 1 48 ? -8.695 -23.766 -11.352 1 97.69 48 TYR B N 1
ATOM 3456 C CA . TYR B 1 48 ? -7.965 -24.688 -12.211 1 97.69 48 TYR B CA 1
ATOM 3457 C C . TYR B 1 48 ? -7.004 -23.938 -13.133 1 97.69 48 TYR B C 1
ATOM 3459 O O . TYR B 1 48 ? -7.184 -22.75 -13.391 1 97.69 48 TYR B O 1
ATOM 3467 N N . CYS B 1 49 ? -5.965 -24.703 -13.555 1 97.94 49 CYS B N 1
ATOM 3468 C CA . CYS B 1 49 ? -4.934 -24 -14.312 1 97.94 49 CYS B CA 1
ATOM 3469 C C . CYS B 1 49 ? -4.469 -24.844 -15.5 1 97.94 49 CYS B C 1
ATOM 3471 O O . CYS B 1 49 ? -4.242 -26.047 -15.359 1 97.94 49 CYS B O 1
ATOM 3473 N N . ILE B 1 50 ? -4.426 -24.219 -16.656 1 98 50 ILE B N 1
ATOM 3474 C CA . ILE B 1 50 ? -3.773 -24.781 -17.844 1 98 50 ILE B CA 1
ATOM 3475 C C . ILE B 1 50 ? -2.713 -23.812 -18.344 1 98 50 ILE B C 1
ATOM 3477 O O . ILE B 1 50 ? -2.818 -22.594 -18.141 1 98 50 ILE B O 1
ATOM 3481 N N . ALA B 1 51 ? -1.662 -24.297 -18.906 1 97.81 51 ALA B N 1
ATOM 3482 C CA . ALA B 1 51 ? -0.556 -23.453 -19.344 1 97.81 51 ALA B CA 1
ATOM 3483 C C . ALA B 1 51 ? 0.119 -24.031 -20.594 1 97.81 51 ALA B C 1
ATOM 3485 O O . ALA B 1 51 ? 0.122 -25.25 -20.797 1 97.81 51 ALA B O 1
ATOM 3486 N N . THR B 1 52 ? 0.622 -23.141 -21.469 1 96.69 52 THR B N 1
ATOM 3487 C CA . THR B 1 52 ? 1.442 -23.609 -22.578 1 96.69 52 THR B CA 1
ATOM 3488 C C . THR B 1 52 ? 2.779 -24.141 -22.078 1 96.69 52 THR B C 1
ATOM 3490 O O . THR B 1 52 ? 3.25 -23.75 -21.016 1 96.69 52 THR B O 1
ATOM 3493 N N . GLU B 1 53 ? 3.393 -25 -22.844 1 95.31 53 GLU B N 1
ATOM 3494 C CA . GLU B 1 53 ? 4.645 -25.641 -22.453 1 95.31 53 GLU B CA 1
ATOM 3495 C C . GLU B 1 53 ? 5.738 -24.594 -22.203 1 95.31 53 GLU B C 1
ATOM 3497 O O . GLU B 1 53 ? 6.57 -24.766 -21.312 1 95.31 53 GLU B O 1
ATOM 3502 N N . GLU B 1 54 ? 5.699 -23.578 -22.938 1 95.56 54 GLU B N 1
ATOM 3503 C CA . GLU B 1 54 ? 6.734 -22.547 -22.875 1 95.56 54 GLU B CA 1
ATOM 3504 C C . GLU B 1 54 ? 6.719 -21.828 -21.547 1 95.56 54 GLU B C 1
ATOM 3506 O O . GLU B 1 54 ? 7.699 -21.172 -21.172 1 95.56 54 GLU B O 1
ATOM 3511 N N . THR B 1 55 ? 5.57 -21.891 -20.797 1 96.62 55 THR B N 1
ATOM 3512 C CA . THR B 1 55 ? 5.469 -21.219 -19.516 1 96.62 55 THR B CA 1
ATOM 3513 C C . THR B 1 55 ? 6.461 -21.797 -18.516 1 96.62 55 THR B C 1
ATOM 3515 O O . THR B 1 55 ? 6.852 -21.109 -17.562 1 96.62 55 THR B O 1
ATOM 3518 N N . LYS B 1 56 ? 6.977 -22.984 -18.719 1 95.56 56 LYS B N 1
ATOM 3519 C CA . LYS B 1 56 ? 7.895 -23.656 -17.812 1 95.56 56 LYS B CA 1
ATOM 3520 C C . LYS B 1 56 ? 9.234 -22.938 -17.734 1 95.56 56 LYS B C 1
ATOM 3522 O O . LYS B 1 56 ? 9.961 -23.062 -16.75 1 95.56 56 LYS B O 1
ATOM 3527 N N . LYS B 1 57 ? 9.477 -22.172 -18.766 1 95.81 57 LYS B N 1
ATOM 3528 C CA . LYS B 1 57 ? 10.711 -21.391 -18.766 1 95.81 57 LYS B CA 1
ATOM 3529 C C . LYS B 1 57 ? 10.625 -20.219 -17.797 1 95.81 57 LYS B C 1
ATOM 3531 O O . LYS B 1 57 ? 11.648 -19.641 -17.406 1 95.81 57 LYS B O 1
ATOM 3536 N N . ILE B 1 58 ? 9.406 -19.859 -17.438 1 96.56 58 ILE B N 1
ATOM 3537 C CA . ILE B 1 58 ? 9.188 -18.672 -16.625 1 96.56 58 ILE B CA 1
ATOM 3538 C C . ILE B 1 58 ? 8.789 -19.062 -15.211 1 96.56 58 ILE B C 1
ATOM 3540 O O . ILE B 1 58 ? 9.312 -18.516 -14.234 1 96.56 58 ILE B O 1
ATOM 3544 N N . ILE B 1 59 ? 7.891 -19.984 -15.102 1 96.75 59 ILE B N 1
ATOM 3545 C CA . ILE B 1 59 ? 7.375 -20.391 -13.797 1 96.75 59 ILE B CA 1
ATOM 3546 C C . ILE B 1 59 ? 7.258 -21.906 -13.734 1 96.75 59 ILE B C 1
ATOM 3548 O O . ILE B 1 59 ? 6.859 -22.547 -14.711 1 96.75 59 ILE B O 1
ATOM 3552 N N . GLY B 1 60 ? 7.609 -22.469 -12.57 1 96.06 60 GLY B N 1
ATOM 3553 C CA . GLY B 1 60 ? 7.602 -23.906 -12.406 1 96.06 60 GLY B CA 1
ATOM 3554 C C . GLY B 1 60 ? 6.223 -24.469 -12.109 1 96.06 60 GLY B C 1
ATOM 3555 O O . GLY B 1 60 ? 5.363 -23.766 -11.57 1 96.06 60 GLY B O 1
ATOM 3556 N N . GLU B 1 61 ? 6.043 -25.734 -12.367 1 95.69 61 GLU B N 1
ATOM 3557 C CA . GLU B 1 61 ? 4.766 -26.422 -12.203 1 95.69 61 GLU B CA 1
ATOM 3558 C C . GLU B 1 61 ? 4.332 -26.438 -10.734 1 95.69 61 GLU B C 1
ATOM 3560 O O . GLU B 1 61 ? 3.148 -26.297 -10.43 1 95.69 61 GLU B O 1
ATOM 3565 N N . GLU B 1 62 ? 5.297 -26.641 -9.875 1 95.75 62 GLU B N 1
ATOM 3566 C CA . GLU B 1 62 ? 4.965 -26.734 -8.461 1 95.75 62 GLU B CA 1
ATOM 3567 C C . GLU B 1 62 ? 4.441 -25.406 -7.918 1 95.75 62 GLU B C 1
ATOM 3569 O O . GLU B 1 62 ? 3.58 -25.391 -7.035 1 95.75 62 GLU B O 1
ATOM 3574 N N . ALA B 1 63 ? 4.961 -24.312 -8.43 1 96.25 63 ALA B N 1
ATOM 3575 C CA . ALA B 1 63 ? 4.465 -23 -8.023 1 96.25 63 ALA B CA 1
ATOM 3576 C C . ALA B 1 63 ? 3.023 -22.781 -8.484 1 96.25 63 ALA B C 1
ATOM 3578 O O . ALA B 1 63 ? 2.201 -22.234 -7.75 1 96.25 63 ALA B O 1
ATOM 3579 N N . LEU B 1 64 ? 2.758 -23.25 -9.664 1 97.44 64 LEU B N 1
ATOM 3580 C CA . LEU B 1 64 ? 1.403 -23.125 -10.188 1 97.44 64 LEU B CA 1
ATOM 3581 C C . LEU B 1 64 ? 0.435 -24.016 -9.422 1 97.44 64 LEU B C 1
ATOM 3583 O O . LEU B 1 64 ? -0.684 -23.609 -9.109 1 97.44 64 LEU B O 1
ATOM 3587 N N . LYS B 1 65 ? 0.883 -25.234 -9.125 1 96.75 65 LYS B N 1
ATOM 3588 C CA . LYS B 1 65 ? 0.077 -26.141 -8.312 1 96.75 65 LYS B CA 1
ATOM 3589 C C . LYS B 1 65 ? -0.208 -25.531 -6.941 1 96.75 65 LYS B C 1
ATOM 3591 O O . LYS B 1 65 ? -1.332 -25.609 -6.441 1 96.75 65 LYS B O 1
ATOM 3596 N N . PHE B 1 66 ? 0.772 -24.953 -6.379 1 93.88 66 PHE B N 1
ATOM 3597 C CA . PHE B 1 66 ? 0.614 -24.25 -5.113 1 93.88 66 PHE B CA 1
ATOM 3598 C C . PHE B 1 66 ? -0.405 -23.125 -5.242 1 93.88 66 PHE B C 1
ATOM 3600 O O . PHE B 1 66 ? -1.212 -22.906 -4.336 1 93.88 66 PHE B O 1
ATOM 3607 N N . GLY B 1 67 ? -0.423 -22.406 -6.344 1 96.19 67 GLY B N 1
ATOM 3608 C CA . GLY B 1 67 ? -1.294 -21.266 -6.578 1 96.19 67 GLY B CA 1
ATOM 3609 C C . GLY B 1 67 ? -2.758 -21.656 -6.703 1 96.19 67 GLY B C 1
ATOM 3610 O O . GLY B 1 67 ? -3.629 -20.969 -6.152 1 96.19 67 GLY B O 1
ATOM 3611 N N . CYS B 1 68 ? -2.988 -22.75 -7.367 1 96.38 68 CYS B N 1
ATOM 3612 C CA . CYS B 1 68 ? -4.379 -23.062 -7.668 1 96.38 68 CYS B CA 1
ATOM 3613 C C . CYS B 1 68 ? -4.875 -24.234 -6.824 1 96.38 68 CYS B C 1
ATOM 3615 O O . CYS B 1 68 ? -6.082 -24.422 -6.684 1 96.38 68 CYS B O 1
ATOM 3617 N N . GLY B 1 69 ? -3.977 -25.031 -6.246 1 95.12 69 GLY B N 1
ATOM 3618 C CA . GLY B 1 69 ? -4.355 -26.156 -5.406 1 95.12 69 GLY B CA 1
ATOM 3619 C C . GLY B 1 69 ? -4.816 -27.359 -6.195 1 95.12 69 GLY B C 1
ATOM 3620 O O . GLY B 1 69 ? -5.434 -28.281 -5.645 1 95.12 69 GLY B O 1
ATOM 3621 N N . ASN B 1 70 ? -4.641 -27.375 -7.527 1 94.81 70 ASN B N 1
ATOM 3622 C CA . ASN B 1 70 ? -5.02 -28.453 -8.43 1 94.81 70 ASN B CA 1
ATOM 3623 C C . ASN B 1 70 ? -3.906 -28.766 -9.43 1 94.81 70 ASN B C 1
ATOM 3625 O O . ASN B 1 70 ? -2.914 -28.047 -9.508 1 94.81 70 ASN B O 1
ATOM 3629 N N . LYS B 1 71 ? -4.078 -29.859 -10.086 1 94.44 71 LYS B N 1
ATOM 3630 C CA . LYS B 1 71 ? -3.123 -30.234 -11.125 1 94.44 71 LYS B CA 1
ATOM 3631 C C . LYS B 1 71 ? -3.115 -29.234 -12.266 1 94.44 71 LYS B C 1
ATOM 3633 O O . LYS B 1 71 ? -4.168 -28.719 -12.656 1 94.44 71 LYS B O 1
ATOM 3638 N N . VAL B 1 72 ? -1.849 -29.031 -12.781 1 96.31 72 VAL B N 1
ATOM 3639 C CA . VAL B 1 72 ? -1.708 -28.125 -13.914 1 96.31 72 VAL B CA 1
ATOM 3640 C C . VAL B 1 72 ? -1.588 -28.922 -15.211 1 96.31 72 VAL B C 1
ATOM 3642 O O . VAL B 1 72 ? -0.822 -29.891 -15.281 1 96.31 72 VAL B O 1
ATOM 3645 N N . TYR B 1 73 ? -2.344 -28.516 -16.219 1 95.75 73 TYR B N 1
ATOM 3646 C CA . TYR B 1 73 ? -2.34 -29.234 -17.484 1 95.75 73 TYR B CA 1
ATOM 3647 C C . TYR B 1 73 ? -1.598 -28.453 -18.547 1 95.75 73 TYR B C 1
ATOM 3649 O O . TYR B 1 73 ? -1.822 -27.25 -18.719 1 95.75 73 TYR B O 1
ATOM 3657 N N . TYR B 1 74 ? -0.716 -29.156 -19.297 1 95.56 74 TYR B N 1
ATOM 3658 C CA . TYR B 1 74 ? 0.079 -28.484 -20.328 1 95.56 74 TYR B CA 1
ATOM 3659 C C . TYR B 1 74 ? -0.3 -29 -21.719 1 95.56 74 TYR B C 1
ATOM 3661 O O . TYR B 1 74 ? 0.074 -28.391 -22.734 1 95.56 74 TYR B O 1
ATOM 3669 N N . GLU B 1 75 ? -1.016 -30.109 -21.719 1 92.31 75 GLU B N 1
ATOM 3670 C CA . GLU B 1 75 ? -1.393 -30.719 -22.984 1 92.31 75 GLU B CA 1
ATOM 3671 C C . GLU B 1 75 ? -2.756 -31.406 -22.875 1 92.31 75 GLU B C 1
ATOM 3673 O O . GLU B 1 75 ? -3.248 -31.656 -21.781 1 92.31 75 GLU B O 1
ATOM 3678 N N . ILE B 1 76 ? -3.307 -31.516 -24 1 86.19 76 ILE B N 1
ATOM 3679 C CA . ILE B 1 76 ? -4.535 -32.281 -24.094 1 86.19 76 ILE B CA 1
ATOM 3680 C C . ILE B 1 76 ? -4.199 -33.75 -24.297 1 86.19 76 ILE B C 1
ATOM 3682 O O . ILE B 1 76 ? -3.424 -34.125 -25.188 1 86.19 76 ILE B O 1
ATOM 3686 N N . THR B 1 77 ? -4.777 -34.5 -23.438 1 87.38 77 THR B N 1
ATOM 3687 C CA . THR B 1 77 ? -4.547 -35.906 -23.562 1 87.38 77 THR B CA 1
ATOM 3688 C C . THR B 1 77 ? -5.852 -36.656 -23.859 1 87.38 77 THR B C 1
ATOM 3690 O O . THR B 1 77 ? -6.832 -36.031 -24.281 1 87.38 77 THR B O 1
ATOM 3693 N N . GLY B 1 78 ? -5.809 -37.938 -23.75 1 76.75 78 GLY B N 1
ATOM 3694 C CA . GLY B 1 78 ? -7.008 -38.75 -23.953 1 76.75 78 GLY B CA 1
ATOM 3695 C C . GLY B 1 78 ? -8.07 -38.5 -22.891 1 76.75 78 GLY B C 1
ATOM 3696 O O . GLY B 1 78 ? -9.219 -38.906 -23.047 1 76.75 78 GLY B O 1
ATOM 3697 N N . ASP B 1 79 ? -7.727 -37.781 -21.938 1 75.56 79 ASP B N 1
ATOM 3698 C CA . ASP B 1 79 ? -8.656 -37.469 -20.859 1 75.56 79 ASP B CA 1
ATOM 3699 C C . ASP B 1 79 ? -9.5 -36.25 -21.188 1 75.56 79 ASP B C 1
ATOM 3701 O O . ASP B 1 79 ? -10.367 -35.844 -20.406 1 75.56 79 ASP B O 1
ATOM 3705 N N . LEU B 1 80 ? -9.344 -35.688 -22.312 1 79.31 80 LEU B N 1
ATOM 3706 C CA . LEU B 1 80 ? -10.141 -34.594 -22.859 1 79.31 80 LEU B CA 1
ATOM 3707 C C . LEU B 1 80 ? -10.266 -33.469 -21.859 1 79.31 80 LEU B C 1
ATOM 3709 O O . LEU B 1 80 ? -11.375 -33 -21.547 1 79.31 80 LEU B O 1
ATOM 3713 N N . GLU B 1 81 ? -9.164 -33 -21.344 1 84.88 81 GLU B N 1
ATOM 3714 C CA . GLU B 1 81 ? -9.102 -31.969 -20.297 1 84.88 81 GLU B CA 1
ATOM 3715 C C . GLU B 1 81 ? -9.867 -30.719 -20.703 1 84.88 81 GLU B C 1
ATOM 3717 O O . GLU B 1 81 ? -10.547 -30.109 -19.875 1 84.88 81 GLU B O 1
ATOM 3722 N N . HIS B 1 82 ? -9.789 -30.391 -21.984 1 86.38 82 HIS B N 1
ATOM 3723 C CA . HIS B 1 82 ? -10.438 -29.172 -22.453 1 86.38 82 HIS B CA 1
ATOM 3724 C C . HIS B 1 82 ? -11.953 -29.266 -22.312 1 86.38 82 HIS B C 1
ATOM 3726 O O . HIS B 1 82 ? -12.617 -28.266 -22.031 1 86.38 82 HIS B O 1
ATOM 3732 N N . ILE B 1 83 ? -12.5 -30.406 -22.453 1 85.81 83 ILE B N 1
ATOM 3733 C CA . ILE B 1 83 ? -13.945 -30.594 -22.312 1 85.81 83 ILE B CA 1
ATOM 3734 C C . ILE B 1 83 ? -14.312 -30.625 -20.828 1 85.81 83 ILE B C 1
ATOM 3736 O O . ILE B 1 83 ? -15.25 -29.938 -20.406 1 85.81 83 ILE B O 1
ATOM 3740 N N . SER B 1 84 ? -13.602 -31.391 -20.094 1 89.94 84 SER B N 1
ATOM 3741 C CA . SER B 1 84 ? -13.875 -31.516 -18.656 1 89.94 84 SER B CA 1
ATOM 3742 C C . SER B 1 84 ? -13.781 -30.156 -17.969 1 89.94 84 SER B C 1
ATOM 3744 O O . SER B 1 84 ? -14.633 -29.812 -17.141 1 89.94 84 SER B O 1
ATOM 3746 N N . LEU B 1 85 ? -12.812 -29.422 -18.328 1 93 85 LEU B N 1
ATOM 3747 C CA . LEU B 1 85 ? -12.594 -28.109 -17.703 1 93 85 LEU B CA 1
ATOM 3748 C C . LEU B 1 85 ? -13.695 -27.141 -18.094 1 93 85 LEU B C 1
ATOM 3750 O O . LEU B 1 85 ? -14.148 -26.328 -17.281 1 93 85 LEU B O 1
ATOM 3754 N N . TYR B 1 86 ? -14.062 -27.188 -19.359 1 91.62 86 TYR B N 1
ATOM 3755 C CA . TYR B 1 86 ? -15.188 -26.359 -19.797 1 91.62 86 TYR B CA 1
ATOM 3756 C C . TYR B 1 86 ? -16.438 -26.703 -18.984 1 91.62 86 TYR B C 1
ATOM 3758 O O . TYR B 1 86 ? -17.156 -25.797 -18.531 1 91.62 86 TYR B O 1
ATOM 3766 N N . ASN B 1 87 ? -16.703 -27.984 -18.812 1 92.94 87 ASN B N 1
ATOM 3767 C CA . ASN B 1 87 ? -17.891 -28.406 -18.094 1 92.94 87 ASN B CA 1
ATOM 3768 C C . ASN B 1 87 ? -17.844 -28 -16.625 1 92.94 87 ASN B C 1
ATOM 3770 O O . ASN B 1 87 ? -18.859 -27.641 -16.047 1 92.94 87 ASN B O 1
ATOM 3774 N N . GLU B 1 88 ? -16.734 -27.953 -16.109 1 94.25 88 GLU B N 1
ATOM 3775 C CA . GLU B 1 88 ? -16.562 -27.766 -14.68 1 94.25 88 GLU B CA 1
ATOM 3776 C C . GLU B 1 88 ? -16.5 -26.281 -14.328 1 94.25 88 GLU B C 1
ATOM 3778 O O . GLU B 1 88 ? -17.031 -25.844 -13.305 1 94.25 88 GLU B O 1
ATOM 3783 N N . CYS B 1 89 ? -15.914 -25.453 -15.164 1 97.38 89 CYS B N 1
ATOM 3784 C CA . CYS B 1 89 ? -15.578 -24.078 -14.789 1 97.38 89 CYS B CA 1
ATOM 3785 C C . CYS B 1 89 ? -16.641 -23.094 -15.281 1 97.38 89 CYS B C 1
ATOM 3787 O O . CYS B 1 89 ? -17.281 -23.344 -16.312 1 97.38 89 CYS B O 1
ATOM 3789 N N . ASP B 1 90 ? -16.719 -22.016 -14.508 1 97.88 90 ASP B N 1
ATOM 3790 C CA . ASP B 1 90 ? -17.734 -21.016 -14.789 1 97.88 90 ASP B CA 1
ATOM 3791 C C . ASP B 1 90 ? -17.172 -19.875 -15.617 1 97.88 90 ASP B C 1
ATOM 3793 O O . ASP B 1 90 ? -17.922 -19.125 -16.25 1 97.88 90 ASP B O 1
ATOM 3797 N N . LEU B 1 91 ? -15.906 -19.688 -15.602 1 98.31 91 LEU B N 1
ATOM 3798 C CA . LEU B 1 91 ? -15.227 -18.594 -16.281 1 98.31 91 LEU B CA 1
ATOM 3799 C C . LEU B 1 91 ? -13.812 -18.984 -16.688 1 98.31 91 LEU B C 1
ATOM 3801 O O . LEU B 1 91 ? -13.125 -19.703 -15.945 1 98.31 91 LEU B O 1
ATOM 3805 N N . TYR B 1 92 ? -13.43 -18.562 -17.891 1 98.19 92 TYR B N 1
ATOM 3806 C CA . TYR B 1 92 ? -12.086 -18.797 -18.391 1 98.19 92 TYR B CA 1
ATOM 3807 C C . TYR B 1 92 ? -11.281 -17.5 -18.422 1 98.19 92 TYR B C 1
ATOM 3809 O O . TYR B 1 92 ? -11.578 -16.594 -19.203 1 98.19 92 TYR B O 1
ATOM 3817 N N . LEU B 1 93 ? -10.305 -17.344 -17.469 1 98.5 93 LEU B N 1
ATOM 3818 C CA . LEU B 1 93 ? -9.398 -16.219 -17.375 1 98.5 93 LEU B CA 1
ATOM 3819 C C . LEU B 1 93 ? -8.062 -16.531 -18.031 1 98.5 93 LEU B C 1
ATOM 3821 O O . LEU B 1 93 ? -7.348 -17.438 -17.609 1 98.5 93 LEU B O 1
ATOM 3825 N N . ILE B 1 94 ? -7.668 -15.727 -19.047 1 98.31 94 ILE B N 1
ATOM 3826 C CA . ILE B 1 94 ? -6.469 -16.047 -19.812 1 98.31 94 ILE B CA 1
ATOM 3827 C C . ILE B 1 94 ? -5.457 -14.906 -19.703 1 98.31 94 ILE B C 1
ATOM 3829 O O . ILE B 1 94 ? -5.746 -13.773 -20.094 1 98.31 94 ILE B O 1
ATOM 3833 N N . ILE B 1 95 ? -4.34 -15.172 -19.141 1 97.81 95 ILE B N 1
ATOM 3834 C CA . ILE B 1 95 ? -3.207 -14.25 -19.219 1 97.81 95 ILE B CA 1
ATOM 3835 C C . ILE B 1 95 ? -2.453 -14.477 -20.531 1 97.81 95 ILE B C 1
ATOM 3837 O O . ILE B 1 95 ? -1.751 -15.477 -20.688 1 97.81 95 ILE B O 1
ATOM 3841 N N . ALA B 1 96 ? -2.58 -13.539 -21.422 1 97.25 96 ALA B N 1
ATOM 3842 C CA . ALA B 1 96 ? -2.283 -13.875 -22.812 1 97.25 96 ALA B CA 1
ATO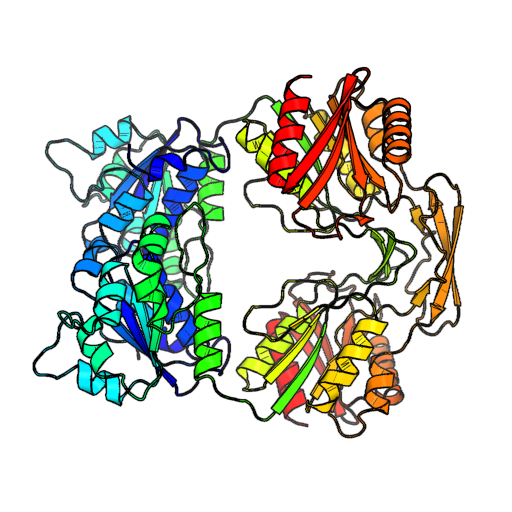M 3843 C C . ALA B 1 96 ? -1.227 -12.938 -23.391 1 97.25 96 ALA B C 1
ATOM 3845 O O . ALA B 1 96 ? -1.294 -11.727 -23.188 1 97.25 96 ALA B O 1
ATOM 3846 N N . THR B 1 97 ? -0.28 -13.555 -24.078 1 95.62 97 THR B N 1
ATOM 3847 C CA . THR B 1 97 ? 0.693 -12.805 -24.875 1 95.62 97 THR B CA 1
ATOM 3848 C C . THR B 1 97 ? 0.054 -12.258 -26.141 1 95.62 97 THR B C 1
ATOM 3850 O O . THR B 1 97 ? -1.071 -12.625 -26.484 1 95.62 97 THR B O 1
ATOM 3853 N N . ALA B 1 98 ? 0.864 -11.359 -26.812 1 95.12 98 ALA B N 1
ATOM 3854 C CA . ALA B 1 98 ? 0.389 -10.828 -28.078 1 95.12 98 ALA B CA 1
ATOM 3855 C C . ALA B 1 98 ? 0.08 -11.945 -29.062 1 95.12 98 ALA B C 1
ATOM 3857 O O . ALA B 1 98 ? -0.942 -11.906 -29.766 1 95.12 98 ALA B O 1
ATOM 3858 N N . ASN B 1 99 ? 0.905 -12.93 -29.094 1 95.56 99 ASN B N 1
ATOM 3859 C CA . ASN B 1 99 ? 0.722 -14.086 -29.969 1 95.56 99 ASN B CA 1
ATOM 3860 C C . ASN B 1 99 ? -0.588 -14.812 -29.672 1 95.56 99 ASN B C 1
ATOM 3862 O O . ASN B 1 99 ? -1.375 -15.07 -30.578 1 95.56 99 ASN B O 1
ATOM 3866 N N . THR B 1 100 ? -0.829 -15.102 -28.453 1 96.81 100 THR B N 1
ATOM 3867 C CA . THR B 1 100 ? -2.023 -15.836 -28.047 1 96.81 100 THR B CA 1
ATOM 3868 C C . THR B 1 100 ? -3.281 -15.016 -28.328 1 96.81 100 THR B C 1
ATOM 3870 O O . THR B 1 100 ? -4.277 -15.547 -28.812 1 96.81 100 THR B O 1
ATOM 3873 N N . ILE B 1 101 ? -3.209 -13.734 -28.047 1 96.88 101 ILE B N 1
ATOM 3874 C CA . ILE B 1 101 ? -4.359 -12.867 -28.281 1 96.88 101 ILE B CA 1
ATOM 3875 C C . ILE B 1 101 ? -4.73 -12.891 -29.766 1 96.88 101 ILE B C 1
ATOM 3877 O O . ILE B 1 101 ? -5.906 -13.031 -30.109 1 96.88 101 ILE B O 1
ATOM 3881 N N . SER B 1 102 ? -3.73 -12.766 -30.578 1 96.81 102 SER B N 1
ATOM 3882 C CA . SER B 1 102 ? -3.975 -12.797 -32 1 96.81 102 SER B CA 1
ATOM 3883 C C . SER B 1 102 ? -4.566 -14.133 -32.438 1 96.81 102 SER B C 1
ATOM 3885 O O . SER B 1 102 ? -5.473 -14.172 -33.281 1 96.81 102 SER B O 1
ATOM 3887 N N . LYS B 1 103 ? -4.094 -15.188 -31.875 1 97.12 103 LYS B N 1
ATOM 3888 C CA . LYS B 1 103 ? -4.625 -16.516 -32.188 1 97.12 103 LYS B CA 1
ATOM 3889 C C . LYS B 1 103 ? -6.074 -16.641 -31.719 1 97.12 103 LYS B C 1
ATOM 3891 O O . LYS B 1 103 ? -6.922 -17.156 -32.469 1 97.12 103 LYS B O 1
ATOM 3896 N N . LEU B 1 104 ? -6.344 -16.203 -30.5 1 96.5 104 LEU B N 1
ATOM 3897 C CA . LEU B 1 104 ? -7.707 -16.234 -29.984 1 96.5 104 LEU B CA 1
ATOM 3898 C C . LEU B 1 104 ? -8.656 -15.469 -30.906 1 96.5 104 LEU B C 1
ATOM 3900 O O . LEU B 1 104 ? -9.719 -15.977 -31.266 1 96.5 104 LEU B O 1
ATOM 3904 N N . ALA B 1 105 ? -8.25 -14.266 -31.281 1 96.19 105 ALA B N 1
ATOM 3905 C CA . ALA B 1 105 ? -9.07 -13.375 -32.094 1 96.19 105 ALA B CA 1
ATOM 3906 C C . ALA B 1 105 ? -9.391 -14 -33.438 1 96.19 105 ALA B C 1
ATOM 3908 O O . ALA B 1 105 ? -10.438 -13.734 -34.031 1 96.19 105 ALA B O 1
ATOM 3909 N N . ASN B 1 106 ? -8.5 -14.875 -33.906 1 95.62 106 ASN B N 1
ATOM 3910 C CA . ASN B 1 106 ? -8.656 -15.469 -35.219 1 95.62 106 ASN B CA 1
ATOM 3911 C C . ASN B 1 106 ? -9.016 -16.953 -35.125 1 95.62 106 ASN B C 1
ATOM 3913 O O . ASN B 1 106 ? -8.922 -17.672 -36.125 1 95.62 106 ASN B O 1
ATOM 3917 N N . LYS B 1 107 ? -9.281 -17.438 -33.969 1 94.25 107 LYS B N 1
ATOM 3918 C CA . LYS B 1 107 ? -9.789 -18.781 -33.719 1 94.25 107 LYS B CA 1
ATOM 3919 C C . LYS B 1 107 ? -8.773 -19.844 -34.094 1 94.25 107 LYS B C 1
ATOM 3921 O O . LYS B 1 107 ? -9.133 -20.875 -34.688 1 94.25 107 LYS B O 1
ATOM 3926 N N . ILE B 1 108 ? -7.59 -19.5 -33.938 1 94.81 108 ILE B N 1
ATOM 3927 C CA . ILE B 1 108 ? -6.504 -20.453 -34.125 1 94.81 108 ILE B CA 1
ATOM 3928 C C . ILE B 1 108 ? -6.227 -21.203 -32.812 1 94.81 108 ILE B C 1
ATOM 3930 O O . ILE B 1 108 ? -6.012 -20.578 -31.781 1 94.81 108 ILE B O 1
ATOM 3934 N N . ALA B 1 109 ? -6.266 -22.531 -32.844 1 93.88 109 ALA B N 1
ATOM 3935 C CA . ALA B 1 109 ? -6.113 -23.359 -31.656 1 93.88 109 ALA B CA 1
ATOM 3936 C C . ALA B 1 109 ? -4.996 -24.375 -31.844 1 93.88 109 ALA B C 1
ATOM 3938 O O . ALA B 1 109 ? -5.211 -25.453 -32.406 1 93.88 109 ALA B O 1
ATOM 3939 N N . ASP B 1 110 ? -3.799 -24.094 -31.281 1 93.44 110 ASP B N 1
ATOM 3940 C CA . ASP B 1 110 ? -2.662 -24.969 -31.516 1 93.44 110 ASP B CA 1
ATOM 3941 C C . ASP B 1 110 ? -2.035 -25.422 -30.188 1 93.44 110 ASP B C 1
ATOM 3943 O O . ASP B 1 110 ? -0.987 -26.062 -30.188 1 93.44 110 ASP B O 1
ATOM 3947 N N . ASN B 1 111 ? -2.609 -25.078 -29.094 1 94.88 111 ASN B N 1
ATOM 3948 C CA . ASN B 1 111 ? -2.225 -25.547 -27.781 1 94.88 111 ASN B CA 1
ATOM 3949 C C . ASN B 1 111 ? -3.428 -25.641 -26.844 1 94.88 111 ASN B C 1
ATOM 3951 O O . ASN B 1 111 ? -4.547 -25.312 -27.234 1 94.88 111 ASN B O 1
ATOM 3955 N N . ILE B 1 112 ? -3.232 -26.156 -25.656 1 95.44 112 ILE B N 1
ATOM 3956 C CA . ILE B 1 112 ? -4.332 -26.453 -24.734 1 95.44 112 ILE B CA 1
ATOM 3957 C C . ILE B 1 112 ? -5.09 -25.172 -24.406 1 95.44 112 ILE B C 1
ATOM 3959 O O . ILE B 1 112 ? -6.316 -25.188 -24.266 1 95.44 112 ILE B O 1
ATOM 3963 N N . VAL B 1 113 ? -4.363 -23.984 -24.297 1 97.25 113 VAL B N 1
ATOM 3964 C CA . VAL B 1 113 ? -4.965 -22.703 -23.906 1 97.25 113 VAL B CA 1
ATOM 3965 C C . VAL B 1 113 ? -5.891 -22.203 -25.016 1 97.25 113 VAL B C 1
ATOM 3967 O O . VAL B 1 113 ? -7.039 -21.844 -24.75 1 97.25 113 VAL B O 1
ATOM 3970 N N . THR B 1 114 ? -5.426 -22.234 -26.234 1 96.19 114 THR B N 1
ATOM 3971 C CA . THR B 1 114 ? -6.211 -21.734 -27.359 1 96.19 114 THR B CA 1
ATOM 3972 C C . THR B 1 114 ? -7.328 -22.719 -27.703 1 96.19 114 THR B C 1
ATOM 3974 O O . THR B 1 114 ? -8.43 -22.297 -28.078 1 96.19 114 THR B O 1
ATOM 3977 N N . THR B 1 115 ? -7.105 -24.016 -27.562 1 94.81 115 THR B N 1
ATOM 3978 C CA . THR B 1 115 ? -8.125 -25.031 -27.844 1 94.81 115 THR B CA 1
ATOM 3979 C C . THR B 1 115 ? -9.281 -24.922 -26.859 1 94.81 115 THR B C 1
ATOM 3981 O O . THR B 1 115 ? -10.453 -24.969 -27.266 1 94.81 115 THR B O 1
ATOM 3984 N N . THR B 1 116 ? -8.945 -24.797 -25.609 1 95.56 116 THR B N 1
ATOM 3985 C CA . THR B 1 116 ? -9.961 -24.688 -24.578 1 95.56 116 THR B CA 1
ATOM 3986 C C . THR B 1 116 ? -10.812 -23.438 -24.781 1 95.56 116 THR B C 1
ATOM 3988 O O . THR B 1 116 ? -12.008 -23.438 -24.5 1 95.56 116 THR B O 1
ATOM 3991 N N . TYR B 1 117 ? -10.18 -22.391 -25.281 1 95.5 117 TYR B N 1
ATOM 3992 C CA . TYR B 1 117 ? -10.898 -21.156 -25.578 1 95.5 117 TYR B CA 1
ATOM 3993 C C . TYR B 1 117 ? -12.055 -21.406 -26.531 1 95.5 117 TYR B C 1
ATOM 3995 O O . TYR B 1 117 ? -13.156 -20.875 -26.344 1 95.5 117 TYR B O 1
ATOM 4003 N N . LEU B 1 118 ? -11.82 -22.188 -27.484 1 93 118 LEU B N 1
ATOM 4004 C CA . LEU B 1 118 ? -12.844 -22.469 -28.484 1 93 118 LEU B CA 1
ATOM 4005 C C . LEU B 1 118 ? -14.031 -23.188 -27.859 1 93 118 LEU B C 1
ATOM 4007 O O . LEU B 1 118 ? -15.148 -23.125 -28.375 1 93 118 LEU B O 1
ATOM 4011 N N . MET B 1 119 ? -13.836 -23.859 -26.75 1 91.5 119 MET B N 1
ATOM 4012 C CA . MET B 1 119 ? -14.898 -24.578 -26.062 1 91.5 119 MET B CA 1
ATOM 4013 C C . MET B 1 119 ? -15.773 -23.609 -25.25 1 91.5 119 MET B C 1
ATOM 4015 O O . MET B 1 119 ? -16.953 -23.875 -25.047 1 91.5 119 MET B O 1
ATOM 4019 N N . PHE B 1 120 ? -15.164 -22.531 -24.781 1 93.06 120 PHE B N 1
ATOM 4020 C CA . PHE B 1 120 ? -15.859 -21.578 -23.906 1 93.06 120 PHE B CA 1
ATOM 4021 C C . PHE B 1 120 ? -16.734 -20.641 -24.734 1 93.06 120 PHE B C 1
ATOM 4023 O O . PHE B 1 120 ? -16.594 -19.422 -24.641 1 93.06 120 PHE B O 1
ATOM 4030 N N . LYS B 1 121 ? -17.688 -21.141 -25.391 1 87.06 121 LYS B N 1
ATOM 4031 C CA . LYS B 1 121 ? -18.547 -20.359 -26.281 1 87.06 121 LYS B CA 1
ATOM 4032 C C . LYS B 1 121 ? -19.672 -19.688 -25.516 1 87.06 121 LYS B C 1
ATOM 4034 O O . LYS B 1 121 ? -19.984 -18.516 -25.75 1 87.06 121 LYS B O 1
ATOM 4039 N N . ASP B 1 122 ? -20.297 -20.312 -24.531 1 92.12 122 ASP B N 1
ATOM 4040 C CA . ASP B 1 122 ? -21.484 -19.812 -23.844 1 92.12 122 ASP B CA 1
ATOM 4041 C C . ASP B 1 122 ? -21.141 -19.375 -22.406 1 92.12 122 ASP B C 1
ATOM 4043 O O . ASP B 1 122 ? -22.047 -19.203 -21.594 1 92.12 122 ASP B O 1
ATOM 4047 N N . LYS B 1 123 ? -19.875 -19.344 -22.094 1 95.62 123 LYS B N 1
ATOM 4048 C CA . LYS B 1 123 ? -19.422 -18.938 -20.781 1 95.62 123 LYS B CA 1
ATOM 4049 C C . LYS B 1 123 ? -18.469 -17.75 -20.875 1 95.62 123 LYS B C 1
ATOM 4051 O O . LYS B 1 123 ? -17.812 -17.562 -21.906 1 95.62 123 LYS B O 1
ATOM 4056 N N . PRO B 1 124 ? -18.453 -17 -19.844 1 96.88 124 PRO B N 1
ATOM 4057 C CA . PRO B 1 124 ? -17.609 -15.789 -19.906 1 96.88 124 PRO B CA 1
ATOM 4058 C C . PRO B 1 124 ? -16.125 -16.109 -20.016 1 96.88 124 PRO B C 1
ATOM 4060 O O . PRO B 1 124 ? -15.648 -17.062 -19.375 1 96.88 124 PRO B O 1
ATOM 4063 N N . VAL B 1 125 ? -15.484 -15.336 -20.891 1 97.44 125 VAL B N 1
ATOM 4064 C CA . VAL B 1 125 ? -14.031 -15.383 -21.047 1 97.44 125 VAL B CA 1
ATOM 4065 C C . VAL B 1 125 ? -13.445 -13.992 -20.828 1 97.44 125 VAL B C 1
ATOM 4067 O O . VAL B 1 125 ? -13.969 -13.008 -21.359 1 97.44 125 VAL B O 1
ATOM 4070 N N . LEU B 1 126 ? -12.414 -13.914 -20.016 1 97.56 126 LEU B N 1
ATOM 4071 C CA . LEU B 1 126 ? -11.688 -12.672 -19.781 1 97.56 126 LEU B CA 1
ATOM 4072 C C . LEU B 1 126 ? -10.219 -12.82 -20.156 1 97.56 126 LEU B C 1
ATOM 4074 O O . LEU B 1 126 ? -9.547 -13.742 -19.688 1 97.56 126 LEU B O 1
ATOM 4078 N N . VAL B 1 127 ? -9.766 -11.914 -21.031 1 97.62 127 VAL B N 1
ATOM 4079 C CA . VAL B 1 127 ? -8.383 -11.953 -21.484 1 97.62 127 VAL B CA 1
ATOM 4080 C C . VAL B 1 127 ? -7.582 -10.844 -20.812 1 97.62 127 VAL B C 1
ATOM 4082 O O . VAL B 1 127 ? -8.023 -9.695 -20.766 1 97.62 127 VAL B O 1
ATOM 4085 N N . VAL B 1 128 ? -6.477 -11.156 -20.266 1 97.38 128 VAL B N 1
ATOM 4086 C CA . VAL B 1 128 ? -5.551 -10.203 -19.656 1 97.38 128 VAL B CA 1
ATOM 4087 C C . VAL B 1 128 ? -4.285 -10.094 -20.5 1 97.38 128 VAL B C 1
ATOM 4089 O O . VAL B 1 128 ? -3.432 -10.984 -20.469 1 97.38 128 VAL B O 1
ATOM 4092 N N . PRO B 1 129 ? -4.152 -8.984 -21.188 1 96.25 129 PRO B N 1
ATOM 4093 C CA . PRO B 1 129 ? -2.957 -8.828 -22.016 1 96.25 129 PRO B CA 1
ATOM 4094 C C . PRO B 1 129 ? -1.695 -8.586 -21.188 1 96.25 129 PRO B C 1
ATOM 4096 O O . PRO B 1 129 ? -1.727 -7.82 -20.219 1 96.25 129 PRO B O 1
ATOM 4099 N N . VAL B 1 130 ? -0.672 -9.242 -21.516 1 94.31 130 VAL B N 1
ATOM 4100 C CA . VAL B 1 130 ? 0.633 -9.031 -20.906 1 94.31 130 VAL B CA 1
ATOM 4101 C C . VAL B 1 130 ? 1.709 -8.945 -21.984 1 94.31 130 VAL B C 1
ATOM 4103 O O . VAL B 1 130 ? 2.037 -9.953 -22.625 1 94.31 130 VAL B O 1
ATOM 4106 N N . MET B 1 131 ? 2.213 -7.762 -22.203 1 92.12 131 MET B N 1
ATOM 4107 C CA . MET B 1 131 ? 3.168 -7.516 -23.281 1 92.12 131 MET B CA 1
ATOM 4108 C C . MET B 1 131 ? 3.742 -6.105 -23.188 1 92.12 131 MET B C 1
ATOM 4110 O O . MET B 1 131 ? 3.35 -5.328 -22.312 1 92.12 131 MET B O 1
ATOM 4114 N N . HIS B 1 132 ? 4.707 -5.902 -23.984 1 90 132 HIS B N 1
ATOM 4115 C CA . HIS B 1 132 ? 5.223 -4.547 -24.141 1 90 132 HIS B CA 1
ATOM 4116 C C . HIS B 1 132 ? 4.199 -3.643 -24.812 1 90 132 HIS B C 1
ATOM 4118 O O . HIS B 1 132 ? 3.414 -4.102 -25.656 1 90 132 HIS B O 1
ATOM 4124 N N . ILE B 1 133 ? 4.305 -2.404 -24.516 1 90.44 133 ILE B N 1
ATOM 4125 C CA . ILE B 1 133 ? 3.316 -1.438 -24.984 1 90.44 133 ILE B CA 1
ATOM 4126 C C . ILE B 1 133 ? 3.314 -1.391 -26.516 1 90.44 133 ILE B C 1
ATOM 4128 O O . ILE B 1 133 ? 2.256 -1.263 -27.125 1 90.44 133 ILE B O 1
ATOM 4132 N N . ASN B 1 134 ? 4.465 -1.504 -27.094 1 91.31 134 ASN B N 1
ATOM 4133 C CA . ASN B 1 134 ? 4.547 -1.482 -28.547 1 91.31 134 ASN B CA 1
ATOM 4134 C C . ASN B 1 134 ? 3.768 -2.639 -29.172 1 91.31 134 ASN B C 1
ATOM 4136 O O . ASN B 1 134 ? 3.096 -2.465 -30.188 1 91.31 134 ASN B O 1
ATOM 4140 N N . MET B 1 135 ? 3.871 -3.771 -28.531 1 92.81 135 MET B N 1
ATOM 4141 C CA . MET B 1 135 ? 3.135 -4.938 -29.016 1 92.81 135 MET B CA 1
ATOM 4142 C C . MET B 1 135 ? 1.634 -4.754 -28.828 1 92.81 135 MET B C 1
ATOM 4144 O O . MET B 1 135 ? 0.838 -5.117 -29.688 1 92.81 135 MET B O 1
ATOM 4148 N N . TYR B 1 136 ? 1.361 -4.184 -27.719 1 92.38 136 TYR B N 1
ATOM 4149 C CA . TYR B 1 136 ? -0.032 -3.912 -27.375 1 92.38 136 TYR B CA 1
ATOM 4150 C C . TYR B 1 136 ? -0.687 -3.033 -28.438 1 92.38 136 TYR B C 1
ATOM 4152 O O . TYR B 1 136 ? -1.787 -3.332 -28.906 1 92.38 136 TYR B O 1
ATOM 4160 N N . GLU B 1 137 ? 0.01 -2.059 -28.812 1 92.06 137 GLU B N 1
ATOM 4161 C CA . GLU B 1 137 ? -0.498 -1.128 -29.828 1 92.06 137 GLU B CA 1
ATOM 4162 C C . GLU B 1 137 ? -0.58 -1.79 -31.188 1 92.06 137 GLU B C 1
ATOM 4164 O O . GLU B 1 137 ? -1.499 -1.515 -31.969 1 92.06 137 GLU B O 1
ATOM 4169 N N . SER B 1 138 ? 0.275 -2.67 -31.422 1 94.19 138 SER B N 1
ATOM 4170 C CA . SER B 1 138 ? 0.365 -3.324 -32.719 1 94.19 138 SER B CA 1
ATOM 4171 C C . SER B 1 138 ? -0.8 -4.285 -32.938 1 94.19 138 SE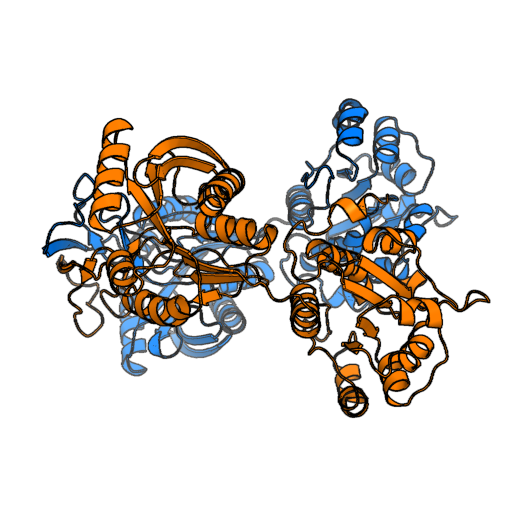R B C 1
ATOM 4173 O O . SER B 1 138 ? -1.205 -4.531 -34.094 1 94.19 138 SER B O 1
ATOM 4175 N N . ILE B 1 139 ? -1.299 -4.871 -31.875 1 93.88 139 ILE B N 1
ATOM 4176 C CA . ILE B 1 139 ? -2.332 -5.887 -32.031 1 93.88 139 ILE B CA 1
ATOM 4177 C C . ILE B 1 139 ? -3.674 -5.348 -31.562 1 93.88 139 ILE B C 1
ATOM 4179 O O . ILE B 1 139 ? -4.57 -6.117 -31.203 1 93.88 139 ILE B O 1
ATOM 4183 N N . LYS B 1 140 ? -3.791 -4.09 -31.484 1 93.62 140 LYS B N 1
ATOM 4184 C CA . LYS B 1 140 ? -4.988 -3.445 -30.953 1 93.62 140 LYS B CA 1
ATOM 4185 C C . LYS B 1 140 ? -6.242 -3.932 -31.672 1 93.62 140 LYS B C 1
ATOM 4187 O O . LYS B 1 140 ? -7.266 -4.188 -31.031 1 93.62 140 LYS B O 1
ATOM 4192 N N . GLU B 1 141 ? -6.215 -4.156 -32.906 1 94.38 141 GLU B N 1
ATOM 4193 C CA . GLU B 1 141 ? -7.359 -4.605 -33.688 1 94.38 141 GLU B CA 1
ATOM 4194 C C . GLU B 1 141 ? -7.824 -5.992 -33.25 1 94.38 141 GLU B C 1
ATOM 4196 O O . GLU B 1 141 ? -9.031 -6.254 -33.188 1 94.38 141 GLU B O 1
ATOM 4201 N N . ASN B 1 142 ? -6.863 -6.84 -32.969 1 95 142 ASN B N 1
ATOM 4202 C CA . ASN B 1 142 ? -7.188 -8.18 -32.5 1 95 142 ASN B CA 1
ATOM 4203 C C . ASN B 1 142 ? -7.738 -8.148 -31.062 1 95 142 ASN B C 1
ATOM 4205 O O . ASN B 1 142 ? -8.672 -8.891 -30.75 1 95 142 ASN B O 1
ATOM 4209 N N . LEU B 1 143 ? -7.18 -7.324 -30.297 1 94.44 143 LEU B N 1
ATOM 4210 C CA . LEU B 1 143 ? -7.613 -7.184 -28.906 1 94.44 143 LEU B CA 1
ATOM 4211 C C . LEU B 1 143 ? -9.07 -6.734 -28.828 1 94.44 143 LEU B C 1
ATOM 4213 O O . LEU B 1 143 ? -9.836 -7.223 -28 1 94.44 143 LEU B O 1
ATOM 4217 N N . ASP B 1 144 ? -9.469 -5.879 -29.734 1 93.5 144 ASP B N 1
ATOM 4218 C CA . ASP B 1 144 ? -10.805 -5.293 -29.734 1 93.5 144 ASP B CA 1
ATOM 4219 C C . ASP B 1 144 ? -11.859 -6.34 -30.094 1 93.5 144 ASP B C 1
ATOM 4221 O O . ASP B 1 144 ? -13.047 -6.133 -29.844 1 93.5 144 ASP B O 1
ATOM 4225 N N . LYS B 1 145 ? -11.438 -7.465 -30.594 1 93.88 145 LYS B N 1
ATOM 4226 C CA . LYS B 1 145 ? -12.359 -8.547 -30.938 1 93.88 145 LYS B CA 1
ATOM 4227 C C . LYS B 1 145 ? -12.68 -9.398 -29.703 1 93.88 145 LYS B C 1
ATOM 4229 O O . LYS B 1 145 ? -13.586 -10.234 -29.75 1 93.88 145 LYS B O 1
ATOM 4234 N N . LEU B 1 146 ? -11.938 -9.18 -28.672 1 95.06 146 LEU B N 1
ATOM 4235 C CA . LEU B 1 146 ? -12.047 -10.031 -27.484 1 95.06 146 LEU B CA 1
ATOM 4236 C C . LEU B 1 146 ? -12.531 -9.219 -26.297 1 95.06 146 LEU B C 1
ATOM 4238 O O . LEU B 1 146 ? -12.484 -7.988 -26.312 1 95.06 146 LEU B O 1
ATOM 4242 N N . LYS B 1 147 ? -13.07 -9.867 -25.344 1 92.88 147 LYS B N 1
ATOM 4243 C CA . LYS B 1 147 ? -13.312 -9.258 -24.047 1 92.88 147 LYS B CA 1
ATOM 4244 C C . LYS B 1 147 ? -12.047 -9.281 -23.188 1 92.88 147 LYS B C 1
ATOM 4246 O O . LYS B 1 147 ? -11.625 -10.336 -22.719 1 92.88 147 LYS B O 1
ATOM 4251 N N . TYR B 1 148 ? -11.492 -8.102 -23 1 93.62 148 TYR 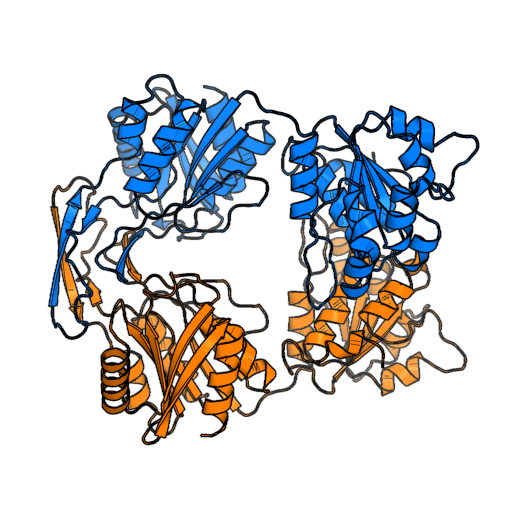B N 1
ATOM 4252 C CA . TYR B 1 148 ? -10.219 -8.062 -22.281 1 93.62 148 TYR B CA 1
ATOM 4253 C C . TYR B 1 148 ? -10.25 -7.031 -21.172 1 93.62 148 TYR B C 1
ATOM 4255 O O . TYR B 1 148 ? -11.094 -6.129 -21.172 1 93.62 148 TYR B O 1
ATOM 4263 N N . ILE B 1 149 ? -9.375 -7.219 -20.203 1 93.5 149 ILE B N 1
ATOM 4264 C CA . ILE B 1 149 ? -9.203 -6.285 -19.094 1 93.5 149 ILE B CA 1
ATOM 4265 C C . ILE B 1 149 ? -8.18 -5.219 -19.484 1 93.5 149 ILE B C 1
ATOM 4267 O O . ILE B 1 149 ? -7.07 -5.539 -19.922 1 93.5 149 ILE B O 1
ATOM 4271 N N . THR B 1 150 ? -8.555 -4.008 -19.281 1 88.38 150 THR B N 1
ATOM 4272 C CA . THR B 1 150 ? -7.641 -2.914 -19.578 1 88.38 150 THR B CA 1
ATOM 4273 C C . THR B 1 150 ? -6.387 -3.002 -18.719 1 88.38 150 THR B C 1
ATOM 4275 O O . THR B 1 150 ? -6.48 -3.057 -17.484 1 88.38 150 THR B O 1
ATOM 4278 N N . PRO B 1 151 ? -5.336 -3.025 -19.422 1 86.5 151 PRO B N 1
ATOM 4279 C CA . PRO B 1 151 ? -4.105 -3.285 -18.672 1 86.5 151 PRO B CA 1
ATOM 4280 C C . PRO B 1 151 ? -3.566 -2.037 -17.969 1 86.5 151 PRO B C 1
ATOM 4282 O O . PRO B 1 151 ? -3.873 -0.915 -18.391 1 86.5 151 PRO B O 1
ATOM 4285 N N . LYS B 1 152 ? -2.906 -2.264 -16.922 1 85.38 152 LYS B N 1
ATOM 4286 C CA . LYS B 1 152 ? -2.084 -1.239 -16.281 1 85.38 152 LYS B CA 1
ATOM 4287 C C . LYS B 1 152 ? -0.713 -1.146 -16.953 1 85.38 152 LYS B C 1
ATOM 4289 O O . LYS B 1 152 ? -0.031 -2.158 -17.125 1 85.38 152 LYS B O 1
ATOM 4294 N N . ILE B 1 153 ? -0.406 0.007 -17.328 1 85.06 153 ILE B N 1
ATOM 4295 C CA . ILE B 1 153 ? 0.871 0.208 -18 1 85.06 153 ILE B CA 1
ATOM 4296 C C . ILE B 1 153 ? 1.874 0.83 -17.031 1 85.06 153 ILE B C 1
ATOM 4298 O O . ILE B 1 153 ? 1.589 1.853 -16.406 1 85.06 153 ILE B O 1
ATOM 4302 N N . GLU B 1 154 ? 2.947 0.22 -16.812 1 80.69 154 GLU B N 1
ATOM 4303 C CA . GLU B 1 154 ? 4.039 0.715 -15.977 1 80.69 154 GLU B CA 1
ATOM 4304 C C . GLU B 1 154 ? 5.391 0.514 -16.656 1 80.69 154 GLU B C 1
ATOM 4306 O O . GLU B 1 154 ? 5.738 -0.607 -17.031 1 80.69 154 GLU B O 1
ATOM 4311 N N . GLU B 1 155 ? 6.184 1.596 -16.75 1 77.06 155 GLU B N 1
ATOM 4312 C CA . GLU B 1 155 ? 7.52 1.557 -17.328 1 77.06 155 GLU B CA 1
ATOM 4313 C C . GLU B 1 155 ? 7.488 0.94 -18.734 1 77.06 155 GLU B C 1
ATOM 4315 O O . GLU B 1 155 ? 8.312 0.08 -19.047 1 77.06 155 GLU B O 1
ATOM 4320 N N . GLY B 1 156 ? 6.398 1.201 -19.547 1 78.38 156 GLY B N 1
ATOM 4321 C CA . GLY B 1 156 ? 6.305 0.761 -20.922 1 78.38 156 GLY B CA 1
ATOM 4322 C C . GLY B 1 156 ? 5.898 -0.695 -21.062 1 78.38 156 GLY B C 1
ATOM 4323 O O . GLY B 1 156 ? 5.953 -1.26 -22.156 1 78.38 156 GLY B O 1
ATOM 4324 N N . LYS B 1 157 ? 5.586 -1.26 -19.953 1 85.31 157 LYS B N 1
ATOM 4325 C CA . LYS B 1 157 ? 5.148 -2.652 -19.969 1 85.31 157 LYS B CA 1
ATOM 4326 C C . LYS B 1 157 ? 3.797 -2.814 -19.281 1 85.31 157 LYS B C 1
ATOM 4328 O O . LYS B 1 157 ? 3.475 -2.068 -18.344 1 85.31 157 LYS B O 1
ATOM 4333 N N . ILE B 1 158 ? 3.084 -3.805 -19.766 1 88.12 158 ILE B N 1
ATOM 4334 C CA . ILE B 1 158 ? 1.808 -4.141 -19.141 1 88.12 158 ILE B CA 1
ATOM 4335 C C . ILE B 1 158 ? 2.031 -5.141 -18.016 1 88.12 158 ILE B C 1
ATOM 4337 O O . ILE B 1 158 ? 2.658 -6.184 -18.203 1 88.12 158 ILE B O 1
ATOM 4341 N N . LYS B 1 159 ? 1.66 -4.797 -16.875 1 85.69 159 LYS B N 1
ATOM 4342 C CA . LYS B 1 159 ? 1.822 -5.652 -15.703 1 85.69 159 LYS B CA 1
ATOM 4343 C C . LYS B 1 159 ? 0.479 -6.203 -15.234 1 85.69 159 LYS B C 1
ATOM 4345 O O . LYS B 1 159 ? -0.573 -5.656 -15.57 1 85.69 159 LYS B O 1
ATOM 4350 N N . ILE B 1 160 ? 0.583 -7.277 -14.609 1 91.06 160 ILE B N 1
ATOM 4351 C CA . ILE B 1 160 ? -0.605 -7.895 -14.031 1 91.06 160 ILE B CA 1
ATOM 4352 C C . ILE B 1 160 ? -1.071 -7.086 -12.82 1 91.06 160 ILE B C 1
ATOM 4354 O O . ILE B 1 160 ? -0.284 -6.801 -11.914 1 91.06 160 ILE B O 1
ATOM 4358 N N . ASP B 1 161 ? -2.254 -6.605 -12.93 1 94.31 161 ASP B N 1
ATOM 4359 C CA . ASP B 1 161 ? -2.939 -5.965 -11.812 1 94.31 161 ASP B CA 1
ATOM 4360 C C . ASP B 1 161 ? -3.93 -6.922 -11.148 1 94.31 161 ASP B C 1
ATOM 4362 O O . ASP B 1 161 ? -5.094 -6.996 -11.555 1 94.31 161 ASP B O 1
ATOM 4366 N N . ILE B 1 162 ? -3.438 -7.59 -10.133 1 96.88 162 ILE B N 1
ATOM 4367 C CA . ILE B 1 162 ? -4.176 -8.68 -9.516 1 96.88 162 ILE B CA 1
ATOM 4368 C C . ILE B 1 162 ? -5.52 -8.172 -9 1 96.88 162 ILE B C 1
ATOM 4370 O O . ILE B 1 162 ? -6.562 -8.781 -9.258 1 96.88 162 ILE B O 1
ATOM 4374 N N . GLU B 1 163 ? -5.516 -7.031 -8.312 1 96.19 163 GLU B N 1
ATOM 4375 C CA . GLU B 1 163 ? -6.738 -6.484 -7.727 1 96.19 163 GLU B CA 1
ATOM 4376 C C . GLU B 1 163 ? -7.762 -6.156 -8.812 1 96.19 163 GLU B C 1
ATOM 4378 O O . GLU B 1 163 ? -8.945 -6.469 -8.672 1 96.19 163 GLU B O 1
ATOM 4383 N N . ARG B 1 164 ? -7.277 -5.594 -9.867 1 95.5 164 ARG B N 1
ATOM 4384 C CA . ARG B 1 164 ? -8.172 -5.238 -10.969 1 95.5 164 ARG B CA 1
ATOM 4385 C C . ARG B 1 164 ? -8.75 -6.484 -11.625 1 95.5 164 ARG B C 1
ATOM 4387 O O . ARG B 1 164 ? -9.945 -6.531 -11.922 1 95.5 164 ARG B O 1
ATOM 4394 N N . ILE B 1 165 ? -7.918 -7.449 -11.859 1 97.25 165 ILE B N 1
ATOM 4395 C CA . ILE B 1 165 ? -8.336 -8.68 -12.523 1 97.25 165 ILE B CA 1
ATOM 4396 C C . ILE B 1 165 ? -9.398 -9.383 -11.672 1 97.25 165 ILE B C 1
ATOM 4398 O O . ILE B 1 165 ? -10.453 -9.773 -12.18 1 97.25 165 ILE B O 1
ATOM 4402 N N . VAL B 1 166 ? -9.125 -9.5 -10.391 1 98.06 166 VAL B N 1
ATOM 4403 C CA . VAL B 1 166 ? -10.039 -10.195 -9.492 1 98.06 166 VAL B CA 1
ATOM 4404 C C . VAL B 1 166 ? -11.359 -9.438 -9.406 1 98.06 166 VAL B C 1
ATOM 4406 O O . VAL B 1 166 ? -12.438 -10.047 -9.406 1 98.06 166 VAL B O 1
ATOM 4409 N N . LYS B 1 167 ? -11.258 -8.117 -9.336 1 96.69 167 LYS B N 1
ATOM 4410 C CA . LYS B 1 167 ? -12.469 -7.305 -9.312 1 96.69 167 LYS B CA 1
ATOM 4411 C C . LYS B 1 167 ? -13.32 -7.562 -10.555 1 96.69 167 LYS B C 1
ATOM 4413 O O . LYS B 1 167 ? -14.547 -7.688 -10.453 1 96.69 167 LYS B O 1
ATOM 4418 N N . GLU B 1 168 ? -12.727 -7.664 -11.734 1 96.88 168 GLU B N 1
ATOM 4419 C CA . GLU B 1 168 ? -13.445 -7.922 -12.977 1 96.88 168 GLU B CA 1
ATOM 4420 C C . GLU B 1 168 ? -14.117 -9.297 -12.953 1 96.88 168 GLU B C 1
ATOM 4422 O O . GLU B 1 168 ? -15.234 -9.453 -13.43 1 96.88 168 GLU B O 1
ATOM 4427 N N . VAL B 1 169 ? -13.414 -10.258 -12.422 1 98.06 169 VAL B N 1
ATOM 4428 C CA . VAL B 1 169 ? -13.969 -11.602 -12.32 1 98.06 169 VAL B CA 1
ATOM 4429 C C . VAL B 1 169 ? -15.188 -11.586 -11.406 1 98.06 169 VAL B C 1
ATOM 4431 O O . VAL B 1 169 ? -16.234 -12.148 -11.75 1 98.06 169 VAL B O 1
ATOM 4434 N N . ILE B 1 170 ? -15.055 -10.914 -10.258 1 97.31 170 ILE B N 1
ATOM 4435 C CA . ILE B 1 170 ? -16.156 -10.812 -9.297 1 97.31 170 ILE B CA 1
ATOM 4436 C C . ILE B 1 170 ? -17.344 -10.125 -9.953 1 97.31 170 ILE B C 1
ATOM 4438 O O . ILE B 1 170 ? -18.484 -10.555 -9.797 1 97.31 170 ILE B O 1
ATOM 4442 N N . ASP B 1 171 ? -17.094 -9.047 -10.703 1 95.56 171 ASP B N 1
ATOM 4443 C CA . ASP B 1 171 ? -18.156 -8.312 -11.375 1 95.56 171 ASP B CA 1
ATOM 4444 C C . ASP B 1 171 ? -18.891 -9.195 -12.391 1 95.56 171 ASP B C 1
ATOM 4446 O O . ASP B 1 171 ? -20.094 -9.055 -12.586 1 95.56 171 ASP B O 1
ATOM 4450 N N . LYS B 1 172 ? -18.172 -10.148 -12.961 1 96.38 172 LYS B N 1
ATOM 4451 C CA . LYS B 1 172 ? -18.719 -10.945 -14.047 1 96.38 172 LYS B CA 1
ATOM 4452 C C . LYS B 1 172 ? -19.531 -12.133 -13.508 1 96.38 172 LYS B C 1
ATOM 4454 O O . LYS B 1 172 ? -20.609 -12.438 -14.008 1 96.38 172 LYS B O 1
ATOM 4459 N N . ILE B 1 173 ? -18.969 -12.812 -12.461 1 97.25 173 ILE B N 1
ATOM 4460 C CA . ILE B 1 173 ? -19.641 -14.055 -12.086 1 97.25 173 ILE B CA 1
ATOM 4461 C C . ILE B 1 173 ? -19.844 -14.094 -10.578 1 97.25 173 ILE B C 1
ATOM 4463 O O . ILE B 1 173 ? -20.266 -15.125 -10.031 1 97.25 173 ILE B O 1
ATOM 4467 N N . GLY B 1 174 ? -19.516 -13.078 -9.898 1 96.56 174 GLY B N 1
ATOM 4468 C CA . GLY B 1 174 ? -19.578 -13.055 -8.445 1 96.56 174 GLY B CA 1
ATOM 4469 C C . GLY B 1 174 ? -21 -13.203 -7.918 1 96.56 174 GLY B C 1
ATOM 4470 O O . GLY B 1 174 ? -21.969 -12.852 -8.602 1 96.56 174 GLY B O 1
ATOM 4471 N N . ASN B 1 175 ? -21.109 -13.688 -6.723 1 95.5 175 ASN B N 1
ATOM 4472 C CA . ASN B 1 175 ? -22.391 -13.844 -6.039 1 95.5 175 ASN B CA 1
ATOM 4473 C C . ASN B 1 175 ? -22.938 -12.5 -5.57 1 95.5 175 ASN B C 1
ATOM 4475 O O . ASN B 1 175 ? -22.172 -11.594 -5.25 1 95.5 175 ASN B O 1
ATOM 4479 N N . LYS B 1 176 ? -24.25 -12.438 -5.609 1 92.31 176 LYS B N 1
ATOM 4480 C CA . LYS B 1 176 ? -24.922 -11.312 -4.98 1 92.31 176 LYS B CA 1
ATOM 4481 C C . LYS B 1 176 ? -25.422 -11.68 -3.582 1 92.31 176 LYS B C 1
ATOM 4483 O O . LYS B 1 176 ? -25.891 -12.797 -3.359 1 92.31 176 LYS B O 1
ATOM 4488 N N . PHE B 1 177 ? -25.188 -10.789 -2.691 1 93.44 177 PHE B N 1
ATOM 4489 C CA . PHE B 1 177 ? -25.594 -11.047 -1.315 1 93.44 177 PHE B CA 1
ATOM 4490 C C . PHE B 1 177 ? -26.953 -10.422 -1.023 1 93.44 177 PHE B C 1
ATOM 4492 O O . PHE B 1 177 ? -27.266 -9.344 -1.535 1 93.44 177 PHE B O 1
ATOM 4499 N N . GLU B 1 178 ? -27.719 -11.102 -0.282 1 92.38 178 GLU B N 1
ATOM 4500 C CA . GLU B 1 178 ? -29.062 -10.656 0.021 1 92.38 178 GLU B CA 1
ATOM 4501 C C . GLU B 1 178 ? -29.062 -9.57 1.096 1 92.38 178 GLU B C 1
ATOM 4503 O O . GLU B 1 178 ? -29.781 -8.57 0.979 1 92.38 178 GLU B O 1
ATOM 4508 N N . LYS B 1 179 ? -28.312 -9.742 2.146 1 96 179 LYS B N 1
ATOM 4509 C CA . LYS B 1 179 ? -28.234 -8.773 3.232 1 96 179 LYS B CA 1
ATOM 4510 C C . LYS B 1 179 ? -27.141 -7.742 2.967 1 96 179 LYS B C 1
ATOM 4512 O O . LYS B 1 179 ? -26.078 -8.078 2.455 1 96 179 LYS B O 1
ATOM 4517 N N . LYS B 1 180 ? -27.469 -6.523 3.305 1 97.62 180 LYS B N 1
ATOM 4518 C CA . LYS B 1 180 ? -26.562 -5.418 3.002 1 97.62 180 LYS B CA 1
ATOM 4519 C C . LYS B 1 180 ? -26.281 -4.57 4.242 1 97.62 180 LYS B C 1
ATOM 4521 O O . LYS B 1 180 ? -27.188 -4.352 5.055 1 97.62 180 LYS B O 1
ATOM 4526 N N . VAL B 1 181 ? -25.047 -4.141 4.332 1 98.5 181 VAL B N 1
ATOM 4527 C CA . VAL B 1 181 ? -24.609 -3.338 5.469 1 98.5 181 VAL B CA 1
ATOM 4528 C C . VAL B 1 181 ? -23.938 -2.057 4.973 1 98.5 181 VAL B C 1
ATOM 4530 O O . VAL B 1 181 ? -23.188 -2.082 4 1 98.5 181 VAL B O 1
ATOM 4533 N N . LEU B 1 182 ? -24.266 -0.935 5.551 1 98.81 182 LEU B N 1
ATOM 4534 C CA . LEU B 1 182 ? -23.609 0.348 5.32 1 98.81 182 LEU B CA 1
ATOM 4535 C C . LEU B 1 182 ? -22.781 0.753 6.531 1 98.81 182 LEU B C 1
ATOM 4537 O O . LEU B 1 182 ? -23.266 0.764 7.66 1 98.81 182 LEU B O 1
ATOM 4541 N N . ILE B 1 183 ? -21.531 1.027 6.301 1 98.81 183 ILE B N 1
ATOM 4542 C CA . ILE B 1 183 ? -20.625 1.415 7.387 1 98.81 183 ILE B CA 1
ATOM 4543 C C . ILE B 1 183 ? -20.109 2.832 7.148 1 98.81 183 ILE B C 1
ATOM 4545 O O . ILE B 1 183 ? -19.547 3.125 6.09 1 98.81 183 ILE B O 1
ATOM 4549 N N . LEU B 1 184 ? -20.391 3.75 8.047 1 98.69 184 LEU B N 1
ATOM 4550 C CA . LEU B 1 184 ? -19.766 5.062 8.07 1 98.69 184 LEU B CA 1
ATOM 4551 C C . LEU B 1 184 ? -18.438 5.008 8.82 1 98.69 184 LEU B C 1
ATOM 4553 O O . LEU B 1 184 ? -18.375 4.543 9.961 1 98.69 184 LEU B O 1
ATOM 4557 N N . ASN B 1 185 ? -17.422 5.445 8.188 1 97.81 185 ASN B N 1
ATOM 4558 C CA . ASN B 1 185 ? -16.078 5.219 8.727 1 97.81 185 ASN B CA 1
ATOM 4559 C C . ASN B 1 185 ? -15.156 6.406 8.453 1 97.81 185 ASN B C 1
ATOM 4561 O O . ASN B 1 185 ? -15.516 7.316 7.703 1 97.81 185 ASN B O 1
ATOM 4565 N N . GLY B 1 186 ? -14.039 6.43 9.227 1 95.56 186 GLY B N 1
ATOM 4566 C CA . GLY B 1 186 ? -13.094 7.527 9.078 1 95.56 186 GLY B CA 1
ATOM 4567 C C . GLY B 1 186 ? -13.516 8.781 9.828 1 95.56 186 GLY B C 1
ATOM 4568 O O . GLY B 1 186 ? -14.344 8.711 10.734 1 95.56 186 GLY B O 1
ATOM 4569 N N . SER B 1 187 ? -12.844 9.93 9.461 1 95.12 187 SER B N 1
ATOM 4570 C CA . SER B 1 187 ? -13.156 11.195 10.109 1 95.12 187 SER B CA 1
ATOM 4571 C C . SER B 1 187 ? -13.664 12.219 9.094 1 95.12 187 SER B C 1
ATOM 4573 O O . SER B 1 187 ? -13.18 12.273 7.961 1 95.12 187 SER B O 1
ATOM 4575 N N . THR B 1 188 ? -14.633 12.953 9.5 1 95.88 188 THR B N 1
ATOM 4576 C CA . THR B 1 188 ? -15.086 14.055 8.656 1 95.88 188 THR B CA 1
ATOM 4577 C C . THR B 1 188 ? -14.328 15.336 8.977 1 95.88 188 THR B C 1
ATOM 4579 O O . THR B 1 188 ? -13.656 15.422 10.016 1 95.88 188 THR B O 1
ATOM 4582 N N . VAL B 1 189 ? -14.406 16.203 8.078 1 93.62 189 VAL B N 1
ATOM 4583 C CA . VAL B 1 189 ? -13.734 17.484 8.281 1 93.62 189 VAL B CA 1
ATOM 4584 C C . VAL B 1 189 ? -14.734 18.625 8.109 1 93.62 189 VAL B C 1
ATOM 4586 O O . VAL B 1 189 ? -15.719 18.5 7.371 1 93.62 189 VAL B O 1
ATOM 4589 N N . GLU B 1 190 ? -14.523 19.609 8.875 1 93.88 190 GLU B N 1
ATOM 4590 C CA . GLU B 1 190 ? -15.273 20.859 8.711 1 93.88 190 GLU B CA 1
ATOM 4591 C C . GLU B 1 190 ? -14.336 22.031 8.414 1 93.88 190 GLU B C 1
ATOM 4593 O O . GLU B 1 190 ? -13.406 22.297 9.18 1 93.88 190 GLU B O 1
ATOM 4598 N N . PHE B 1 191 ? -14.633 22.688 7.391 1 89.5 191 PHE B N 1
ATOM 4599 C CA . PHE B 1 191 ? -13.727 23.719 6.879 1 89.5 191 PHE B CA 1
ATOM 4600 C C . PHE B 1 191 ? -13.859 25 7.68 1 89.5 191 PHE B C 1
ATOM 4602 O O . PHE B 1 191 ? -14.969 25.5 7.891 1 89.5 191 PHE B O 1
ATOM 4609 N N . ILE B 1 192 ? -12.727 25.453 8.18 1 86 192 ILE B N 1
ATOM 4610 C CA . ILE B 1 192 ? -12.648 26.797 8.75 1 86 192 ILE B CA 1
ATOM 4611 C C . ILE B 1 192 ? -12.477 27.828 7.625 1 86 192 ILE B C 1
ATOM 4613 O O . ILE B 1 192 ? -13.133 28.875 7.625 1 86 192 ILE B O 1
ATOM 4617 N N . ASP B 1 193 ? -11.648 27.469 6.754 1 82.5 193 ASP B N 1
ATOM 4618 C CA . ASP B 1 193 ? -11.422 28.172 5.496 1 82.5 193 ASP B CA 1
ATOM 4619 C C . ASP B 1 193 ? -11.008 27.219 4.387 1 82.5 193 ASP B C 1
ATOM 4621 O O . ASP B 1 193 ? -11.32 26.016 4.449 1 82.5 193 ASP B O 1
ATOM 4625 N N . ASP B 1 194 ? -10.406 27.766 3.428 1 77.19 194 ASP B N 1
ATOM 4626 C CA . ASP B 1 194 ? -10.172 26.938 2.252 1 77.19 194 ASP B CA 1
ATOM 4627 C C . ASP B 1 194 ? -9.047 25.938 2.504 1 77.19 194 ASP B C 1
ATOM 4629 O O . ASP B 1 194 ? -8.898 24.969 1.756 1 77.19 194 ASP B O 1
ATOM 4633 N N . VAL B 1 195 ? -8.305 26.125 3.564 1 76.88 195 VAL B N 1
ATOM 4634 C CA . VAL B 1 195 ? -7.133 25.281 3.756 1 76.88 195 VAL B CA 1
ATOM 4635 C C . VAL B 1 195 ? -7.164 24.672 5.156 1 76.88 195 VAL B C 1
ATOM 4637 O O . VAL B 1 195 ? -6.637 23.578 5.375 1 76.88 195 VAL B O 1
ATOM 4640 N N . ARG B 1 196 ? -7.77 25.359 6.098 1 85 196 ARG B N 1
ATOM 4641 C CA . ARG B 1 196 ? -7.812 24.922 7.492 1 85 196 ARG B CA 1
ATOM 4642 C C . ARG B 1 196 ? -9.109 24.188 7.797 1 85 196 ARG B C 1
ATOM 4644 O O . ARG B 1 196 ? -10.18 24.594 7.336 1 85 196 ARG B O 1
ATOM 4651 N N . VAL B 1 197 ? -8.867 23.172 8.57 1 90.5 197 VAL B N 1
ATOM 4652 C CA . VAL B 1 197 ? -10.055 22.375 8.891 1 90.5 197 VAL B CA 1
ATOM 4653 C C . VAL B 1 197 ? -10.023 21.969 10.359 1 90.5 197 VAL B C 1
ATOM 4655 O O . VAL B 1 197 ? -8.969 21.984 10.992 1 90.5 197 VAL B O 1
ATOM 4658 N N . ILE B 1 198 ? -11.219 21.719 10.852 1 90.5 198 ILE B N 1
ATOM 4659 C CA . ILE B 1 198 ? -11.375 21.016 12.125 1 90.5 198 ILE B CA 1
ATOM 4660 C C . ILE B 1 198 ? -11.781 19.562 11.867 1 90.5 198 ILE B C 1
ATOM 4662 O O . ILE B 1 198 ? -12.617 19.297 11.016 1 90.5 198 ILE B O 1
ATOM 4666 N N . THR B 1 199 ? -11.125 18.719 12.531 1 91.38 199 THR B N 1
ATOM 4667 C CA . THR B 1 199 ? -11.422 17.312 12.344 1 91.38 199 THR B CA 1
ATOM 4668 C C . THR B 1 199 ? -11.07 16.516 13.602 1 91.38 199 THR B C 1
ATOM 4670 O O . THR B 1 199 ? -10.555 17.078 14.57 1 91.38 199 THR B O 1
ATOM 4673 N N . ASN B 1 200 ? -11.523 15.312 13.594 1 88.88 200 ASN B N 1
ATOM 4674 C CA . ASN B 1 200 ? -11.117 14.359 14.617 1 88.88 200 ASN B CA 1
ATOM 4675 C C . ASN B 1 200 ? -10.07 13.383 14.094 1 88.88 200 ASN B C 1
ATOM 4677 O O . ASN B 1 200 ? -10 13.125 12.891 1 88.88 200 ASN B O 1
ATOM 4681 N N . LEU B 1 201 ? -9.289 12.938 14.992 1 86.94 201 LEU B N 1
ATOM 4682 C CA . LEU B 1 201 ? -8.305 11.945 14.578 1 86.94 201 LEU B CA 1
ATOM 4683 C C . LEU B 1 201 ? -8.914 10.547 14.578 1 86.94 201 LEU B C 1
ATOM 4685 O O . LEU B 1 201 ? -9.391 10.07 15.609 1 86.94 201 LEU B O 1
ATOM 4689 N N . SER B 1 202 ? -8.953 9.953 13.43 1 88.75 202 SER B N 1
ATOM 4690 C CA . SER B 1 202 ? -9.414 8.578 13.273 1 88.75 202 SER B CA 1
ATOM 4691 C C . SER B 1 202 ? -8.68 7.875 12.133 1 88.75 202 SER B C 1
ATOM 4693 O O . SER B 1 202 ? -8.516 8.445 11.055 1 88.75 202 SER B O 1
ATOM 4695 N N . SER B 1 203 ? -8.312 6.637 12.359 1 88.5 203 SER B N 1
ATOM 4696 C CA . SER B 1 203 ? -7.621 5.879 11.328 1 88.5 203 SER B CA 1
ATOM 4697 C C . SER B 1 203 ? -8.609 5.152 10.414 1 88.5 203 SER B C 1
ATOM 4699 O O . SER B 1 203 ? -8.258 4.766 9.297 1 88.5 203 SER B O 1
ATOM 4701 N N . GLY B 1 204 ? -9.797 4.914 10.914 1 93.56 204 GLY B N 1
ATOM 4702 C CA . GLY B 1 204 ? -10.789 4.176 10.148 1 93.56 204 GLY B CA 1
ATOM 4703 C C . GLY B 1 204 ? -10.555 2.678 10.156 1 93.56 204 GLY B C 1
ATOM 4704 O O . GLY B 1 204 ? -11.273 1.93 9.492 1 93.56 204 GLY B O 1
ATOM 4705 N N . LYS B 1 205 ? -9.609 2.172 10.922 1 95.69 205 LYS B N 1
ATOM 4706 C CA . LYS B 1 205 ? -9.242 0.759 10.953 1 95.69 205 LYS B CA 1
ATOM 4707 C C . LYS B 1 205 ? -10.406 -0.1 11.445 1 95.69 205 LYS B C 1
ATOM 4709 O O . LYS B 1 205 ? -10.641 -1.193 10.922 1 95.69 205 LYS B O 1
ATOM 4714 N N . MET B 1 206 ? -11.094 0.405 12.391 1 95.62 206 MET B N 1
ATOM 4715 C CA . MET B 1 206 ? -12.195 -0.357 12.961 1 95.62 206 MET B CA 1
ATOM 4716 C C . MET B 1 206 ? -13.289 -0.596 11.922 1 95.62 206 MET B C 1
ATOM 4718 O O . MET B 1 206 ? -13.789 -1.715 11.789 1 95.62 206 MET B O 1
ATOM 4722 N N . GLY B 1 207 ? -13.641 0.452 11.195 1 97.19 207 GLY B N 1
ATOM 4723 C CA . GLY B 1 207 ? -14.656 0.311 10.164 1 97.19 207 GLY B CA 1
ATOM 4724 C C . GLY B 1 207 ? -14.266 -0.66 9.07 1 97.19 207 GLY B C 1
ATOM 4725 O O . GLY B 1 207 ? -15.102 -1.407 8.562 1 97.19 207 GLY B O 1
ATOM 4726 N N . ILE B 1 208 ? -13.062 -0.673 8.742 1 97.56 208 ILE B N 1
ATOM 4727 C CA . ILE B 1 208 ? -12.562 -1.586 7.719 1 97.56 208 ILE B CA 1
ATOM 4728 C C . ILE B 1 208 ? -12.633 -3.023 8.227 1 97.56 208 ILE B C 1
ATOM 4730 O O . ILE B 1 208 ? -13.062 -3.926 7.512 1 97.56 208 ILE B O 1
ATOM 4734 N N . ALA B 1 209 ? -12.195 -3.193 9.477 1 97.5 209 ALA B N 1
ATOM 4735 C CA . ALA B 1 209 ? -12.258 -4.516 10.086 1 97.5 209 ALA B CA 1
ATOM 4736 C C . ALA B 1 209 ? -13.695 -5.035 10.109 1 97.5 209 ALA B C 1
ATOM 4738 O O . ALA B 1 209 ? -13.938 -6.215 9.828 1 97.5 209 ALA B O 1
ATOM 4739 N N . LEU B 1 210 ? -14.609 -4.176 10.406 1 98.25 210 LEU B N 1
ATOM 4740 C CA . LEU B 1 210 ? -16.016 -4.551 10.414 1 98.25 210 LEU B CA 1
ATOM 4741 C C . LEU B 1 210 ? -16.484 -4.945 9.023 1 98.25 210 LEU B C 1
ATOM 4743 O O . LEU B 1 210 ? -17.172 -5.961 8.852 1 98.25 210 LEU B O 1
ATOM 4747 N N . ALA B 1 211 ? -16.078 -4.129 8.047 1 98.19 211 ALA B N 1
ATOM 4748 C CA . ALA B 1 211 ? -16.453 -4.41 6.664 1 98.19 211 ALA B CA 1
ATOM 4749 C C . ALA B 1 211 ? -15.953 -5.789 6.234 1 98.19 211 ALA B C 1
ATOM 4751 O O . ALA B 1 211 ? -16.719 -6.578 5.668 1 98.19 211 ALA B O 1
ATOM 4752 N N . GLU B 1 212 ? -14.75 -6.059 6.543 1 97.5 212 GLU B N 1
ATOM 4753 C CA . GLU B 1 212 ? -14.156 -7.344 6.188 1 97.5 212 GLU B CA 1
ATOM 4754 C C . GLU B 1 212 ? -14.883 -8.492 6.883 1 97.5 212 GLU B C 1
ATOM 4756 O O . GLU B 1 212 ? -15.133 -9.539 6.27 1 97.5 212 GLU B O 1
ATOM 4761 N N . ALA B 1 213 ? -15.18 -8.305 8.125 1 97.44 213 ALA B N 1
ATOM 4762 C CA . ALA B 1 213 ? -15.867 -9.344 8.891 1 97.44 213 ALA B CA 1
ATOM 4763 C C . ALA B 1 213 ? -17.25 -9.633 8.305 1 97.44 213 ALA B C 1
ATOM 4765 O O . ALA B 1 213 ? -17.641 -10.797 8.172 1 97.44 213 ALA B O 1
ATOM 4766 N N . PHE B 1 214 ? -17.984 -8.594 7.934 1 97.69 214 PHE B N 1
ATOM 4767 C CA . PHE B 1 214 ? -19.312 -8.789 7.336 1 97.69 214 PHE B CA 1
ATOM 4768 C C . PHE B 1 214 ? -19.188 -9.5 5.992 1 97.69 214 PHE B C 1
ATOM 4770 O O . PHE B 1 214 ? -19.984 -10.383 5.68 1 97.69 214 PHE B O 1
ATOM 4777 N N . LEU B 1 215 ? -18.203 -9.125 5.203 1 96.5 215 LEU B N 1
ATOM 4778 C CA . LEU B 1 215 ? -18 -9.742 3.898 1 96.5 215 LEU B CA 1
ATOM 4779 C C . LEU B 1 215 ? -17.75 -11.242 4.039 1 96.5 215 LEU B C 1
ATOM 4781 O O . LEU B 1 215 ? -18.281 -12.039 3.273 1 96.5 215 LEU B O 1
ATOM 4785 N N . ARG B 1 216 ? -16.984 -11.57 5.016 1 94.31 216 ARG B N 1
ATOM 4786 C CA . ARG B 1 216 ? -16.672 -12.977 5.262 1 94.31 216 ARG B CA 1
ATOM 4787 C C . ARG B 1 216 ? -17.938 -13.758 5.617 1 94.31 216 ARG B C 1
ATOM 4789 O O . ARG B 1 216 ? -18 -14.969 5.398 1 94.31 216 ARG B O 1
ATOM 4796 N N . GLU B 1 217 ? -18.891 -13.031 6.152 1 94.06 217 GLU B N 1
ATOM 4797 C CA . GLU B 1 217 ? -20.141 -13.672 6.555 1 94.06 217 GLU B CA 1
ATOM 4798 C C . GLU B 1 217 ? -21.188 -13.617 5.434 1 94.06 217 GLU B C 1
ATOM 4800 O O . GLU B 1 217 ? -22.344 -13.992 5.629 1 94.06 217 GLU B O 1
ATOM 4805 N N . GLY B 1 218 ? -20.828 -13.156 4.336 1 93.62 218 GLY B N 1
ATOM 4806 C CA . GLY B 1 218 ? -21.719 -13.18 3.182 1 93.62 218 GLY B CA 1
ATOM 4807 C C . GLY B 1 218 ? -22.656 -11.992 3.125 1 93.62 218 GLY B C 1
ATOM 4808 O O . GLY B 1 218 ? -23.844 -12.141 2.805 1 93.62 218 GLY B O 1
ATOM 4809 N N . TYR B 1 219 ? -22.281 -10.805 3.553 1 96.19 219 TYR B N 1
ATOM 4810 C CA . TYR B 1 219 ? -23.016 -9.555 3.408 1 96.19 219 TYR B CA 1
ATOM 4811 C C . TYR B 1 219 ? -22.438 -8.695 2.291 1 96.19 219 TYR B C 1
ATOM 4813 O O . TYR B 1 219 ? -21.234 -8.773 2.006 1 96.19 219 TYR B O 1
ATOM 4821 N N . GLU B 1 220 ? -23.312 -7.996 1.648 1 96.56 220 GLU B N 1
ATOM 4822 C CA . GLU B 1 220 ? -22.828 -6.895 0.829 1 96.56 220 GLU B CA 1
ATOM 4823 C C . GLU B 1 220 ? -22.5 -5.672 1.684 1 96.56 220 GLU B C 1
ATOM 4825 O O . GLU B 1 220 ? -23.281 -5.301 2.566 1 96.56 220 GLU B O 1
ATOM 4830 N N . VAL B 1 221 ? -21.328 -5.102 1.455 1 98.06 221 VAL B N 1
ATOM 4831 C CA . VAL B 1 221 ? -20.906 -4.031 2.35 1 98.06 221 VAL B CA 1
ATOM 4832 C C . VAL B 1 221 ? -20.625 -2.764 1.544 1 98.06 221 VAL B C 1
ATOM 4834 O O . VAL B 1 221 ? -19.938 -2.809 0.524 1 98.06 221 VAL B O 1
ATOM 4837 N N . TYR B 1 222 ? -21.203 -1.687 1.973 1 98.25 222 TYR B N 1
ATOM 4838 C CA . TYR B 1 222 ? -20.844 -0.342 1.533 1 98.25 222 TYR B CA 1
ATOM 4839 C C . TYR B 1 222 ? -20.125 0.423 2.639 1 98.25 222 TYR B C 1
ATOM 4841 O O . TYR B 1 222 ? -20.516 0.358 3.805 1 98.25 222 TYR B O 1
ATOM 4849 N N . ILE B 1 223 ? -19.062 1.067 2.277 1 98.5 223 ILE B N 1
ATOM 4850 C CA . ILE B 1 223 ? -18.391 1.909 3.256 1 98.5 223 ILE B CA 1
ATOM 4851 C C . ILE B 1 223 ? -18.359 3.354 2.76 1 98.5 223 ILE B C 1
ATOM 4853 O O . ILE B 1 223 ? -17.969 3.617 1.62 1 98.5 223 ILE B O 1
ATOM 4857 N N . ILE B 1 224 ? -18.906 4.258 3.504 1 98.56 224 ILE B N 1
ATOM 4858 C CA . ILE B 1 224 ? -18.656 5.68 3.314 1 98.56 224 ILE B CA 1
ATOM 4859 C C . ILE B 1 224 ? -17.453 6.102 4.156 1 98.56 224 ILE B C 1
ATOM 4861 O O . ILE B 1 224 ? -17.484 6.031 5.387 1 98.56 224 ILE B O 1
ATOM 4865 N N . MET B 1 225 ? -16.422 6.535 3.498 1 97.5 225 MET B N 1
ATOM 4866 C CA . MET B 1 225 ? -15.133 6.766 4.16 1 97.5 225 MET B CA 1
ATOM 4867 C C . MET B 1 225 ? -14.789 8.25 4.172 1 97.5 225 MET B C 1
ATOM 4869 O O . MET B 1 225 ? -14.727 8.891 3.117 1 97.5 225 MET B O 1
ATOM 4873 N N . GLY B 1 226 ? -14.594 8.844 5.379 1 95.81 226 GLY B N 1
ATOM 4874 C CA . GLY B 1 226 ? -13.93 10.133 5.5 1 95.81 226 GLY B CA 1
ATOM 4875 C C . GLY B 1 226 ? -12.422 10.031 5.391 1 95.81 226 GLY B C 1
ATOM 4876 O O . GLY B 1 226 ? -11.898 9.25 4.594 1 95.81 226 GLY B O 1
ATOM 4877 N N . LEU B 1 227 ? -11.75 10.891 6.137 1 91.94 227 LEU B N 1
ATOM 4878 C CA . LEU B 1 227 ? -10.297 10.773 6.191 1 91.94 227 LEU B CA 1
ATOM 4879 C C . LEU B 1 227 ? -9.883 9.508 6.945 1 91.94 227 LEU B C 1
ATOM 4881 O O . LEU B 1 227 ? -10.461 9.188 7.984 1 91.94 227 LEU B O 1
ATOM 4885 N N . GLY B 1 228 ? -8.953 8.812 6.41 1 90.06 228 GLY B N 1
ATOM 4886 C CA . GLY B 1 228 ? -8.492 7.59 7.039 1 90.06 228 GLY B CA 1
ATOM 4887 C C . GLY B 1 228 ? -7.723 6.688 6.094 1 90.06 228 GLY B C 1
ATOM 4888 O O . GLY B 1 228 ? -7.23 7.141 5.059 1 90.06 228 GLY B O 1
ATOM 4889 N N . GLU B 1 229 ? -7.664 5.453 6.473 1 90.38 229 GLU B N 1
ATOM 4890 C CA . GLU B 1 229 ? -6.898 4.48 5.699 1 90.38 229 GLU B CA 1
ATOM 4891 C C . GLU B 1 229 ? -7.602 4.141 4.387 1 90.38 229 GLU B C 1
ATOM 4893 O O . GLU B 1 229 ? -8.805 4.379 4.242 1 90.38 229 GLU B O 1
ATOM 4898 N N . GLU B 1 230 ? -6.801 3.654 3.529 1 91.88 230 GLU B N 1
ATOM 4899 C CA . GLU B 1 230 ? -7.363 3.217 2.256 1 91.88 230 GLU B CA 1
ATOM 4900 C C . GLU B 1 230 ? -8.234 1.978 2.436 1 91.88 230 GLU B C 1
ATOM 4902 O O . GLU B 1 230 ? -7.875 1.058 3.172 1 91.88 230 GLU B O 1
ATOM 4907 N N . VAL B 1 231 ? -9.336 1.995 1.799 1 96.44 231 VAL B N 1
ATOM 4908 C CA . VAL B 1 231 ? -10.266 0.87 1.851 1 96.44 231 VAL B CA 1
ATOM 4909 C C . VAL B 1 231 ? -9.844 -0.191 0.836 1 96.44 231 VAL B C 1
ATOM 4911 O O . VAL B 1 231 ? -9.5 0.132 -0.302 1 96.44 231 VAL B O 1
ATOM 4914 N N . PRO B 1 232 ? -9.836 -1.424 1.238 1 96.5 232 PRO B N 1
ATOM 4915 C CA . PRO B 1 232 ? -9.5 -2.48 0.282 1 96.5 232 PRO B CA 1
ATOM 4916 C C . PRO B 1 232 ? -10.367 -2.439 -0.974 1 96.5 232 PRO B C 1
ATOM 4918 O O . PRO B 1 232 ? -11.547 -2.086 -0.902 1 96.5 232 PRO B O 1
ATOM 4921 N N . TYR B 1 233 ? -9.805 -2.953 -2.133 1 95.25 233 TYR B N 1
ATOM 4922 C CA . TYR B 1 233 ? -10.391 -2.795 -3.457 1 95.25 233 TYR B CA 1
ATOM 4923 C C . TYR B 1 233 ? -11.719 -3.543 -3.555 1 95.25 233 TYR B C 1
ATOM 4925 O O . TYR B 1 233 ? -12.578 -3.186 -4.359 1 95.25 233 TYR B O 1
ATOM 4933 N N . TYR B 1 234 ? -11.859 -4.617 -2.76 1 95.81 234 TYR B N 1
ATOM 4934 C CA . TYR B 1 234 ? -13.016 -5.496 -2.91 1 95.81 234 TYR B CA 1
ATOM 4935 C C . TYR B 1 234 ? -14.18 -5.012 -2.059 1 95.81 234 TYR B C 1
ATOM 4937 O O . TYR B 1 234 ? -15.25 -5.625 -2.051 1 95.81 234 TYR B O 1
ATOM 4945 N N . ILE B 1 235 ? -14.039 -3.859 -1.336 1 96.69 235 ILE B N 1
ATOM 4946 C CA . ILE B 1 235 ? -15.117 -3.229 -0.587 1 96.69 235 ILE B CA 1
ATOM 4947 C C . ILE B 1 235 ? -15.633 -2.01 -1.351 1 96.69 235 ILE B C 1
ATOM 4949 O O . ILE B 1 235 ? -14.852 -1.126 -1.719 1 96.69 235 ILE B O 1
ATOM 4953 N N . LYS B 1 236 ? -16.906 -1.966 -1.637 1 95.94 236 LYS B N 1
ATOM 4954 C CA . LYS B 1 236 ? -17.5 -0.799 -2.281 1 95.94 236 LYS B CA 1
ATOM 4955 C C . LYS B 1 236 ? -17.438 0.421 -1.366 1 95.94 236 LYS B C 1
ATOM 4957 O O . LYS B 1 236 ? -18.109 0.451 -0.324 1 95.94 236 LYS B O 1
ATOM 4962 N N . SER B 1 237 ? -16.672 1.394 -1.733 1 97.88 237 SER B N 1
ATOM 4963 C CA . SER B 1 237 ? -16.453 2.521 -0.835 1 97.88 237 SER B CA 1
ATOM 4964 C C . SER B 1 237 ? -16.734 3.848 -1.533 1 97.88 237 SER B C 1
ATOM 4966 O O . SER B 1 237 ? -16.641 3.941 -2.76 1 97.88 237 SER B O 1
ATOM 4968 N N . PHE B 1 238 ? -17.141 4.809 -0.797 1 97.94 238 PHE B N 1
ATOM 4969 C CA . PHE B 1 238 ? -17.422 6.176 -1.212 1 97.94 238 PHE B CA 1
ATOM 4970 C C . PHE B 1 238 ? -16.703 7.176 -0.312 1 97.94 238 PHE B C 1
ATOM 4972 O O . PHE B 1 238 ? -16.875 7.145 0.91 1 97.94 238 PHE B O 1
ATOM 4979 N N . LYS B 1 239 ? -15.969 8.047 -0.911 1 96.31 239 LYS B N 1
ATOM 4980 C CA . LYS B 1 239 ? -15.227 9.023 -0.128 1 96.31 239 LYS B CA 1
ATOM 4981 C C . LYS B 1 239 ? -16.047 10.297 0.076 1 96.31 239 LYS B C 1
ATOM 4983 O O . LYS B 1 239 ? -16.703 10.781 -0.852 1 96.31 239 LYS B O 1
ATOM 4988 N N . VAL B 1 240 ? -15.992 10.773 1.257 1 96.5 240 VAL B N 1
ATOM 4989 C CA . VAL B 1 240 ? -16.594 12.047 1.609 1 96.5 240 VAL B CA 1
ATOM 4990 C C . VAL B 1 240 ? -15.641 12.859 2.482 1 96.5 240 VAL B C 1
ATOM 4992 O O . VAL B 1 240 ? -14.656 12.32 2.992 1 96.5 240 VAL B O 1
ATOM 4995 N N . LEU B 1 241 ? -15.969 14.102 2.65 1 93.44 241 LEU B N 1
ATOM 4996 C CA . LEU B 1 241 ? -15.094 14.93 3.475 1 93.44 241 LEU B CA 1
ATOM 4997 C C . LEU B 1 241 ? -15.844 15.484 4.684 1 93.44 241 LEU B C 1
ATOM 4999 O O . LEU B 1 241 ? -15.43 15.273 5.824 1 93.44 241 LEU B O 1
ATOM 5003 N N . THR B 1 242 ? -16.984 16.031 4.43 1 95.44 242 THR B N 1
ATOM 5004 C CA . THR B 1 242 ? -17.703 16.719 5.496 1 95.44 242 THR B CA 1
ATOM 5005 C C . THR B 1 242 ? -18.781 15.82 6.086 1 95.44 242 THR B C 1
ATOM 5007 O O . THR B 1 242 ? -19.172 14.82 5.477 1 95.44 242 THR B O 1
ATOM 5010 N N . SER B 1 243 ? -19.281 16.25 7.234 1 96.75 243 SER B N 1
ATOM 5011 C CA . SER B 1 243 ? -20.391 15.539 7.871 1 96.75 243 SER B CA 1
ATOM 5012 C C . SER B 1 243 ? -21.641 15.586 7.012 1 96.75 243 SER B C 1
ATOM 5014 O O . SER B 1 243 ? -22.375 14.594 6.926 1 96.75 243 SER B O 1
ATOM 5016 N N . GLU B 1 244 ? -21.844 16.688 6.367 1 96.88 244 GLU B N 1
ATOM 5017 C CA . GLU B 1 244 ? -23.016 16.859 5.5 1 96.88 244 GLU B CA 1
ATOM 5018 C C . GLU B 1 244 ? -22.953 15.898 4.309 1 96.88 244 GLU B C 1
ATOM 5020 O O . GLU B 1 244 ? -23.938 15.266 3.963 1 96.88 244 GLU B O 1
ATOM 5025 N N . GLU B 1 245 ? -21.781 15.828 3.719 1 97.75 245 GLU B N 1
ATOM 5026 C CA . GLU B 1 245 ? -21.578 14.898 2.611 1 97.75 245 GLU B CA 1
ATOM 5027 C C . GLU B 1 245 ? -21.812 13.461 3.057 1 97.75 245 GLU B C 1
ATOM 5029 O O . GLU B 1 245 ? -22.422 12.664 2.33 1 97.75 245 GLU B O 1
ATOM 5034 N N . MET B 1 246 ? -21.359 13.164 4.23 1 98.12 246 MET B N 1
ATOM 5035 C CA . MET B 1 246 ? -21.516 11.812 4.762 1 98.12 246 MET B CA 1
ATOM 5036 C C . MET B 1 246 ? -22.984 11.492 4.996 1 98.12 246 MET B C 1
ATOM 5038 O O . MET B 1 246 ? -23.453 10.414 4.625 1 98.12 246 MET B O 1
ATOM 5042 N N . LEU B 1 247 ? -23.703 12.445 5.57 1 98.19 247 LEU B N 1
ATOM 5043 C CA . LEU B 1 247 ? -25.125 12.234 5.82 1 98.19 247 LEU B CA 1
ATOM 5044 C C . LEU B 1 247 ? -25.875 12.031 4.512 1 98.19 247 LEU B C 1
ATOM 5046 O O . LEU B 1 247 ? -26.672 11.102 4.387 1 98.19 247 LEU B O 1
ATOM 5050 N N . LYS B 1 248 ? -25.609 12.875 3.553 1 98.44 248 LYS B N 1
ATOM 5051 C CA . LYS B 1 248 ? -26.281 12.789 2.266 1 98.44 248 LYS B CA 1
ATOM 5052 C C . LYS B 1 248 ? -26.078 11.422 1.625 1 98.44 248 LYS B C 1
ATOM 5054 O O . LYS B 1 248 ? -27.047 10.781 1.202 1 98.44 248 LYS B O 1
ATOM 5059 N N . LYS B 1 249 ? -24.875 11 1.608 1 98.56 249 LYS B N 1
ATOM 5060 C CA . LYS B 1 249 ? -24.578 9.711 0.997 1 98.56 249 LYS B CA 1
ATOM 5061 C C . LYS B 1 249 ? -25.156 8.562 1.81 1 98.56 249 LYS B C 1
ATOM 5063 O O . LYS B 1 249 ? -25.625 7.566 1.244 1 98.56 249 LYS B O 1
ATOM 5068 N N . ALA B 1 250 ? -25.141 8.695 3.109 1 98.69 250 ALA B N 1
ATOM 5069 C CA . ALA B 1 250 ? -25.672 7.66 3.988 1 98.69 250 ALA B CA 1
ATOM 5070 C C . ALA B 1 250 ? -27.188 7.52 3.805 1 98.69 250 ALA B C 1
ATOM 5072 O O . ALA B 1 250 ? -27.719 6.41 3.844 1 98.69 250 ALA B O 1
ATOM 5073 N N . LEU B 1 251 ? -27.844 8.633 3.662 1 98.56 251 LEU B N 1
ATOM 5074 C CA . LEU B 1 251 ? -29.281 8.594 3.432 1 98.56 251 LEU B CA 1
ATOM 5075 C C . LEU B 1 251 ? -29.609 7.922 2.102 1 98.56 251 LEU B C 1
ATOM 5077 O O . LEU B 1 251 ? -30.562 7.148 2.006 1 98.56 251 LEU B O 1
ATOM 5081 N N . GLU B 1 252 ? -28.797 8.211 1.121 1 98.38 252 GLU B N 1
ATOM 5082 C CA . GLU B 1 252 ? -28.969 7.605 -0.196 1 98.38 252 GLU B CA 1
ATOM 5083 C C . GLU B 1 252 ? -28.781 6.094 -0.137 1 98.38 252 GLU B C 1
ATOM 5085 O O . GLU B 1 252 ? -29.688 5.332 -0.49 1 98.38 252 GLU B O 1
ATOM 5090 N N . LEU B 1 253 ? -27.703 5.629 0.433 1 98.19 253 LEU B N 1
ATOM 5091 C CA . LEU B 1 253 ? -27.359 4.211 0.455 1 98.19 253 LEU B CA 1
ATOM 5092 C C . LEU B 1 253 ? -28.188 3.471 1.499 1 98.19 253 LEU B C 1
ATOM 5094 O O . LEU B 1 253 ? -28.453 2.275 1.353 1 98.19 253 LEU B O 1
ATOM 5098 N N . GLY B 1 254 ? -28.531 4.219 2.547 1 97.94 254 GLY B N 1
ATOM 5099 C CA . GLY B 1 254 ? -29.297 3.629 3.637 1 97.94 254 GLY B CA 1
ATOM 5100 C C . GLY B 1 254 ? -30.609 3.027 3.188 1 97.94 254 GLY B C 1
ATOM 5101 O O . GLY B 1 254 ? -31.141 2.123 3.838 1 97.94 254 GLY B O 1
ATOM 5102 N N . GLU B 1 255 ? -31.125 3.504 2.061 1 97.44 255 GLU B N 1
ATOM 5103 C CA . GLU B 1 255 ? -32.406 3 1.533 1 97.44 255 GLU B CA 1
ATOM 5104 C C . GLU B 1 255 ? -32.281 1.544 1.097 1 97.44 255 GLU B C 1
ATOM 5106 O O . GLU B 1 255 ? -33.25 0.791 1.14 1 97.44 255 GLU B O 1
ATOM 5111 N N . GLU B 1 256 ? -31.156 1.105 0.809 1 95.62 256 GLU B N 1
ATOM 5112 C CA . GLU B 1 256 ? -30.969 -0.182 0.143 1 95.62 256 GLU B CA 1
ATOM 5113 C C . GLU B 1 256 ? -30.359 -1.214 1.088 1 95.62 256 GLU B C 1
ATOM 5115 O O . GLU B 1 256 ? -30.188 -2.375 0.714 1 95.62 256 GLU B O 1
ATOM 5120 N N . VAL B 1 257 ? -30.062 -0.78 2.297 1 98 257 VAL B N 1
ATOM 5121 C CA . VAL B 1 257 ? -29.328 -1.7 3.156 1 98 257 VAL B CA 1
ATOM 5122 C C . VAL B 1 257 ? -30.219 -2.152 4.312 1 98 257 VAL B C 1
ATOM 5124 O O . VAL B 1 257 ? -31.281 -1.574 4.551 1 98 257 VAL B O 1
ATOM 5127 N N . ASP B 1 258 ? -29.75 -3.209 5.016 1 97.88 258 ASP B N 1
ATOM 5128 C CA . ASP B 1 258 ? -30.469 -3.771 6.152 1 97.88 258 ASP B CA 1
ATOM 5129 C C . ASP B 1 258 ? -29.891 -3.283 7.473 1 97.88 258 ASP B C 1
ATOM 5131 O O . ASP B 1 258 ? -30.609 -3.174 8.477 1 97.88 258 ASP B O 1
ATOM 5135 N N . ILE B 1 259 ? -28.625 -3.035 7.5 1 98.56 259 ILE B N 1
ATOM 5136 C CA . ILE B 1 259 ? -27.875 -2.682 8.703 1 98.56 259 ILE B CA 1
ATOM 5137 C C . ILE B 1 259 ? -27.047 -1.424 8.445 1 98.56 259 ILE B C 1
ATOM 5139 O O . ILE B 1 259 ? -26.438 -1.281 7.383 1 98.56 259 ILE B O 1
ATOM 5143 N N . ILE B 1 260 ? -27.047 -0.494 9.352 1 98.75 260 ILE B N 1
ATOM 5144 C CA . ILE B 1 260 ? -26.219 0.699 9.305 1 98.75 260 ILE B CA 1
ATOM 5145 C C . ILE B 1 260 ? -25.328 0.763 10.547 1 98.75 260 ILE B C 1
ATOM 5147 O O . ILE B 1 260 ? -25.812 0.667 11.672 1 98.75 260 ILE B O 1
ATOM 5151 N N . ILE B 1 261 ? -24.047 0.846 10.328 1 98.69 261 ILE B N 1
ATOM 5152 C CA . ILE B 1 261 ? -23.078 0.967 11.414 1 98.69 261 ILE B CA 1
ATOM 5153 C C . ILE B 1 261 ? -22.328 2.289 11.289 1 98.69 261 ILE B C 1
ATOM 5155 O O . ILE B 1 261 ? -21.75 2.584 10.25 1 98.69 261 ILE B O 1
ATOM 5159 N N . SER B 1 262 ? -22.344 3.068 12.289 1 98 262 SER B N 1
ATOM 5160 C CA . SER B 1 262 ? -21.594 4.32 12.297 1 98 262 SER B CA 1
ATOM 5161 C C . SER B 1 262 ? -20.422 4.254 13.258 1 98 262 SER B C 1
ATOM 5163 O O . SER B 1 262 ? -20.594 4.391 14.477 1 98 262 SER B O 1
ATOM 5165 N N . CYS B 1 263 ? -19.297 4.105 12.719 1 95.75 263 CYS B N 1
ATOM 5166 C CA . CYS B 1 263 ? -18.094 4.145 13.547 1 95.75 263 CYS B CA 1
ATOM 5167 C C . CYS B 1 263 ? -17.172 5.285 13.125 1 95.75 263 CYS B C 1
ATOM 5169 O O . CYS B 1 263 ? -15.992 5.293 13.461 1 95.75 263 CYS B O 1
ATOM 5171 N N . ALA B 1 264 ? -17.656 6.168 12.383 1 95.88 264 ALA B N 1
ATOM 5172 C CA . ALA B 1 264 ? -16.906 7.336 11.922 1 95.88 264 ALA B CA 1
ATOM 5173 C C . ALA B 1 264 ? -16.734 8.344 13.055 1 95.88 264 ALA B C 1
ATOM 5175 O O . ALA B 1 264 ? -17.609 8.492 13.914 1 95.88 264 ALA B O 1
ATOM 5176 N N . ALA B 1 265 ? -15.609 8.961 13.039 1 93.69 265 ALA B N 1
ATOM 5177 C CA . ALA B 1 265 ? -15.398 10.133 13.883 1 93.69 265 ALA B CA 1
ATOM 5178 C C . ALA B 1 265 ? -15.953 11.391 13.211 1 93.69 265 ALA B C 1
ATOM 5180 O O . ALA B 1 265 ? -15.211 12.133 12.555 1 93.69 265 ALA B O 1
ATOM 5181 N N . ILE B 1 266 ? -17.203 11.609 13.414 1 94 266 ILE B N 1
ATOM 5182 C CA . ILE B 1 266 ? -17.906 12.719 12.773 1 94 266 ILE B CA 1
ATOM 5183 C C . ILE B 1 266 ? -17.766 13.977 13.633 1 94 266 ILE B C 1
ATOM 5185 O O . ILE B 1 266 ? -18.016 13.945 14.844 1 94 266 ILE B O 1
ATOM 5189 N N . SER B 1 267 ? -17.438 15.023 13 1 90.56 267 SER B N 1
ATOM 5190 C CA . SER B 1 267 ? -17.234 16.281 13.719 1 90.56 267 SER B CA 1
ATOM 5191 C C . SER B 1 267 ? -18.516 16.719 14.414 1 90.56 267 SER B C 1
ATOM 5193 O O . SER B 1 267 ? -19.578 16.812 13.789 1 90.56 267 SER B O 1
ATOM 5195 N N . ASP B 1 268 ? -18.422 17.062 15.656 1 86.19 268 ASP B N 1
ATOM 5196 C CA . ASP B 1 268 ? -19.578 17.469 16.453 1 86.19 268 ASP B CA 1
ATOM 5197 C C . ASP B 1 268 ? -19.922 18.938 16.234 1 86.19 268 ASP B C 1
ATOM 5199 O O . ASP B 1 268 ? -21.031 19.375 16.578 1 86.19 268 ASP B O 1
ATOM 5203 N N . PHE B 1 269 ? -18.938 19.641 15.648 1 86.81 269 PHE B N 1
ATOM 5204 C CA . PHE B 1 269 ? -19.125 21.078 15.492 1 86.81 269 PHE B CA 1
ATOM 5205 C C . PHE B 1 269 ? -18.75 21.531 14.086 1 86.81 269 PHE B C 1
ATOM 5207 O O . PHE B 1 269 ? -17.922 20.891 13.422 1 86.81 269 PHE B O 1
ATOM 5214 N N . VAL B 1 270 ? -19.359 22.531 13.625 1 89.25 270 VAL B N 1
ATOM 5215 C CA . VAL B 1 270 ? -19.047 23.172 12.352 1 89.25 270 VAL B CA 1
ATOM 5216 C C . VAL B 1 270 ? -18.719 24.641 12.57 1 89.25 270 VAL B C 1
ATOM 5218 O O . VAL B 1 270 ? -19.422 25.344 13.297 1 89.25 270 VAL B O 1
ATOM 5221 N N . PRO B 1 271 ? -17.594 25.062 12.047 1 87.69 271 PRO B N 1
ATOM 5222 C CA . PRO B 1 271 ? -17.234 26.469 12.188 1 87.69 271 PRO B CA 1
ATOM 5223 C C . PRO B 1 271 ? -18.156 27.391 11.383 1 87.69 271 PRO B C 1
ATOM 5225 O O . PRO B 1 271 ? -18.672 26.984 10.344 1 87.69 271 PRO B O 1
ATOM 5228 N N . GLU B 1 272 ? -18.344 28.562 11.992 1 80 272 GLU B N 1
ATOM 5229 C CA . GLU B 1 272 ? -19 29.594 11.18 1 80 272 GLU B CA 1
ATOM 5230 C C . GLU B 1 272 ? -18.094 30.062 10.047 1 80 272 GLU B C 1
ATOM 5232 O O . GLU B 1 272 ? -16.969 30.516 10.289 1 80 272 GLU B O 1
ATOM 5237 N N . LYS B 1 273 ? -18.484 29.547 8.914 1 66.88 273 LYS B N 1
ATOM 5238 C CA . LYS B 1 273 ? -17.609 29.719 7.758 1 66.88 273 LYS B CA 1
ATOM 5239 C C . LYS B 1 273 ? -17.328 31.203 7.496 1 66.88 273 LYS B C 1
ATOM 5241 O O . LYS B 1 273 ? -18.234 32.031 7.539 1 66.88 273 LYS B O 1
ATOM 5246 N N . LYS B 1 274 ? -16.031 31.594 7.641 1 61.75 274 LYS B N 1
ATOM 5247 C CA . LYS B 1 274 ? -15.641 32.906 7.141 1 61.75 274 LYS B CA 1
ATOM 5248 C C . LYS B 1 274 ? -15.133 32.812 5.703 1 61.75 274 LYS B C 1
ATOM 5250 O O . LYS B 1 274 ? -14.516 31.812 5.32 1 61.75 274 LYS B O 1
ATOM 5255 N N . GLU B 1 275 ? -15.672 33.5 4.781 1 60.59 275 GLU B N 1
ATOM 5256 C CA . GLU B 1 275 ? -15.266 33.531 3.381 1 60.59 275 GLU B CA 1
ATOM 5257 C C . GLU B 1 275 ? -13.797 33.906 3.236 1 60.59 275 GLU B C 1
ATOM 5259 O O . GLU B 1 275 ? -13.328 34.844 3.904 1 60.59 275 GLU B O 1
ATOM 5264 N N . GLY B 1 276 ? -12.992 33.219 2.52 1 58.94 276 GLY B N 1
ATOM 5265 C CA . GLY B 1 276 ? -11.609 33.531 2.182 1 58.94 276 GLY B CA 1
ATOM 5266 C C . GLY B 1 276 ? -10.609 32.938 3.148 1 58.94 276 GLY B C 1
ATOM 5267 O O . GLY B 1 276 ? -10.984 32.25 4.098 1 58.94 276 GLY B O 1
ATOM 5268 N N . LYS B 1 277 ? -9.297 32.969 2.811 1 59.44 277 LYS B N 1
ATOM 5269 C CA . LYS B 1 277 ? -8.227 32.562 3.725 1 59.44 277 LYS B CA 1
ATOM 5270 C C . LYS B 1 277 ? -8 33.625 4.805 1 59.44 277 LYS B C 1
ATOM 5272 O O . LYS B 1 277 ? -7.852 34.812 4.496 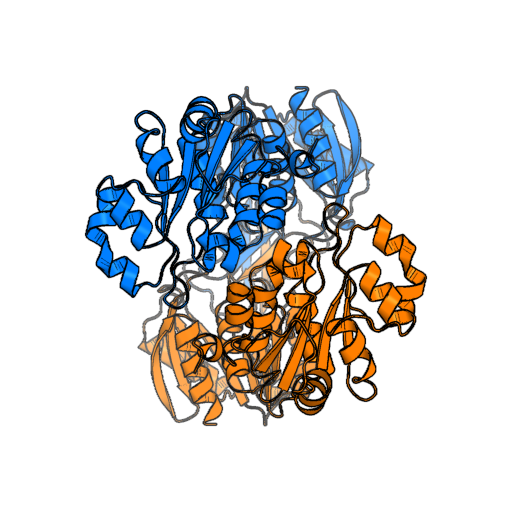1 59.44 277 LYS B O 1
ATOM 5277 N N . ILE B 1 278 ? -8.133 33.188 6.066 1 62.06 278 ILE B N 1
ATOM 5278 C CA . ILE B 1 278 ? -7.777 34.125 7.137 1 62.06 278 ILE B CA 1
ATOM 5279 C C . ILE B 1 278 ? -6.262 34.312 7.164 1 62.06 278 ILE B C 1
ATOM 5281 O O . ILE B 1 278 ? -5.5 33.344 7.113 1 62.06 278 ILE B O 1
ATOM 5285 N N . SER B 1 279 ? -5.852 35.562 7.051 1 59.53 279 SER B N 1
ATOM 5286 C CA . SER B 1 279 ? -4.43 35.875 7.039 1 59.53 279 SER B CA 1
ATOM 5287 C C . SER B 1 279 ? -3.713 35.281 8.234 1 59.53 279 SER B C 1
ATOM 5289 O O . SER B 1 279 ? -4.238 35.281 9.352 1 59.53 279 SER B O 1
ATOM 5291 N N . SER B 1 280 ? -2.561 34.594 7.996 1 59.03 280 SER B N 1
ATOM 5292 C CA . SER B 1 280 ? -1.745 34.031 9.055 1 59.03 280 SER B CA 1
ATOM 5293 C C . SER B 1 280 ? -1.074 35.094 9.898 1 59.03 280 SER B C 1
ATOM 5295 O O . SER B 1 280 ? -0.443 34.812 10.914 1 59.03 280 SER B O 1
ATOM 5297 N N . ASP B 1 281 ? -1.271 36.312 9.516 1 60 281 ASP B N 1
ATOM 5298 C CA . ASP B 1 281 ? -0.544 37.375 10.18 1 60 281 ASP B CA 1
ATOM 5299 C C . ASP B 1 281 ? -1.361 37.969 11.328 1 60 281 ASP B C 1
ATOM 5301 O O . ASP B 1 281 ? -0.871 38.812 12.078 1 60 281 ASP B O 1
ATOM 5305 N N . VAL B 1 282 ? -2.57 37.469 11.508 1 64.88 282 VAL B N 1
ATOM 5306 C CA . VAL B 1 282 ? -3.383 38 12.602 1 64.88 282 VAL B CA 1
ATOM 5307 C C . VAL B 1 282 ? -2.982 37.312 13.906 1 64.88 282 VAL B C 1
ATOM 5309 O O . VAL B 1 282 ? -2.656 36.125 13.922 1 64.88 282 VAL B O 1
ATOM 5312 N N . GLU B 1 283 ? -2.896 38.062 14.93 1 71.19 283 GLU B N 1
ATOM 5313 C CA . GLU B 1 283 ? -2.391 37.594 16.219 1 71.19 283 GLU B CA 1
ATOM 5314 C C . GLU B 1 283 ? -3.369 36.625 16.875 1 71.19 283 GLU B C 1
ATOM 5316 O O . GLU B 1 283 ? -2.957 35.656 17.516 1 71.19 283 GLU B O 1
ATOM 5321 N N . GLU B 1 284 ? -4.621 36.938 16.75 1 77.12 284 GLU B N 1
ATOM 5322 C CA . GLU B 1 284 ? -5.633 36.125 17.406 1 77.12 284 GLU B CA 1
ATOM 5323 C C . GLU B 1 284 ? -6.879 35.969 16.531 1 77.12 284 GLU B C 1
ATOM 5325 O O . GLU B 1 284 ? -7.293 36.938 15.875 1 77.12 284 GLU B O 1
ATOM 5330 N N . ILE B 1 285 ? -7.254 34.719 16.406 1 79.12 285 ILE B N 1
ATOM 5331 C CA . ILE B 1 285 ? -8.5 34.5 15.68 1 79.12 285 ILE B CA 1
ATOM 5332 C C . ILE B 1 285 ? -9.484 33.75 16.578 1 79.12 285 ILE B C 1
ATOM 5334 O O . ILE B 1 285 ? -9.094 32.875 17.344 1 79.12 285 ILE B O 1
ATOM 5338 N N . THR B 1 286 ? -10.664 34.25 16.578 1 82.75 286 THR B N 1
ATOM 5339 C CA . THR B 1 286 ? -11.727 33.562 17.297 1 82.75 286 THR B CA 1
ATOM 5340 C C . THR B 1 286 ? -12.664 32.844 16.328 1 82.75 286 THR B C 1
ATOM 5342 O O . THR B 1 286 ? -13.203 33.469 15.414 1 82.75 286 THR B O 1
ATOM 5345 N N . ILE B 1 287 ? -12.711 31.578 16.531 1 85.06 287 ILE B N 1
ATOM 5346 C CA . ILE B 1 287 ? -13.594 30.781 15.672 1 85.06 287 ILE B CA 1
ATOM 5347 C C . ILE B 1 287 ? -14.82 30.359 16.469 1 85.06 287 ILE B C 1
ATOM 5349 O O . ILE B 1 287 ? -14.703 29.828 17.578 1 85.06 287 ILE B O 1
ATOM 5353 N N . LYS B 1 288 ? -15.938 30.672 15.891 1 86 288 LYS B N 1
ATOM 5354 C CA . LYS B 1 288 ? -17.188 30.234 16.484 1 86 288 LYS B CA 1
ATOM 5355 C C . LYS B 1 288 ? -17.672 28.922 15.883 1 86 288 LYS B C 1
ATOM 5357 O O . LYS B 1 288 ? -17.75 28.797 14.656 1 86 288 LYS B O 1
ATOM 5362 N N . LEU B 1 289 ? -17.891 28 16.812 1 86.88 289 LEU B N 1
ATOM 5363 C CA . LEU B 1 289 ? -18.359 26.672 16.391 1 86.88 289 LEU B CA 1
ATOM 5364 C C . LEU B 1 289 ? -19.812 26.453 16.812 1 86.88 289 LEU B C 1
ATOM 5366 O O . LEU B 1 289 ? -20.203 26.828 17.922 1 86.88 289 LEU B O 1
ATOM 5370 N N . ARG B 1 290 ? -20.531 25.969 15.867 1 87.69 290 ARG B N 1
ATOM 5371 C CA . ARG B 1 290 ? -21.906 25.562 16.156 1 87.69 290 ARG B CA 1
ATOM 5372 C C . ARG B 1 290 ? -22.062 24.047 16.109 1 87.69 290 ARG B C 1
ATOM 5374 O O . ARG B 1 290 ? -21.25 23.359 15.5 1 87.69 290 ARG B O 1
ATOM 5381 N N . ARG B 1 291 ? -23.141 23.625 16.734 1 88.69 291 ARG B N 1
ATOM 5382 C CA . ARG B 1 291 ? -23.406 22.188 16.766 1 88.69 291 ARG B CA 1
ATOM 5383 C C . ARG B 1 291 ? -23.625 21.656 15.352 1 88.69 291 ARG B C 1
ATOM 5385 O O . ARG B 1 291 ? -24.297 22.281 14.539 1 88.69 291 ARG B O 1
ATOM 5392 N N . ASN B 1 292 ? -23.062 20.594 15.117 1 90.44 292 ASN B N 1
ATOM 5393 C CA . ASN B 1 292 ? -23.172 19.953 13.812 1 90.44 292 ASN B CA 1
ATOM 5394 C C . ASN B 1 292 ? -24.375 19.016 13.75 1 90.44 292 ASN B C 1
ATOM 5396 O O . ASN B 1 292 ? -25.031 18.766 14.766 1 90.44 292 ASN B O 1
ATOM 5400 N N . ILE B 1 293 ? -24.688 18.625 12.609 1 89.88 293 ILE B N 1
ATOM 5401 C CA . ILE B 1 293 ? -25.75 17.656 12.406 1 89.88 293 ILE B CA 1
ATOM 5402 C C . ILE B 1 293 ? -25.359 16.328 13.07 1 89.88 293 ILE B C 1
ATOM 5404 O O . ILE B 1 293 ? -24.188 15.961 13.094 1 89.88 293 ILE B O 1
ATOM 5408 N N . LYS B 1 294 ? -26.312 15.742 13.695 1 93.06 294 LYS B N 1
ATOM 5409 C CA . LYS B 1 294 ? -26.109 14.406 14.25 1 93.06 294 LYS B CA 1
ATOM 5410 C C . LYS B 1 294 ? -26.516 13.328 13.25 1 93.06 294 LYS B C 1
ATOM 5412 O O . LYS B 1 294 ? -27.672 12.898 13.227 1 93.06 294 LYS B O 1
ATOM 5417 N N . VAL B 1 295 ? -25.547 12.883 12.539 1 95.38 295 VAL B N 1
ATOM 5418 C CA . VAL B 1 295 ? -25.734 12.016 11.375 1 95.38 295 VAL B CA 1
ATOM 5419 C C . VAL B 1 295 ? -26.5 10.758 11.789 1 95.38 295 VAL B C 1
ATOM 5421 O O . VAL B 1 295 ? -27.484 10.391 11.164 1 95.38 295 VAL B O 1
ATOM 5424 N N . LEU B 1 296 ? -26.078 10.141 12.938 1 96.19 296 LEU B N 1
ATOM 5425 C CA . LEU B 1 296 ? -26.672 8.883 13.375 1 96.19 296 LEU B CA 1
ATOM 5426 C C . LEU B 1 296 ? -28.141 9.086 13.773 1 96.19 296 LEU B C 1
ATOM 5428 O O . LEU B 1 296 ? -28.984 8.242 13.461 1 96.19 296 LEU B O 1
ATOM 5432 N N . LYS B 1 297 ? -28.391 10.148 14.438 1 95.19 297 LYS B N 1
ATOM 5433 C CA . LYS B 1 297 ? -29.766 10.461 14.828 1 95.19 297 LYS B CA 1
ATOM 5434 C C . LYS B 1 297 ? -30.656 10.656 13.609 1 95.19 297 LYS B C 1
ATOM 5436 O O . LYS B 1 297 ? -31.781 10.148 13.562 1 95.19 297 LYS B O 1
ATOM 5441 N N . LYS B 1 298 ? -30.141 11.367 12.641 1 96.75 298 LYS B N 1
ATOM 5442 C CA . LYS B 1 298 ? -30.891 11.602 11.414 1 96.75 298 LYS B CA 1
ATOM 5443 C C . LYS B 1 298 ? -31.156 10.297 10.672 1 96.75 298 LYS B C 1
ATOM 5445 O O . LYS B 1 298 ? -32.219 10.109 10.102 1 96.75 298 LYS B O 1
ATOM 5450 N N . LEU B 1 299 ? -30.219 9.43 10.672 1 97.94 299 LEU B N 1
ATOM 5451 C CA . LEU B 1 299 ? -30.391 8.141 10.023 1 97.94 299 LEU B CA 1
ATOM 5452 C C . LEU B 1 299 ? -31.469 7.324 10.719 1 97.94 299 LEU B C 1
ATOM 5454 O O . LEU B 1 299 ? -32.312 6.691 10.055 1 97.94 299 LEU B O 1
ATOM 5458 N N . ARG B 1 300 ? -31.469 7.348 12.031 1 97.81 300 ARG B N 1
ATOM 5459 C CA . ARG B 1 300 ? -32.5 6.629 12.781 1 97.81 300 ARG B CA 1
ATOM 5460 C C . ARG B 1 300 ? -33.906 7.184 12.477 1 97.81 300 ARG B C 1
ATOM 5462 O O . ARG B 1 300 ? -34.844 6.422 12.297 1 97.81 300 ARG B O 1
ATOM 5469 N N . GLU B 1 301 ? -33.969 8.461 12.414 1 97.25 301 GLU B N 1
ATOM 5470 C CA . GLU B 1 301 ? -35.25 9.109 12.117 1 97.25 301 GLU B CA 1
ATOM 5471 C C . GLU B 1 301 ? -35.781 8.68 10.758 1 97.25 301 GLU B C 1
ATOM 5473 O O . GLU B 1 301 ? -36.969 8.484 10.594 1 97.25 301 GLU B O 1
ATOM 5478 N N . ARG B 1 302 ? -34.875 8.516 9.875 1 97.75 302 ARG B N 1
ATOM 5479 C CA . ARG B 1 302 ? -35.281 8.156 8.516 1 97.75 302 ARG B CA 1
ATOM 5480 C C . ARG B 1 302 ? -35.531 6.66 8.398 1 97.75 302 ARG B C 1
ATOM 5482 O O . ARG B 1 302 ? -36.469 6.242 7.695 1 97.75 302 ARG B O 1
ATOM 5489 N N . PHE B 1 303 ? -34.75 5.883 9.078 1 97.88 303 PHE B N 1
ATOM 5490 C CA . PHE B 1 303 ? -34.781 4.434 8.938 1 97.88 303 PHE B CA 1
ATOM 5491 C C . PHE B 1 303 ? -35.219 3.771 10.25 1 97.88 303 PHE B C 1
ATOM 5493 O O . PHE B 1 303 ? -34.375 3.201 10.945 1 97.88 303 PHE B O 1
ATOM 5500 N N . LYS B 1 304 ? -36.406 3.629 10.516 1 95.5 304 LYS B N 1
ATOM 5501 C CA . LYS B 1 304 ? -36.938 3.188 11.797 1 95.5 304 LYS B CA 1
ATOM 5502 C C . LYS B 1 304 ? -36.844 1.673 11.945 1 95.5 304 LYS B C 1
ATOM 5504 O O . LYS B 1 304 ? -36.719 1.159 13.055 1 95.5 304 LYS B O 1
ATOM 5509 N N . ASP B 1 305 ? -36.812 0.997 10.805 1 94.44 305 ASP B N 1
ATOM 5510 C CA . ASP B 1 305 ? -36.938 -0.457 10.859 1 94.44 305 ASP B CA 1
ATOM 5511 C C . ASP B 1 305 ? -35.562 -1.122 10.656 1 94.44 305 ASP B C 1
ATOM 5513 O O . ASP B 1 305 ? -35.469 -2.346 10.734 1 94.44 305 ASP B O 1
ATOM 5517 N N . LYS B 1 306 ? -34.562 -0.347 10.391 1 97.06 306 LYS B N 1
ATOM 5518 C CA . LYS B 1 306 ? -33.25 -0.926 10.117 1 97.06 306 LYS B CA 1
ATOM 5519 C C . LYS B 1 306 ? -32.469 -1.138 11.406 1 97.06 306 LYS B C 1
ATOM 5521 O O . LYS B 1 306 ? -32.719 -0.469 12.414 1 97.06 306 LYS B O 1
ATOM 5526 N N . ILE B 1 307 ? -31.594 -2.107 11.359 1 97.69 307 ILE B N 1
ATOM 5527 C CA . ILE B 1 307 ? -30.656 -2.275 12.461 1 97.69 307 ILE B CA 1
ATOM 5528 C C . ILE B 1 307 ? -29.609 -1.172 12.414 1 97.69 307 ILE B C 1
ATOM 5530 O O . ILE B 1 307 ? -28.938 -0.984 11.398 1 97.69 307 ILE B O 1
ATOM 5534 N N . ILE B 1 308 ? -29.469 -0.423 13.453 1 98.19 308 ILE B N 1
ATOM 5535 C CA . ILE B 1 308 ? -28.484 0.644 13.5 1 98.19 308 ILE B CA 1
ATOM 5536 C C . ILE B 1 308 ? -27.547 0.432 14.688 1 98.19 308 ILE B C 1
ATOM 5538 O O . ILE B 1 308 ? -28 0.254 15.82 1 98.19 308 ILE B O 1
ATOM 5542 N N . VAL B 1 309 ? -26.25 0.359 14.383 1 98.12 309 VAL B N 1
ATOM 5543 C CA . VAL B 1 309 ? -25.203 0.187 15.375 1 98.12 309 VAL B CA 1
ATOM 5544 C C . VAL B 1 309 ? -24.375 1.47 15.477 1 98.12 309 VAL B C 1
ATOM 5546 O O . VAL B 1 309 ? -23.938 2.02 14.461 1 98.12 309 VAL B O 1
ATOM 5549 N N . GLY B 1 310 ? -24.172 1.965 16.656 1 97.62 310 GLY B N 1
ATOM 5550 C CA . GLY B 1 310 ? -23.375 3.15 16.875 1 97.62 310 GLY B CA 1
ATOM 5551 C C . GLY B 1 310 ? -22.094 2.869 17.672 1 97.62 310 GLY B C 1
ATOM 5552 O O . GLY B 1 310 ? -21.953 1.789 18.234 1 97.62 310 GLY B O 1
ATOM 5553 N N . PHE B 1 311 ? -21.234 3.777 17.594 1 96.19 311 PHE B N 1
ATOM 5554 C CA . PHE B 1 311 ? -20.016 3.76 18.391 1 96.19 311 PHE B CA 1
ATOM 5555 C C . PHE B 1 311 ? -19.922 4.996 19.266 1 96.19 311 PHE B C 1
ATOM 5557 O O . PHE B 1 311 ? -20.328 6.09 18.859 1 96.19 311 PHE B O 1
ATOM 5564 N N . LYS B 1 312 ? -19.469 4.836 20.406 1 91.94 312 LYS B N 1
ATOM 5565 C CA . LYS B 1 312 ? -19.219 5.938 21.344 1 91.94 312 LYS B CA 1
ATOM 5566 C C . LYS B 1 312 ? -17.812 5.836 21.938 1 91.94 312 LYS B C 1
ATOM 5568 O O . LYS B 1 312 ? -17.531 4.93 22.719 1 91.94 312 LYS B O 1
ATOM 5573 N N . ALA B 1 313 ? -17 6.695 21.453 1 88.62 313 ALA B N 1
ATOM 5574 C CA . ALA B 1 313 ? -15.648 6.766 22 1 88.62 313 ALA B CA 1
ATOM 5575 C C . ALA B 1 313 ? -15.516 7.902 23.016 1 88.62 313 ALA B C 1
ATOM 5577 O O . ALA B 1 313 ? -16.031 9 22.781 1 88.62 313 ALA B O 1
ATOM 5578 N N . GLU B 1 314 ? -14.984 7.594 24.109 1 85.81 314 GLU B N 1
ATOM 5579 C CA . GLU B 1 314 ? -14.695 8.578 25.156 1 85.81 314 GLU B CA 1
ATOM 5580 C C . GLU B 1 314 ? -13.211 8.586 25.516 1 85.81 314 GLU B C 1
ATOM 5582 O O . GLU B 1 314 ? -12.453 7.738 25.047 1 85.81 314 GLU B O 1
ATOM 5587 N N . TYR B 1 315 ? -12.859 9.656 26.141 1 83.56 315 TYR B N 1
ATOM 5588 C CA . TYR B 1 315 ? -11.461 9.758 26.531 1 83.56 315 TYR B CA 1
ATOM 5589 C C . TYR B 1 315 ? -11.336 9.836 28.062 1 83.56 315 TYR B C 1
ATOM 5591 O O . TYR B 1 315 ? -11.852 10.773 28.672 1 83.56 315 TYR B O 1
ATOM 5599 N N . ASN B 1 316 ? -10.664 8.992 28.578 1 86.06 316 ASN B N 1
ATOM 5600 C CA . ASN B 1 316 ? -10.281 9 29.984 1 86.06 316 ASN B CA 1
ATOM 5601 C C . ASN B 1 316 ? -11.5 8.992 30.891 1 86.06 316 ASN B C 1
ATOM 5603 O O . ASN B 1 316 ? -11.617 9.82 31.797 1 86.06 316 ASN B O 1
ATOM 5607 N N . VAL B 1 317 ? -12.422 8.156 30.656 1 87.69 317 VAL B N 1
ATOM 5608 C CA . VAL B 1 317 ? -13.602 7.945 31.5 1 87.69 317 VAL B CA 1
ATOM 5609 C C . VAL B 1 317 ? -13.57 6.539 32.094 1 87.69 317 VAL B C 1
ATOM 5611 O O . VAL B 1 317 ? -13.078 5.602 31.469 1 87.69 317 VAL B O 1
ATOM 5614 N N . ASP B 1 318 ? -13.977 6.457 33.281 1 91.69 318 ASP B N 1
ATOM 5615 C CA . ASP B 1 318 ? -13.992 5.129 33.906 1 91.69 318 ASP B CA 1
ATOM 5616 C C . ASP B 1 318 ? -15.039 4.23 33.219 1 91.69 318 ASP B C 1
ATOM 5618 O O . ASP B 1 318 ? -15.914 4.715 32.531 1 91.69 318 ASP B O 1
ATOM 5622 N N . GLU B 1 319 ? -14.945 3.002 33.562 1 93.06 319 GLU B N 1
ATOM 5623 C CA . GLU B 1 319 ? -15.75 1.984 32.875 1 93.06 319 GLU B CA 1
ATOM 5624 C C . GLU B 1 319 ? -17.234 2.223 33.125 1 93.06 319 GLU B C 1
ATOM 5626 O O . GLU B 1 319 ? -18.031 2.213 32.188 1 93.06 319 GLU B O 1
ATOM 5631 N N . LYS B 1 320 ? -17.656 2.467 34.312 1 95.12 320 LYS B N 1
ATOM 5632 C CA . LYS B 1 320 ? -19.062 2.637 34.656 1 95.12 320 LYS B CA 1
ATOM 5633 C C . LYS B 1 320 ? -19.656 3.842 33.938 1 95.12 320 LYS B C 1
ATOM 5635 O O . LYS B 1 320 ? -20.75 3.758 33.375 1 95.12 320 LYS B O 1
ATOM 5640 N N . GLU B 1 321 ? -18.922 4.879 33.938 1 94.56 321 GLU B N 1
ATOM 5641 C CA . GLU B 1 321 ? -19.375 6.098 33.281 1 94.56 321 GLU B CA 1
ATOM 5642 C C . GLU B 1 321 ? -19.453 5.91 31.766 1 94.56 321 GLU B C 1
ATOM 5644 O O . GLU B 1 321 ? -20.375 6.395 31.125 1 94.56 321 GLU B O 1
ATOM 5649 N N . LEU B 1 322 ? -18.469 5.254 31.266 1 94.31 322 LEU B N 1
ATOM 5650 C CA . LEU B 1 322 ? -18.453 4.973 29.844 1 94.31 322 LEU B CA 1
ATOM 5651 C C . LEU B 1 322 ? -19.703 4.203 29.422 1 94.31 322 LEU B C 1
ATOM 5653 O O . LEU B 1 322 ? -20.375 4.574 28.453 1 94.31 322 LEU B O 1
ATOM 5657 N N . ILE B 1 323 ? -20.047 3.197 30.188 1 95.38 323 ILE B N 1
ATOM 5658 C CA . ILE B 1 323 ? -21.203 2.344 29.875 1 95.38 323 ILE B CA 1
ATOM 5659 C C . ILE B 1 323 ? -22.484 3.141 30.016 1 95.38 323 ILE B C 1
ATOM 5661 O O . ILE B 1 323 ? -23.391 3.045 29.188 1 95.38 323 ILE B O 1
ATOM 5665 N N . GLU B 1 324 ? -22.547 3.945 31 1 94.81 324 GLU B N 1
ATOM 5666 C CA . GLU B 1 324 ? -23.75 4.742 31.234 1 94.81 324 GLU B CA 1
ATOM 5667 C C . GLU B 1 324 ? -23.984 5.742 30.109 1 94.81 324 GLU B C 1
ATOM 5669 O O . GLU B 1 324 ? -25.109 5.887 29.625 1 94.81 324 GLU B O 1
ATOM 5674 N N . ARG B 1 325 ? -22.938 6.391 29.734 1 93.62 325 ARG B N 1
ATOM 5675 C CA . ARG B 1 325 ? -23.047 7.355 28.641 1 93.62 325 ARG B CA 1
ATOM 5676 C C . ARG B 1 325 ? -23.453 6.676 27.344 1 93.62 325 ARG B C 1
ATOM 5678 O O . ARG B 1 325 ? -24.25 7.223 26.578 1 93.62 325 ARG B O 1
ATOM 5685 N N . ALA B 1 326 ? -22.906 5.551 27.172 1 95.19 326 ALA B N 1
ATOM 5686 C CA . ALA B 1 326 ? -23.25 4.789 25.969 1 95.19 326 ALA B CA 1
ATOM 5687 C C . ALA B 1 326 ? -24.719 4.367 25.984 1 95.19 326 ALA B C 1
ATOM 5689 O O . ALA B 1 326 ? -25.406 4.469 24.969 1 95.19 326 ALA B O 1
ATOM 5690 N N . LYS B 1 327 ? -25.203 3.93 27.125 1 95.5 327 LYS B N 1
ATOM 5691 C CA . LYS B 1 327 ? -26.609 3.531 27.25 1 95.5 327 LYS B CA 1
ATOM 5692 C C . LYS B 1 327 ? -27.531 4.711 27 1 95.5 327 LYS B C 1
ATOM 5694 O O . LYS B 1 327 ? -28.562 4.566 26.344 1 95.5 327 LYS B O 1
ATOM 5699 N N . ARG B 1 328 ? -27.125 5.797 27.516 1 94.31 328 ARG B N 1
ATOM 5700 C CA . ARG B 1 328 ? -27.922 7.004 27.297 1 94.31 328 ARG B CA 1
ATOM 5701 C C . ARG B 1 328 ? -28.031 7.328 25.812 1 94.31 328 ARG B C 1
ATOM 5703 O O . ARG B 1 328 ? -29.109 7.633 25.312 1 94.31 328 ARG B O 1
ATOM 5710 N N . ARG B 1 329 ? -26.953 7.262 25.156 1 93.81 329 ARG B N 1
ATOM 5711 C CA . ARG B 1 329 ? -26.938 7.527 23.719 1 93.81 329 ARG B CA 1
ATOM 5712 C C . ARG B 1 329 ? -27.75 6.492 22.969 1 93.81 329 ARG B C 1
ATOM 5714 O O . ARG B 1 329 ? -28.453 6.824 22.016 1 93.81 329 ARG B O 1
ATOM 5721 N N . LEU B 1 330 ? -27.609 5.238 23.359 1 96.44 330 LEU B N 1
ATOM 5722 C CA . LEU B 1 330 ? -28.375 4.148 22.75 1 96.44 330 LEU B CA 1
ATOM 5723 C C . LEU B 1 330 ? -29.875 4.422 22.812 1 96.44 330 LEU B C 1
ATOM 5725 O O . LEU B 1 330 ? -30.578 4.285 21.812 1 96.44 330 LEU B O 1
ATOM 5729 N N . GLU B 1 331 ? -30.297 4.863 23.938 1 94.94 331 GLU B N 1
ATOM 5730 C CA . GLU B 1 331 ? -31.703 5.16 24.141 1 94.94 331 GLU B CA 1
ATOM 5731 C C . GLU B 1 331 ? -32.125 6.426 23.391 1 94.94 331 GLU B C 1
ATOM 5733 O O . GLU B 1 331 ? -33.156 6.438 22.688 1 94.94 331 GLU B O 1
ATOM 5738 N N . GLU B 1 332 ? -31.281 7.391 23.5 1 94.12 332 GLU B N 1
ATOM 5739 C CA . GLU B 1 332 ? -31.578 8.68 22.875 1 94.12 332 GLU B CA 1
ATOM 5740 C C . GLU B 1 332 ? -31.719 8.547 21.375 1 94.12 332 GLU B C 1
ATOM 5742 O O . GLU B 1 332 ? -32.594 9.156 20.766 1 94.12 332 GLU B O 1
ATOM 5747 N N . TYR B 1 333 ? -30.844 7.766 20.781 1 94.94 333 TYR B N 1
ATOM 5748 C CA . TYR B 1 333 ? -30.812 7.66 19.328 1 94.94 333 TYR B CA 1
ATOM 5749 C C . TYR B 1 333 ? -31.625 6.457 18.844 1 94.94 333 TYR B C 1
ATOM 5751 O O . TYR B 1 333 ? -31.812 6.266 17.641 1 94.94 333 TYR B O 1
ATOM 5759 N N . GLY B 1 334 ? -32.188 5.684 19.766 1 95.06 334 GLY B N 1
ATOM 5760 C CA . GLY B 1 334 ? -32.938 4.504 19.406 1 95.06 334 GLY B CA 1
ATOM 5761 C C . GLY B 1 334 ? -32.125 3.479 18.641 1 95.06 334 GLY B C 1
ATOM 5762 O O . GLY B 1 334 ? -32.531 2.963 17.609 1 95.06 334 GLY B O 1
ATOM 5763 N N . LEU B 1 335 ? -30.891 3.234 19.109 1 96.88 335 LEU B N 1
ATOM 5764 C CA . LEU B 1 335 ? -30 2.303 18.438 1 96.88 335 LEU B CA 1
ATOM 5765 C C . LEU B 1 335 ? -30.266 0.869 18.875 1 96.88 335 LEU B C 1
ATOM 5767 O O . LEU B 1 335 ? -30.875 0.642 19.922 1 96.88 335 LEU B O 1
ATOM 5771 N N . ASP B 1 336 ? -29.875 -0.048 18.109 1 96.81 336 ASP B N 1
ATOM 5772 C CA . ASP B 1 336 ? -30.031 -1.459 18.453 1 96.81 336 ASP B CA 1
ATOM 5773 C C . ASP B 1 336 ? -28.812 -1.962 19.25 1 96.81 336 ASP B C 1
ATOM 5775 O O . ASP B 1 336 ? -28.969 -2.803 20.141 1 96.81 336 ASP B O 1
ATOM 5779 N N . ILE B 1 337 ? -27.656 -1.52 18.875 1 97.19 337 ILE B N 1
ATOM 5780 C CA . ILE B 1 337 ? -26.391 -1.82 19.562 1 97.19 337 ILE B CA 1
ATOM 5781 C C . ILE B 1 337 ? -25.516 -0.571 19.594 1 97.19 337 ILE B C 1
ATOM 5783 O O . ILE B 1 337 ? -25.562 0.253 18.688 1 97.19 337 ILE B O 1
ATOM 5787 N N . ILE B 1 338 ? -24.766 -0.409 20.641 1 97.75 338 ILE B N 1
ATOM 5788 C CA . ILE B 1 338 ? -23.734 0.632 20.688 1 97.75 338 ILE B CA 1
ATOM 5789 C C . ILE B 1 338 ? -22.438 0.051 21.234 1 97.75 338 ILE B C 1
ATOM 5791 O O . ILE B 1 338 ? -22.453 -0.76 22.156 1 97.75 338 ILE B O 1
ATOM 5795 N N . ILE B 1 339 ? -21.375 0.313 20.562 1 97.75 339 ILE B N 1
ATOM 5796 C CA . ILE B 1 339 ? -20.047 -0.095 21 1 97.75 339 ILE B CA 1
ATOM 5797 C C . ILE B 1 339 ? -19.344 1.073 21.688 1 97.75 339 ILE B C 1
ATOM 5799 O O . ILE B 1 339 ? -19.219 2.156 21.109 1 97.75 339 ILE B O 1
ATOM 5803 N N . ALA B 1 340 ? -18.922 0.885 22.922 1 96.06 340 ALA B N 1
ATOM 5804 C CA . ALA B 1 340 ? -18.266 1.935 23.688 1 96.06 340 ALA B CA 1
ATOM 5805 C C . ALA B 1 340 ? -16.797 1.602 23.922 1 96.06 340 ALA B C 1
ATOM 5807 O O . ALA B 1 340 ? -16.453 0.449 24.203 1 96.06 340 ALA B O 1
ATOM 5808 N N . ASN B 1 341 ? -15.945 2.568 23.719 1 92.38 341 ASN B N 1
ATOM 5809 C CA . ASN B 1 341 ? -14.531 2.348 23.984 1 92.38 341 ASN B CA 1
ATOM 5810 C C . ASN B 1 341 ? -13.852 3.615 24.5 1 92.38 341 ASN B C 1
ATOM 5812 O O . ASN B 1 341 ? -14.32 4.723 24.219 1 92.38 341 ASN B O 1
ATOM 5816 N N . ASP B 1 342 ? -12.828 3.418 25.266 1 89.25 342 ASP B N 1
ATOM 5817 C CA . ASP B 1 342 ? -12 4.504 25.781 1 89.25 342 ASP B CA 1
ATOM 5818 C C . ASP B 1 342 ? -10.742 4.68 24.938 1 89.25 342 ASP B C 1
ATOM 5820 O O . ASP B 1 342 ? -9.852 3.828 24.953 1 89.25 342 ASP B O 1
ATOM 5824 N N . LEU B 1 343 ? -10.617 5.816 24.344 1 84.38 343 LEU B N 1
ATOM 5825 C CA . LEU B 1 343 ? -9.547 6.09 23.391 1 84.38 343 LEU B CA 1
ATOM 5826 C C . LEU B 1 343 ? -8.211 6.277 24.109 1 84.38 343 LEU B C 1
ATOM 5828 O O . LEU B 1 343 ? -7.152 6.211 23.484 1 84.38 343 LEU B O 1
ATOM 5832 N N . SER B 1 344 ? -8.297 6.641 25.391 1 80.69 344 SER B N 1
ATOM 5833 C CA . SER B 1 344 ? -7.07 6.863 26.141 1 80.69 344 SER B CA 1
ATOM 5834 C C . SER B 1 344 ? -6.281 5.566 26.312 1 80.69 344 SER B C 1
ATOM 5836 O O . SER B 1 344 ? -5.074 5.598 26.547 1 80.69 344 SER B O 1
ATOM 5838 N N . LYS B 1 345 ? -6.914 4.543 26.188 1 76.62 345 LYS B N 1
ATOM 5839 C CA . LYS B 1 345 ? -6.281 3.246 26.406 1 76.62 345 LYS B CA 1
ATOM 5840 C C . LYS B 1 345 ? -5.52 2.803 25.156 1 76.62 345 LYS B C 1
ATOM 5842 O O . LYS B 1 345 ? -4.516 2.098 25.25 1 76.62 345 LYS B O 1
ATOM 5847 N N . ASN B 1 346 ? -6.09 3.213 24.062 1 73.81 346 ASN B N 1
ATOM 5848 C CA . ASN B 1 346 ? -5.477 2.91 22.766 1 73.81 346 ASN B CA 1
ATOM 5849 C C . ASN B 1 346 ? -5.391 4.148 21.875 1 73.81 346 ASN B C 1
ATOM 5851 O O . ASN B 1 346 ? -6.395 4.824 21.656 1 73.81 346 ASN B O 1
ATOM 5855 N N . TYR B 1 347 ? -4.227 4.48 21.594 1 64.69 347 TYR B N 1
ATOM 5856 C CA . TYR B 1 347 ? -3.99 5.68 20.797 1 64.69 347 TYR B CA 1
ATOM 5857 C C . TYR B 1 347 ? -4.613 5.543 19.406 1 64.69 347 TYR B C 1
ATOM 5859 O O . TYR B 1 347 ? -4.863 4.43 18.938 1 64.69 347 TYR B O 1
ATOM 5867 N N . PHE B 1 348 ? -4.883 6.672 18.859 1 71.19 348 PHE B N 1
ATOM 5868 C CA . PHE B 1 348 ? -5.359 6.711 17.469 1 71.19 348 PHE B CA 1
ATOM 5869 C C . PHE B 1 348 ? -4.414 5.949 16.547 1 71.19 348 PHE B C 1
ATOM 5871 O O . PHE B 1 348 ? -3.195 6.098 16.641 1 71.19 348 PHE B O 1
ATOM 5878 N N . GLY B 1 349 ? -4.992 5.035 15.797 1 75.06 349 GLY B N 1
ATOM 5879 C CA . GLY B 1 349 ? -4.195 4.273 14.852 1 75.06 349 GLY B CA 1
ATOM 5880 C C . GLY B 1 349 ? -3.785 2.91 15.375 1 75.06 349 GLY B C 1
ATOM 5881 O O . GLY B 1 349 ? -3.219 2.1 14.641 1 75.06 349 GLY B O 1
ATOM 5882 N N . SER B 1 350 ? -4.156 2.678 16.641 1 83.88 350 SER B N 1
ATOM 5883 C CA . SER B 1 350 ? -3.801 1.39 17.234 1 83.88 350 SER B CA 1
ATOM 5884 C C . SER B 1 350 ? -4.523 0.244 16.531 1 83.88 350 SER B C 1
ATOM 5886 O O . SER B 1 350 ? -5.621 0.426 16 1 83.88 350 SER B O 1
ATOM 5888 N N . ASP B 1 351 ? -3.906 -0.907 16.609 1 90.06 351 ASP B N 1
ATOM 5889 C CA . ASP B 1 351 ? -4.516 -2.092 16.016 1 90.06 351 ASP B CA 1
ATOM 5890 C C . ASP B 1 351 ? -5.352 -2.854 17.047 1 90.06 351 ASP B C 1
ATOM 5892 O O . ASP B 1 351 ? -6.098 -3.771 16.688 1 90.06 351 ASP B O 1
ATOM 5896 N N . ASN B 1 352 ? -5.262 -2.438 18.234 1 92 352 ASN B N 1
ATOM 5897 C CA . ASN B 1 352 ? -6.008 -3.086 19.312 1 92 352 ASN B CA 1
ATOM 5898 C C . ASN B 1 352 ? -7.109 -2.182 19.859 1 92 352 ASN B C 1
ATOM 5900 O O . ASN B 1 352 ? -7.098 -0.971 19.625 1 92 352 ASN B O 1
ATOM 5904 N N . ILE B 1 353 ? -8.078 -2.789 20.469 1 92.56 353 ILE B N 1
ATOM 5905 C CA . ILE B 1 353 ? -9.188 -2.023 21.031 1 92.56 353 ILE B CA 1
ATOM 5906 C C . ILE B 1 353 ? -9.773 -2.771 22.234 1 92.56 353 ILE B C 1
ATOM 5908 O O . ILE B 1 353 ? -9.797 -4.004 22.25 1 92.56 353 ILE B O 1
ATOM 5912 N N . GLU B 1 354 ? -10.039 -2.08 23.25 1 93.81 354 GLU B N 1
ATOM 5913 C CA . GLU B 1 354 ? -10.922 -2.521 24.328 1 93.81 354 GLU B CA 1
ATOM 5914 C C . GLU B 1 354 ? -12.281 -1.835 24.25 1 93.81 354 GLU B C 1
ATOM 5916 O O . GLU B 1 354 ? -12.359 -0.605 24.219 1 93.81 354 GLU B O 1
ATOM 5921 N N . ALA B 1 355 ? -13.344 -2.633 24.141 1 95.5 355 ALA B N 1
ATOM 5922 C CA . ALA B 1 355 ? -14.656 -2.039 23.891 1 95.5 355 ALA B CA 1
ATOM 5923 C C . ALA B 1 355 ? -15.742 -2.773 24.672 1 95.5 355 ALA B C 1
ATOM 5925 O O . ALA B 1 355 ? -15.5 -3.844 25.234 1 95.5 355 ALA B O 1
ATOM 5926 N N . TYR B 1 356 ? -16.859 -2.184 24.812 1 96.81 356 TYR B N 1
ATOM 5927 C CA . TYR B 1 356 ? -18.078 -2.734 25.406 1 96.81 356 TYR B CA 1
ATOM 5928 C C . TYR B 1 356 ? -19.219 -2.764 24.391 1 96.81 356 TYR B C 1
ATOM 5930 O O . TYR B 1 356 ? -19.562 -1.734 23.812 1 96.81 356 TYR B O 1
ATOM 5938 N N . ILE B 1 357 ? -19.734 -3.934 24.188 1 97.44 357 ILE B N 1
ATOM 5939 C CA . ILE B 1 357 ? -20.906 -4.102 23.312 1 97.44 357 ILE B CA 1
ATOM 5940 C C . ILE B 1 357 ? -22.188 -4.031 24.141 1 97.44 357 ILE B C 1
ATOM 5942 O O . ILE B 1 357 ? -22.422 -4.887 25 1 97.44 357 ILE B O 1
ATOM 5946 N N . ILE B 1 358 ? -22.953 -3.047 23.859 1 97.06 358 ILE B N 1
ATOM 5947 C CA . ILE B 1 358 ? -24.172 -2.816 24.625 1 97.06 358 ILE B CA 1
ATOM 5948 C C . ILE B 1 358 ? -25.391 -2.955 23.719 1 97.06 358 ILE B C 1
ATOM 5950 O O . ILE B 1 358 ? -25.562 -2.186 22.766 1 97.06 358 ILE B O 1
ATOM 5954 N N . LYS B 1 359 ? -26.328 -3.9 24.016 1 94.31 359 LYS B N 1
ATOM 5955 C CA . LYS B 1 359 ? -27.531 -4.129 23.234 1 94.31 359 LYS B CA 1
ATOM 5956 C C . LYS B 1 359 ? -28.75 -3.457 23.891 1 94.31 359 LYS B C 1
ATOM 5958 O O . LYS B 1 359 ? -28.781 -3.291 25.109 1 94.31 359 LYS B O 1
ATOM 5963 N N . LYS B 1 360 ? -29.578 -3.207 22.875 1 89.06 360 LYS B N 1
ATOM 5964 C CA . LYS B 1 360 ? -30.844 -2.688 23.375 1 89.06 360 LYS B CA 1
ATOM 5965 C C . LYS B 1 360 ? -31.531 -3.693 24.297 1 89.06 360 LYS B C 1
ATOM 5967 O O . LYS B 1 360 ? -31.734 -4.848 23.922 1 89.06 360 LYS B O 1
ATOM 5972 N N . TYR B 1 361 ? -31.75 -3.422 25.594 1 78.5 361 TYR B N 1
ATOM 5973 C CA . TYR B 1 361 ? -32.438 -4.227 26.609 1 78.5 361 TYR B CA 1
ATOM 5974 C C . TYR B 1 361 ? -31.625 -5.461 26.953 1 78.5 361 TYR B C 1
ATOM 5976 O O . TYR B 1 361 ? -32.156 -6.461 27.422 1 78.5 361 TYR B O 1
ATOM 5984 N N . GLY B 1 362 ? -30.344 -5.477 26.547 1 78.81 362 GLY B N 1
ATOM 5985 C CA . GLY B 1 362 ? -29.562 -6.68 26.781 1 78.81 362 GLY B CA 1
ATOM 5986 C C . GLY B 1 362 ? -28.328 -6.43 27.641 1 78.81 362 GLY B C 1
ATOM 5987 O O . GLY B 1 362 ? -28.266 -5.438 28.359 1 78.81 362 GLY B O 1
ATOM 5988 N N . GLU B 1 363 ? -27.5 -7.434 27.594 1 85.5 363 GLU B N 1
ATOM 5989 C CA . GLU B 1 363 ? -26.312 -7.453 28.453 1 85.5 363 GLU B CA 1
ATOM 5990 C C . GLU B 1 363 ? -25.156 -6.676 27.812 1 85.5 363 GLU B C 1
ATOM 5992 O O . GLU B 1 363 ? -25.156 -6.449 26.609 1 85.5 363 GLU B O 1
ATOM 5997 N N . VAL B 1 364 ? -24.328 -6.129 28.688 1 94.69 364 VAL B N 1
ATOM 5998 C CA . VAL B 1 364 ? -23.062 -5.484 28.312 1 94.69 364 VAL B CA 1
ATOM 5999 C C . VAL B 1 364 ? -21.969 -6.531 28.203 1 94.69 364 VAL B C 1
ATOM 6001 O O . VAL B 1 364 ? -21.75 -7.32 29.125 1 94.69 364 VAL B O 1
ATOM 6004 N N . LYS B 1 365 ? -21.375 -6.617 27.047 1 95.81 365 LYS B N 1
ATOM 6005 C CA . LYS B 1 365 ? -20.281 -7.559 26.844 1 95.81 365 LYS B CA 1
ATOM 6006 C C . LYS B 1 365 ? -18.953 -6.824 26.656 1 95.81 365 LYS B C 1
ATOM 6008 O O . LYS B 1 365 ? -18.828 -5.969 25.781 1 95.81 365 LYS B O 1
ATOM 6013 N N . LYS B 1 366 ? -18.047 -7.148 27.516 1 95.69 366 LYS B N 1
ATOM 6014 C CA . LYS B 1 366 ? -16.719 -6.586 27.391 1 95.69 366 LYS B CA 1
ATOM 6015 C C . LYS B 1 366 ? -15.859 -7.398 26.422 1 95.69 366 LYS B C 1
ATOM 6017 O O . LYS B 1 366 ? -15.898 -8.633 26.438 1 95.69 366 LYS B O 1
ATOM 6022 N N . CYS B 1 367 ? -15.156 -6.711 25.547 1 94.69 367 CYS B N 1
ATOM 6023 C CA . CYS B 1 367 ? -14.273 -7.391 24.609 1 94.69 367 CYS B CA 1
ATOM 6024 C C . CYS B 1 367 ? -12.961 -6.629 24.438 1 94.69 367 CYS B C 1
ATOM 6026 O O . CYS B 1 367 ? -12.922 -5.41 24.609 1 94.69 367 CYS B O 1
ATOM 6028 N N . HIS B 1 368 ? -11.914 -7.406 24.25 1 93.75 368 HIS B N 1
ATOM 6029 C CA . HIS B 1 368 ? -10.594 -6.828 24 1 93.75 368 HIS B CA 1
ATOM 6030 C C . HIS B 1 368 ? -9.797 -7.672 23.016 1 93.75 368 HIS B C 1
ATOM 6032 O O . HIS B 1 368 ? -9.992 -8.891 22.938 1 93.75 368 HIS B O 1
ATOM 6038 N N . GLY B 1 369 ? -8.961 -7.086 22.234 1 94.19 369 GLY B N 1
ATOM 6039 C CA . GLY B 1 369 ? -8.125 -7.746 21.25 1 94.19 369 GLY B CA 1
ATOM 6040 C C . GLY B 1 369 ? -7.828 -6.879 20.031 1 94.19 369 GLY B C 1
ATOM 6041 O O . GLY B 1 369 ? -7.941 -5.652 20.109 1 94.19 369 GLY B O 1
ATOM 6042 N N . SER B 1 370 ? -7.398 -7.496 18.969 1 95.06 370 SER B N 1
ATOM 6043 C CA . SER B 1 370 ? -7.23 -6.754 17.719 1 95.06 370 SER B CA 1
ATOM 6044 C C . SER B 1 370 ? -8.57 -6.258 17.188 1 95.06 370 SER B C 1
ATOM 6046 O O . SER B 1 370 ? -9.609 -6.859 17.453 1 95.06 370 SER B O 1
ATOM 6048 N N . LYS B 1 371 ? -8.523 -5.207 16.469 1 95.44 371 LYS B N 1
ATOM 6049 C CA . LYS B 1 371 ? -9.742 -4.676 15.867 1 95.44 371 LYS B CA 1
ATOM 6050 C C . LYS B 1 371 ? -10.422 -5.719 14.984 1 95.44 371 LYS B C 1
ATOM 6052 O O . LYS B 1 371 ? -11.656 -5.773 14.914 1 95.44 371 LYS B O 1
ATOM 6057 N N . LYS B 1 372 ? -9.648 -6.594 14.414 1 95.44 372 LYS B N 1
ATOM 6058 C CA . LYS B 1 372 ? -10.203 -7.676 13.602 1 95.44 372 LYS B CA 1
ATOM 6059 C C . LYS B 1 372 ? -10.984 -8.656 14.461 1 95.44 372 LYS B C 1
ATOM 6061 O O . LYS B 1 372 ? -12.094 -9.07 14.102 1 95.44 372 LYS B O 1
ATOM 6066 N N . GLU B 1 373 ? -10.391 -9 15.594 1 96.12 373 GLU B N 1
ATOM 6067 C CA . GLU B 1 373 ? -11.039 -9.938 16.5 1 96.12 373 GLU B CA 1
ATOM 6068 C C . GLU B 1 373 ? -12.328 -9.344 17.078 1 96.12 373 GLU B C 1
ATOM 6070 O O . GLU B 1 373 ? -13.359 -10.008 17.125 1 96.12 373 GLU B O 1
ATOM 6075 N N . VAL B 1 374 ? -12.242 -8.125 17.469 1 96.69 374 VAL B N 1
ATOM 6076 C CA . VAL B 1 374 ? -13.391 -7.461 18.078 1 96.69 374 VAL B CA 1
ATOM 6077 C C . VAL B 1 374 ? -14.477 -7.258 17.016 1 96.69 374 VAL B C 1
ATOM 6079 O O . VAL B 1 374 ? -15.672 -7.371 17.312 1 96.69 374 VAL B O 1
ATOM 6082 N N . ALA B 1 375 ? -14.047 -6.98 15.758 1 97.81 375 ALA B N 1
ATOM 6083 C CA . ALA B 1 375 ? -15.008 -6.836 14.664 1 97.81 375 ALA B CA 1
ATOM 6084 C C . ALA B 1 375 ? -15.82 -8.109 14.477 1 97.81 375 ALA B C 1
ATOM 6086 O O . ALA B 1 375 ? -17.031 -8.055 14.281 1 97.81 375 ALA B O 1
ATOM 6087 N N . LYS B 1 376 ? -15.18 -9.266 14.586 1 97.12 376 LYS B N 1
ATOM 6088 C CA . LYS B 1 376 ? -15.867 -10.539 14.461 1 97.12 376 LYS B CA 1
ATOM 6089 C C . LYS B 1 376 ? -16.938 -10.703 15.539 1 97.12 376 LYS B C 1
ATOM 6091 O O . LYS B 1 376 ? -18.031 -11.188 15.266 1 97.12 376 LYS B O 1
ATOM 6096 N N . LEU B 1 377 ? -16.609 -10.289 16.719 1 96.94 377 LEU B N 1
ATOM 6097 C CA . LEU B 1 377 ? -17.547 -10.383 17.828 1 96.94 377 LEU B CA 1
ATOM 6098 C C . LEU B 1 377 ? -18.75 -9.477 17.609 1 96.94 377 LEU B C 1
ATOM 6100 O O . LEU B 1 377 ? -19.891 -9.891 17.828 1 96.94 377 LEU B O 1
ATOM 6104 N N . ILE B 1 378 ? -18.469 -8.273 17.156 1 97.44 378 ILE B N 1
ATOM 6105 C CA . ILE B 1 378 ? -19.547 -7.316 16.906 1 97.44 378 ILE B CA 1
ATOM 6106 C C . ILE B 1 378 ? -20.484 -7.859 15.828 1 97.44 378 ILE B C 1
ATOM 6108 O O . ILE B 1 378 ? -21.703 -7.828 15.977 1 97.44 378 ILE B O 1
ATOM 6112 N N . VAL B 1 379 ? -19.906 -8.398 14.773 1 97.75 379 VAL B N 1
ATOM 6113 C CA . VAL B 1 379 ? -20.688 -8.93 13.656 1 97.75 379 VAL B CA 1
ATOM 6114 C C . VAL B 1 379 ? -21.562 -10.094 14.141 1 97.75 379 VAL B C 1
ATOM 6116 O O . VAL B 1 379 ? -22.719 -10.211 13.758 1 97.75 379 VAL B O 1
ATOM 6119 N N . SER B 1 380 ? -20.984 -10.945 15.008 1 96.56 380 SER B N 1
ATOM 6120 C CA . SER B 1 380 ? -21.734 -12.062 15.57 1 96.56 380 SER B CA 1
ATOM 6121 C C . SER B 1 380 ? -22.938 -11.578 16.359 1 96.56 380 SER B C 1
ATOM 6123 O O . SER B 1 380 ? -24.031 -12.148 16.25 1 96.56 380 SER B O 1
ATOM 6125 N N . GLU B 1 381 ? -22.797 -10.539 17.125 1 95.56 381 GLU B N 1
ATOM 6126 C CA . GLU B 1 381 ? -23.891 -9.969 17.906 1 95.56 381 GLU B CA 1
ATOM 6127 C C . GLU B 1 381 ? -24.938 -9.344 17 1 95.56 381 GLU B C 1
ATOM 6129 O O . GLU B 1 381 ? -26.141 -9.477 17.266 1 95.56 381 GLU B O 1
ATOM 6134 N N . VAL B 1 382 ? -24.484 -8.648 15.953 1 96.38 382 VAL B N 1
ATOM 6135 C CA . VAL B 1 382 ? -25.406 -7.984 15.031 1 96.38 382 VAL B CA 1
ATOM 6136 C C . VAL B 1 382 ? -26.234 -9.023 14.281 1 96.38 382 VAL B C 1
ATOM 6138 O O . VAL B 1 382 ? -27.438 -8.836 14.078 1 96.38 382 VAL B O 1
ATOM 6141 N N . LYS B 1 383 ? -25.641 -10.125 13.945 1 94.62 383 LYS B N 1
ATOM 6142 C CA . LYS B 1 383 ? -26.312 -11.18 13.188 1 94.62 383 LYS B CA 1
ATOM 6143 C C . LYS B 1 383 ? -27.422 -11.828 14.008 1 94.62 383 LYS B C 1
ATOM 6145 O O . LYS B 1 383 ? -28.328 -12.461 13.453 1 94.62 383 LYS B O 1
ATOM 6150 N N . GLN B 1 384 ? -27.328 -11.734 15.32 1 92.06 384 GLN B N 1
ATOM 6151 C CA . GLN B 1 384 ? -28.312 -12.344 16.203 1 92.06 384 GLN B CA 1
ATOM 6152 C C . GLN B 1 384 ? -29.562 -11.492 16.312 1 92.06 384 GLN B C 1
ATOM 6154 O O . GLN B 1 384 ? -30.562 -11.914 16.891 1 92.06 384 GLN B O 1
ATOM 6159 N N . LEU B 1 385 ? -29.547 -10.305 15.797 1 90 385 LEU B N 1
ATOM 6160 C CA . LEU B 1 385 ? -30.703 -9.422 15.844 1 90 385 LEU B CA 1
ATOM 6161 C C . LEU B 1 385 ? -31.688 -9.758 14.727 1 90 385 LEU B C 1
ATOM 6163 O O . LEU B 1 385 ? -32.906 -9.664 14.914 1 90 385 LEU B O 1
#

Foldseek 3Di:
DQVLLVLALQFFQQQAPAEEEEEEEADLQCVCVLVLLSVLRNHHYQYAYEYAPNNCVRDNQVSNCNSRVDHYHHAQDPVRCLQVSLVRHQEYEYADELVLLLCCLVQNDDTSNSVSSVVCPPHYYEYEYWFFQVSCVVSVVSNVSHHYQDFDDDPRTTHDDSLSVSLVVSVRRTDDFDAEEEEEFEKAWADQEDPDIDIDFAARLLRLLLQRLVRSVRYQYEYEYEDHDDHRSNHHYHYDHAPVRSLVVCLVCVVPHQEYEYPYRHDQWHWPHDYDDDDPPDPDDDIDIDGDDDSLLVSCVNPVRHAYEYEAEDEPDDDVVQVVVQVVVCVVSVHQKYKTFYCNVPPHPGQKTWIWIDGDVDDIDTDIDGSNVVSNVVVVVSVVD/DQPLLVLALQFFQQQAPAEEEEEEEADLQCVCVLVLLSVLRNHHYQYAYEYAPNNCVRDNQVSNCNSRVDHYHHAQDPVRCLQVSLVRHQEYEYADELVLLLCCLVQNDDTSNSVSSVVCPPHYYEYEYWFFQVSCVVSVVSNVSHHYQDFDDDPRTTHDDSLSVSLVVSVRRTDDADAEEEEEFEKAWADQEDPDIDIDFAARLLRLLLQRLVRSVRYQYEYEYEDHDDHRSNHHYHYDHAPVRSLVVCLVCVVPHQEYEYPYHHDQWHWPHDYDDDDPPDPDDDIDIDGDDDSLLVSCVNPVRHAYEYEAEAEPDDDVVQVVVQVVVCVVSVHQKYKTFYCNVPPHPDQKTWIWIDGDVDDIDTDIDGSNVVSNVVVVVSVVD